Protein AF-A0A419GGW0-F1 (afdb_monomer)

Nearest PDB structures (foldseek):
  6fvi-assembly1_A  TM=4.692E-01  e=1.676E-04  Homo sapiens
  7som-assembly1_K  TM=4.478E-01  e=7.413E-04  Chlamydomonas reinhardtii
  7usr-assembly1_A  TM=2.808E-01  e=1.089E-02  Plasmodium falciparum 3D7
  4f24-assembly1_A  TM=2.929E-01  e=9.564E-02  Staphylococcus aureus subsp. aureus MRSA252
  3au0-assembly1_A-2  TM=1.981E-01  e=6.410E-02  Staphylococcus aureus subsp. aureus N315

Sequence (426 aa):
MEPLTKNKGLTLIELAVVLVVIGILITLGVSLIGPLTKRVKINQTNDIIDAAAESLISYASSNKRLPTTTEFTSAVRNPKDAWTKSLFYVTDTNLTTITSPAVEAVCGRSTTNLTVQTCPDAACASPTNTIPNVAFIIISSGANNNNQTAGTQAVSSATTVSVYDVDVAGIDNYAGDIGGTRTEPYDDLVKWTTLNELRTKAGCAGPQLEIVNNDLPAGFRDATVYDATVFAKGGVPFTTTNQSYRWCIQRTPATAPSNLTFRNTANTANIVFSTDCSALAEASWTQSNTVVISGSPNESGSFNLTFFARDNNDPAGTSDNIAQKLLVLTIHQVARSTGCSGFRVWNATGAARIFRLDSVCSSVGNNQEITVDPTRLLNSGEIIERFTTAGCVGLVDSITFNQAVNADALDNDCQVNYETTGVTNR

Mean predicted aligned error: 10.72 Å

Solvent-accessible surface area (backbone atoms only — not comparable to full-atom values): 23095 Å² total; per-residue (Å²): 142,80,86,83,78,82,78,78,74,82,52,73,65,59,56,51,52,52,52,52,53,51,51,51,51,52,59,58,54,57,69,54,50,58,65,53,50,52,52,53,34,53,52,48,26,51,54,39,50,52,50,27,52,54,28,45,38,52,44,24,43,75,67,30,22,39,73,43,79,86,42,40,63,78,54,24,88,55,46,46,42,66,82,72,44,67,55,29,42,34,34,32,44,70,29,42,47,66,57,73,90,35,90,40,22,47,49,22,45,89,73,50,39,29,28,41,31,39,17,81,47,75,81,47,85,69,50,80,40,77,44,67,30,27,43,36,39,42,35,36,29,43,89,86,58,47,42,40,47,60,67,66,42,71,41,88,52,83,41,78,44,59,42,67,47,78,62,35,57,64,34,50,64,26,47,86,54,79,80,38,83,61,63,35,57,35,56,58,47,76,50,70,43,37,41,69,56,45,26,58,74,32,63,53,76,81,67,39,33,39,63,72,61,81,71,51,76,74,43,43,28,71,36,85,73,40,78,48,76,45,45,63,48,68,22,29,44,38,70,89,73,89,27,35,27,30,27,32,36,26,27,88,68,50,60,72,62,60,58,45,46,47,22,23,67,84,69,80,48,64,51,37,52,24,77,55,52,86,81,48,62,71,88,70,36,29,65,20,57,31,43,36,36,38,35,38,30,70,57,57,48,77,45,71,38,32,41,35,42,32,37,40,54,31,86,89,65,82,69,42,51,73,21,74,46,77,34,54,41,36,22,41,65,56,59,73,58,91,76,54,80,36,30,43,37,24,30,52,56,83,45,67,42,29,37,33,48,94,88,46,65,45,80,36,44,48,79,28,56,68,39,73,47,100,87,44,47,48,29,86,92,39,56,44,37,34,24,78,36,85,88,66,42,60,80,73,53,71,49,42,32,68,53,45,44,60,27,21,61,84,78,68,81,34,40,25,27,40,40,87,88,48,61,37,52,101

Foldseek 3Di:
DDDDDPPPDDDPVNVVVVVVVVVVVVVVVVVPCVVVVQVVQVVQQVVQQVQLVVLQLQVCLVQLAGAALVCSCVSGPHQAGSVRDGKAKEFAPQRHDQDPPGPHSQLLADAGLEKEFEAAAPVSPDTPDIGGQWGMKIKDQGPVNAGLWDGRDHDHHRDYIYDYDFQHWQGRPDLPGPPGDDTGTDGMDMDTHGSVRSCVSSPNDDHQKEWDDPAADEAAAQDFKDKDKTAMDHHQADPPPPFGKFKEKAFVVQDDQPFKFWAAPVRPDGAGGDVDPPPDDRVPTHGHRMIMIMGRHNDFDKGWIKMKIWGCNDVPDDPIDIYIDIYIHGYHYLPPLPPDQFAWEFEQAVAWWWKDWPQDIDTAGHRGTPQPDPVRGQHAPTKIWTADDGPRPHTDDIDHRSQQSVQCVPPSPRYWYQYPVGIHRD

Structure (mmCIF, N/CA/C/O backbone):
data_AF-A0A419GGW0-F1
#
_entry.id   AF-A0A419GGW0-F1
#
loop_
_atom_site.group_PDB
_atom_site.id
_atom_site.type_symbol
_atom_site.label_atom_id
_atom_site.label_alt_id
_atom_site.label_comp_id
_atom_site.label_asym_id
_atom_site.label_entity_id
_atom_site.label_seq_id
_atom_site.pdbx_PDB_ins_code
_atom_site.Cartn_x
_atom_site.Cartn_y
_atom_site.Cartn_z
_atom_site.occupancy
_atom_site.B_iso_or_equiv
_atom_site.auth_seq_id
_atom_site.auth_comp_id
_atom_site.auth_asym_id
_atom_site.auth_atom_id
_atom_site.pdbx_PDB_model_num
ATOM 1 N N . MET A 1 1 ? -32.235 -61.296 70.734 1.00 48.38 1 MET A N 1
ATOM 2 C CA . MET A 1 1 ? -31.014 -60.519 70.443 1.00 48.38 1 MET A CA 1
ATOM 3 C C . MET A 1 1 ? -31.312 -59.674 69.228 1.00 48.38 1 MET A C 1
ATOM 5 O O . MET A 1 1 ? -31.350 -60.213 68.136 1.00 48.38 1 MET A O 1
ATOM 9 N N . GLU A 1 2 ? -31.576 -58.390 69.430 1.00 47.16 2 GLU A N 1
ATOM 10 C CA . GLU A 1 2 ? -31.619 -57.411 68.346 1.00 47.16 2 GLU A CA 1
ATOM 11 C C . GLU A 1 2 ? -31.185 -56.063 68.948 1.00 47.16 2 GLU A C 1
ATOM 13 O O . GLU A 1 2 ? -31.735 -55.666 69.981 1.00 47.16 2 GLU A O 1
ATOM 18 N N . PRO A 1 3 ? -30.124 -55.416 68.435 1.00 55.69 3 PRO A N 1
ATOM 19 C CA . PRO A 1 3 ? -29.591 -54.205 69.039 1.00 55.69 3 PRO A CA 1
ATOM 20 C C . PRO A 1 3 ? -30.417 -52.990 68.598 1.00 55.69 3 PRO A C 1
ATOM 22 O O . PRO A 1 3 ? -30.488 -52.665 67.417 1.00 55.69 3 PRO A O 1
ATOM 25 N N . LEU A 1 4 ? -31.008 -52.288 69.568 1.00 51.00 4 LEU A N 1
ATOM 26 C CA . LEU A 1 4 ? -31.637 -50.979 69.376 1.00 51.00 4 LEU A CA 1
ATOM 27 C C . LEU A 1 4 ? -30.586 -49.962 68.903 1.00 51.00 4 LEU A C 1
ATOM 29 O O . LEU A 1 4 ? -29.726 -49.521 69.670 1.00 51.00 4 LEU A O 1
ATOM 33 N N . THR A 1 5 ? -30.662 -49.579 67.630 1.00 59.00 5 THR A N 1
ATOM 34 C CA . THR A 1 5 ? -29.874 -48.495 67.041 1.00 59.00 5 THR A CA 1
ATOM 35 C C . THR A 1 5 ? -30.227 -47.176 67.725 1.00 59.00 5 THR A C 1
ATOM 37 O O . THR A 1 5 ? -31.342 -46.666 67.617 1.00 59.00 5 THR A O 1
ATOM 40 N N . LYS A 1 6 ? -29.259 -46.625 68.462 1.00 59.31 6 LYS A N 1
ATOM 41 C CA . LYS A 1 6 ? -29.349 -45.342 69.162 1.00 59.31 6 LYS A CA 1
ATOM 42 C C . LYS A 1 6 ? -29.416 -44.204 68.140 1.00 59.31 6 LYS A C 1
ATOM 44 O O . LYS A 1 6 ? -28.388 -43.646 67.765 1.00 59.31 6 LYS A O 1
ATOM 49 N N . ASN A 1 7 ? -30.626 -43.855 67.710 1.00 58.66 7 ASN A N 1
ATOM 50 C CA . ASN A 1 7 ? -30.893 -42.643 66.939 1.00 58.66 7 ASN A CA 1
ATOM 51 C C . ASN A 1 7 ? -30.566 -41.428 67.818 1.00 58.66 7 ASN A C 1
ATOM 53 O O . ASN A 1 7 ? -31.360 -41.016 68.662 1.00 58.66 7 ASN A O 1
ATOM 57 N N . LYS A 1 8 ? -29.356 -40.878 67.664 1.00 63.59 8 LYS A N 1
ATOM 58 C CA . LYS A 1 8 ? -29.001 -39.578 68.232 1.00 63.59 8 LYS A CA 1
ATOM 59 C C . LYS A 1 8 ? -29.756 -38.517 67.433 1.00 63.59 8 LYS A C 1
ATOM 61 O O . LYS A 1 8 ? -29.380 -38.216 66.305 1.00 63.59 8 LYS A O 1
ATOM 66 N N . GLY A 1 9 ? -30.846 -38.001 67.995 1.00 65.94 9 GLY A N 1
ATOM 67 C CA . GLY A 1 9 ? -31.525 -36.833 67.443 1.00 65.94 9 GLY A CA 1
ATOM 68 C C . GLY A 1 9 ? -30.572 -35.639 67.450 1.00 65.94 9 GLY A C 1
ATOM 69 O O . GLY A 1 9 ? -29.985 -35.334 68.488 1.00 65.94 9 GLY A O 1
ATOM 70 N N . LEU A 1 10 ? -30.397 -35.000 66.291 1.00 69.19 10 LEU A N 1
ATOM 71 C CA . LEU A 1 10 ? -29.714 -33.712 66.177 1.00 69.19 10 LEU A CA 1
ATOM 72 C C . LEU A 1 10 ? -30.412 -32.714 67.102 1.00 69.19 10 LEU A C 1
ATOM 74 O O . LEU A 1 10 ? -31.638 -32.585 67.078 1.00 69.19 10 LEU A O 1
ATOM 78 N N . THR A 1 11 ? -29.642 -32.038 67.951 1.00 83.12 11 THR A N 1
ATOM 79 C CA . THR A 1 11 ? -30.218 -31.051 68.862 1.00 83.12 11 THR A CA 1
ATOM 80 C C . THR A 1 11 ? -30.675 -29.836 68.056 1.00 83.12 11 THR A C 1
ATOM 82 O O . THR A 1 11 ? -29.980 -29.374 67.153 1.00 83.12 11 THR A O 1
ATOM 85 N N . LEU A 1 12 ? -31.860 -29.307 68.367 1.00 84.25 12 LEU A N 1
ATOM 86 C CA . LEU A 1 12 ? -32.450 -28.173 67.643 1.00 84.25 12 LEU A CA 1
ATOM 87 C C . LEU A 1 12 ? -31.515 -26.946 67.620 1.00 84.25 12 LEU A C 1
ATOM 89 O O . LEU A 1 12 ? -31.501 -26.181 66.659 1.00 84.25 12 LEU A O 1
ATOM 93 N N . ILE A 1 13 ? -30.690 -26.799 68.662 1.00 89.50 13 ILE A N 1
ATOM 94 C CA . ILE A 1 13 ? -29.686 -25.739 68.782 1.00 89.50 13 ILE A CA 1
ATOM 95 C C . ILE A 1 13 ? -28.522 -25.908 67.798 1.00 89.50 13 ILE A C 1
ATOM 97 O O . ILE A 1 13 ? -28.045 -24.923 67.244 1.00 89.50 13 ILE A O 1
ATOM 101 N N . GLU A 1 14 ? -28.101 -27.139 67.518 1.00 86.75 14 GLU A N 1
ATOM 102 C CA . GLU A 1 14 ? -27.010 -27.429 66.585 1.00 86.75 14 GLU A CA 1
ATOM 103 C C . GLU A 1 14 ? -27.420 -27.097 65.147 1.00 86.75 14 GLU A C 1
ATOM 105 O O . GLU A 1 14 ? -26.664 -26.465 64.413 1.00 86.75 14 GLU A O 1
ATOM 110 N N . LEU A 1 15 ? -28.672 -27.388 64.778 1.00 90.38 15 LEU A N 1
ATOM 111 C CA . LEU A 1 15 ? -29.222 -27.005 63.476 1.00 90.38 15 LEU A CA 1
ATOM 112 C C . LEU A 1 15 ? -29.423 -25.482 63.353 1.00 90.38 15 LEU A C 1
ATOM 114 O O . LEU A 1 15 ? -29.166 -24.911 62.293 1.00 90.38 15 LEU A O 1
ATOM 118 N N . ALA A 1 16 ? -29.809 -24.802 64.438 1.00 92.75 16 ALA A N 1
ATOM 119 C CA . ALA A 1 16 ? -29.939 -23.344 64.461 1.00 92.75 16 ALA A CA 1
ATOM 120 C C . ALA A 1 16 ? -28.586 -22.630 64.282 1.00 92.75 16 ALA A C 1
ATOM 122 O O . ALA A 1 16 ? -28.490 -21.688 63.497 1.00 92.75 16 ALA A O 1
ATOM 123 N N . VAL A 1 17 ? -27.527 -23.101 64.950 1.00 93.50 17 VAL A N 1
ATOM 124 C CA . VAL A 1 17 ? -26.173 -22.541 64.792 1.00 93.50 17 VAL A CA 1
ATOM 125 C C . VAL A 1 17 ? -25.660 -22.750 63.366 1.00 93.50 17 VAL A C 1
ATOM 127 O O . VAL A 1 17 ? -25.121 -21.817 62.773 1.00 93.50 17 VAL A O 1
ATOM 130 N N . VAL A 1 18 ? -25.888 -23.926 62.771 1.00 95.00 18 VAL A N 1
ATOM 131 C CA . VAL A 1 18 ? -25.499 -24.203 61.377 1.00 95.00 18 VAL A CA 1
ATOM 132 C C . VAL A 1 18 ? -26.199 -23.257 60.397 1.00 95.00 18 VAL A C 1
ATOM 134 O O . VAL A 1 18 ? -25.544 -22.710 59.512 1.00 95.00 18 VAL A O 1
ATOM 137 N N . LEU A 1 19 ? -27.499 -22.998 60.569 1.00 94.75 19 LEU A N 1
ATOM 138 C CA . LEU A 1 19 ? -28.235 -22.067 59.705 1.00 94.75 19 LEU A CA 1
ATOM 139 C C . LEU A 1 19 ? -27.737 -20.623 59.830 1.00 94.75 19 LEU A C 1
ATOM 141 O O . LEU A 1 19 ? -27.632 -19.931 58.819 1.00 94.75 19 LEU A O 1
ATOM 145 N N . VAL A 1 20 ? -27.383 -20.176 61.039 1.00 96.25 20 VAL A N 1
ATOM 146 C CA . VAL A 1 20 ? -26.799 -18.841 61.248 1.00 96.25 20 VAL A CA 1
ATOM 147 C C . VAL A 1 20 ? -25.436 -18.732 60.564 1.00 96.25 20 VAL A C 1
ATOM 149 O O . VAL A 1 20 ? -25.185 -17.758 59.856 1.00 96.25 20 VAL A O 1
ATOM 152 N N . VAL A 1 21 ? -24.574 -19.743 60.707 1.00 96.00 21 VAL A N 1
ATOM 153 C CA . VAL A 1 21 ? -23.251 -19.757 60.061 1.00 96.00 21 VAL A CA 1
ATOM 154 C C . VAL A 1 21 ? -23.382 -19.765 58.535 1.00 96.00 21 VAL A C 1
ATOM 156 O O . VAL A 1 21 ? -22.721 -18.972 57.866 1.00 96.00 21 VAL A O 1
ATOM 159 N N . ILE A 1 22 ? -24.269 -20.593 57.975 1.00 95.75 22 ILE A N 1
ATOM 160 C CA . ILE A 1 22 ? -24.537 -20.621 56.528 1.00 95.75 22 ILE A CA 1
ATOM 161 C C . ILE A 1 22 ? -25.107 -19.276 56.055 1.00 95.75 22 ILE A C 1
ATOM 163 O O . ILE A 1 22 ? -24.664 -18.757 55.032 1.00 95.75 22 ILE A O 1
ATOM 167 N N . GLY A 1 23 ? -26.035 -18.674 56.804 1.00 95.62 23 GLY A N 1
ATOM 168 C CA . GLY A 1 23 ? -26.612 -17.369 56.473 1.00 95.62 23 GLY A CA 1
ATOM 169 C C . GLY A 1 23 ? -25.560 -16.258 56.405 1.00 95.62 23 GLY A C 1
ATOM 170 O O . GLY A 1 23 ? -25.541 -15.478 55.449 1.00 95.62 23 GLY A O 1
ATOM 171 N N . ILE A 1 24 ? -24.632 -16.226 57.365 1.00 94.94 24 ILE A N 1
ATOM 172 C CA . ILE A 1 24 ? -23.520 -15.265 57.371 1.00 94.94 24 ILE A CA 1
ATOM 173 C C . ILE A 1 24 ? -22.578 -15.524 56.186 1.00 94.94 24 ILE A C 1
ATOM 175 O O . ILE A 1 24 ? -22.217 -14.583 55.480 1.00 94.94 24 ILE A O 1
ATOM 179 N N . LEU A 1 25 ? -22.221 -16.785 55.917 1.00 93.75 25 LEU A N 1
ATOM 180 C CA . LEU A 1 25 ? -21.325 -17.141 54.811 1.00 93.75 25 LEU A CA 1
ATOM 181 C C . LEU A 1 25 ? -21.906 -16.787 53.437 1.00 93.75 25 LEU A C 1
ATOM 183 O O . LEU A 1 25 ? -21.185 -16.252 52.597 1.00 93.75 25 LEU A O 1
ATOM 187 N N . ILE A 1 26 ? -23.202 -17.025 53.213 1.00 94.00 26 ILE A N 1
ATOM 188 C CA . ILE A 1 26 ? -23.870 -16.646 51.959 1.00 94.00 26 ILE A CA 1
ATOM 189 C C . ILE A 1 26 ? -23.885 -15.120 51.816 1.00 94.00 26 ILE A C 1
ATOM 191 O O . ILE A 1 26 ? -23.540 -14.603 50.755 1.00 94.00 26 ILE A O 1
ATOM 195 N N . THR A 1 27 ? -24.216 -14.393 52.886 1.00 90.81 27 THR A N 1
ATOM 196 C CA . THR A 1 27 ? -24.291 -12.923 52.850 1.00 90.81 27 THR A CA 1
ATOM 197 C C . THR A 1 27 ? -22.932 -12.294 52.536 1.00 90.81 27 THR A C 1
ATOM 199 O O . THR A 1 27 ? -22.842 -11.395 51.701 1.00 90.81 27 THR A O 1
ATOM 202 N N . LEU A 1 28 ? -21.854 -12.801 53.142 1.00 89.19 28 LEU A N 1
ATOM 203 C CA . LEU A 1 28 ? -20.501 -12.322 52.855 1.00 89.19 28 LEU A CA 1
ATOM 204 C C . LEU A 1 28 ? -20.043 -12.731 51.447 1.00 89.19 28 LEU A C 1
ATOM 206 O O . LEU A 1 28 ? -19.473 -11.909 50.728 1.00 89.19 28 LEU A O 1
ATOM 210 N N . GLY A 1 29 ? -20.353 -13.960 51.021 1.00 86.31 29 GLY A N 1
ATOM 211 C CA . GLY A 1 29 ? -19.982 -14.486 49.708 1.00 86.31 29 GLY A CA 1
ATOM 212 C C . GLY A 1 29 ? -20.577 -13.694 48.541 1.00 86.31 29 GLY A C 1
ATOM 213 O O . GLY A 1 29 ? -19.884 -13.448 47.556 1.00 86.31 29 GLY A O 1
ATOM 214 N N . VAL A 1 30 ? -21.826 -13.228 48.661 1.00 88.94 30 VAL A N 1
ATOM 215 C CA . VAL A 1 30 ? -22.515 -12.487 47.587 1.00 88.94 30 VAL A CA 1
ATOM 216 C C . VAL A 1 30 ? -21.871 -11.122 47.311 1.00 88.94 30 VAL A C 1
ATOM 218 O O . VAL A 1 30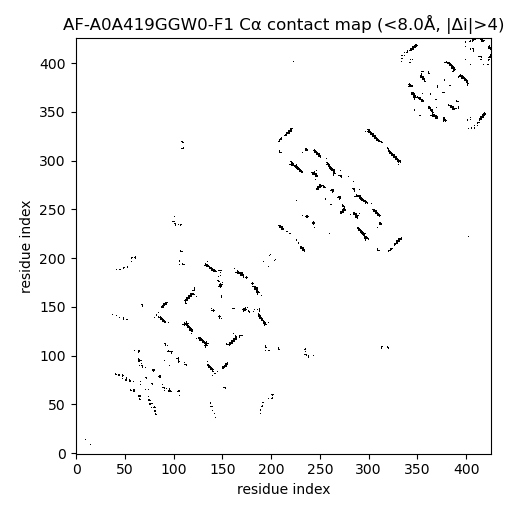 ? -21.837 -10.695 46.156 1.00 88.94 30 VAL A O 1
ATOM 221 N N . SER A 1 31 ? -21.288 -10.462 48.319 1.00 85.81 31 SER A N 1
ATOM 222 C CA . SER A 1 31 ? -20.690 -9.126 48.144 1.00 85.81 31 SER A CA 1
ATOM 223 C C . SER A 1 31 ? -19.469 -9.107 47.210 1.00 85.81 31 SER A C 1
ATOM 225 O O . SER A 1 31 ? -19.199 -8.096 46.562 1.00 85.81 31 SER A O 1
ATOM 227 N N . LEU A 1 32 ? -18.770 -10.239 47.065 1.00 87.25 32 LEU A N 1
ATOM 228 C CA . LEU A 1 32 ? -17.582 -10.367 46.213 1.00 87.25 32 LEU A CA 1
ATOM 229 C C . LEU A 1 32 ? -17.902 -10.767 44.764 1.00 87.25 32 LEU A C 1
ATOM 231 O O . LEU A 1 32 ? -17.058 -10.596 43.883 1.00 87.25 32 LEU A O 1
ATOM 235 N N . ILE A 1 33 ? -19.112 -11.264 44.483 1.00 89.12 33 ILE A N 1
ATOM 236 C CA . ILE A 1 33 ? -19.480 -11.759 43.145 1.00 89.12 33 ILE A CA 1
ATOM 237 C C . ILE A 1 33 ? -19.497 -10.618 42.119 1.00 89.12 33 ILE A C 1
ATOM 239 O O . ILE A 1 33 ? -19.043 -10.809 40.990 1.00 89.12 33 ILE A O 1
ATOM 243 N N . GLY A 1 34 ? -19.968 -9.425 42.497 1.00 89.62 34 GLY A N 1
ATOM 244 C CA . GLY A 1 34 ? -20.081 -8.272 41.593 1.00 89.62 34 GLY A CA 1
ATOM 245 C C . GLY A 1 34 ? -18.736 -7.825 40.996 1.00 89.62 34 GLY A C 1
ATOM 246 O O . GLY A 1 34 ? -18.568 -7.901 39.774 1.00 89.62 34 GLY A O 1
ATOM 247 N N . PRO A 1 35 ? -17.752 -7.411 41.821 1.00 89.19 35 PRO A N 1
ATOM 248 C CA . PRO A 1 35 ? -16.442 -6.962 41.339 1.00 89.19 35 PRO A CA 1
ATOM 249 C C . PRO A 1 35 ? -15.676 -8.037 40.559 1.00 89.19 35 PRO A C 1
ATOM 251 O O . PRO A 1 35 ? -15.060 -7.739 39.534 1.00 89.19 35 PRO A O 1
ATOM 254 N N . LEU A 1 36 ? -15.752 -9.299 41.001 1.00 91.69 36 LEU A N 1
ATOM 255 C CA . LEU A 1 36 ? -15.115 -10.419 40.304 1.00 91.69 36 LEU A CA 1
ATOM 256 C C . LEU A 1 36 ? -15.753 -10.658 38.932 1.00 91.69 36 LEU A C 1
ATOM 258 O O . LEU A 1 36 ? -15.035 -10.814 37.947 1.00 91.69 36 LEU A O 1
ATOM 262 N N . THR A 1 37 ? -17.085 -10.602 38.840 1.00 92.88 37 THR A N 1
ATOM 263 C CA . THR A 1 37 ? -17.797 -10.733 37.560 1.00 92.88 37 THR A CA 1
ATOM 264 C C . THR A 1 37 ? -17.454 -9.583 36.614 1.00 92.88 37 THR A C 1
ATOM 266 O O . THR A 1 37 ? -17.220 -9.832 35.433 1.00 92.88 37 THR A O 1
ATOM 269 N N . LYS A 1 38 ? -17.358 -8.335 37.107 1.00 92.81 38 LYS A N 1
ATOM 270 C CA . LYS A 1 38 ? -16.941 -7.184 36.282 1.00 92.81 38 LYS A CA 1
ATOM 271 C C . LYS A 1 38 ? -15.537 -7.399 35.712 1.00 92.81 38 LYS A C 1
ATOM 273 O O . LYS A 1 38 ? -15.344 -7.232 34.513 1.00 92.81 38 LYS A O 1
ATOM 278 N N . ARG A 1 39 ? -14.580 -7.839 36.536 1.00 93.88 39 ARG A N 1
ATOM 279 C CA . ARG A 1 39 ? -13.205 -8.121 36.090 1.00 93.88 39 ARG A CA 1
ATOM 280 C C . ARG A 1 39 ? -13.145 -9.246 35.055 1.00 93.88 39 ARG A C 1
ATOM 282 O O . ARG A 1 39 ? -12.435 -9.114 34.064 1.00 93.88 39 ARG A O 1
ATOM 289 N N . VAL A 1 40 ? -13.902 -10.327 35.263 1.00 97.00 40 VAL A N 1
ATOM 290 C CA . VAL A 1 40 ? -13.999 -11.429 34.291 1.00 97.00 40 VAL A CA 1
ATOM 291 C C . VAL A 1 40 ? -14.550 -10.923 32.961 1.00 97.00 40 VAL A C 1
ATOM 293 O O . VAL A 1 40 ? -13.978 -11.235 31.922 1.00 97.00 40 VAL A O 1
ATOM 296 N N . LYS A 1 41 ? -15.603 -10.098 32.982 1.00 97.25 41 LYS A N 1
ATOM 297 C CA . LYS A 1 41 ? -16.176 -9.523 31.759 1.00 97.25 41 LYS A CA 1
ATOM 298 C C . LYS A 1 41 ? -15.225 -8.571 31.043 1.00 97.25 41 LYS A C 1
ATOM 300 O O . LYS A 1 41 ? -15.123 -8.670 29.832 1.00 97.25 41 LYS A O 1
ATOM 305 N N . ILE A 1 42 ? -14.499 -7.712 31.761 1.00 97.06 42 ILE A N 1
ATOM 306 C CA . ILE A 1 42 ? -13.483 -6.833 31.155 1.00 97.06 42 ILE A CA 1
ATOM 307 C C . ILE A 1 42 ? -12.422 -7.665 30.433 1.00 97.06 42 ILE A C 1
ATOM 309 O O . ILE A 1 42 ? -12.141 -7.417 29.265 1.00 97.06 42 ILE A O 1
ATOM 313 N N . ASN A 1 43 ? -11.879 -8.687 31.098 1.00 97.88 43 ASN A N 1
ATOM 314 C CA . ASN A 1 43 ? -10.880 -9.562 30.487 1.00 97.88 43 ASN A CA 1
ATOM 315 C C . ASN A 1 43 ? -11.447 -10.291 29.262 1.00 97.88 43 ASN A C 1
ATOM 317 O O . ASN A 1 43 ? -10.833 -10.276 28.203 1.00 97.88 43 ASN A O 1
ATOM 321 N N . GLN A 1 44 ? -12.650 -10.857 29.379 1.00 98.12 44 GLN A N 1
ATOM 322 C CA . GLN A 1 44 ? -13.310 -11.537 28.268 1.00 98.12 44 GLN A CA 1
ATOM 323 C C . GLN A 1 44 ? -13.610 -10.583 27.101 1.00 98.12 44 GLN A C 1
ATOM 325 O O . GLN A 1 44 ? -13.500 -10.980 25.945 1.00 98.12 44 GLN A O 1
ATOM 330 N N . THR A 1 45 ? -13.984 -9.332 27.373 1.00 98.19 45 THR A N 1
ATOM 331 C CA . THR A 1 45 ? -14.192 -8.328 26.327 1.00 98.19 45 THR A CA 1
ATOM 332 C C . THR A 1 45 ? -12.877 -7.937 25.659 1.00 98.19 45 THR A C 1
ATOM 334 O O . THR A 1 45 ? -12.858 -7.841 24.437 1.00 98.19 45 THR A O 1
ATOM 337 N N . ASN A 1 46 ? -11.778 -7.787 26.404 1.00 98.00 46 ASN A N 1
ATOM 338 C CA . ASN A 1 46 ? -10.456 -7.573 25.806 1.00 98.00 46 ASN A CA 1
ATOM 339 C C . ASN A 1 46 ? -10.074 -8.732 24.873 1.00 98.00 46 ASN A C 1
ATOM 341 O O . ASN A 1 46 ? -9.697 -8.480 23.731 1.00 98.00 46 ASN A O 1
ATOM 345 N N . ASP A 1 47 ? -10.287 -9.984 25.295 1.00 98.50 47 ASP A N 1
ATOM 346 C CA . ASP A 1 47 ? -10.044 -11.163 24.450 1.00 98.50 47 ASP A CA 1
ATOM 347 C C . ASP A 1 47 ? -10.915 -11.149 23.176 1.00 98.50 47 ASP A C 1
ATOM 349 O O . ASP A 1 47 ? -10.461 -11.513 22.089 1.00 98.50 47 ASP A O 1
ATOM 353 N N . ILE A 1 48 ? -12.179 -10.719 23.288 1.00 98.44 48 ILE A N 1
ATOM 354 C CA . ILE A 1 48 ? -13.100 -10.576 22.150 1.00 98.44 48 ILE A CA 1
ATOM 355 C C . ILE A 1 48 ? -12.630 -9.473 21.192 1.00 98.44 48 ILE A C 1
ATOM 357 O O . ILE A 1 48 ? -12.642 -9.684 19.979 1.00 98.44 48 ILE A O 1
ATOM 361 N N . ILE A 1 49 ? -12.223 -8.315 21.714 1.00 98.31 49 ILE A N 1
ATOM 362 C CA . ILE A 1 49 ? -11.741 -7.182 20.918 1.00 98.31 49 ILE A CA 1
ATOM 363 C C . ILE A 1 49 ? -10.435 -7.544 20.204 1.00 98.31 49 ILE A C 1
ATOM 365 O O . ILE A 1 49 ? -10.305 -7.276 19.009 1.00 98.31 49 ILE A O 1
ATOM 369 N N . ASP A 1 50 ? -9.498 -8.199 20.889 1.00 98.44 50 ASP A N 1
ATOM 370 C CA . ASP A 1 50 ? -8.251 -8.670 20.284 1.00 98.44 50 ASP A CA 1
ATOM 371 C C . ASP A 1 50 ? -8.535 -9.698 19.176 1.00 98.44 50 ASP A C 1
ATOM 373 O O . ASP A 1 50 ? -8.007 -9.586 18.068 1.00 98.44 50 ASP A O 1
ATOM 377 N N . ALA A 1 51 ? -9.447 -10.648 19.411 1.00 98.44 51 ALA A N 1
ATOM 378 C CA . ALA A 1 51 ? -9.873 -11.597 18.381 1.00 98.44 51 ALA A CA 1
ATOM 379 C C . ALA A 1 51 ? -10.565 -10.912 17.187 1.00 98.44 51 ALA A C 1
ATOM 381 O O . ALA A 1 51 ? -10.412 -11.355 16.043 1.00 98.44 51 ALA A O 1
ATOM 382 N N . ALA A 1 52 ? -11.325 -9.842 17.426 1.00 98.38 52 ALA A N 1
ATOM 383 C CA . ALA A 1 52 ? -11.940 -9.045 16.371 1.00 98.38 52 ALA A CA 1
ATOM 384 C C . ALA A 1 52 ? -10.877 -8.296 15.551 1.00 98.38 52 ALA A C 1
ATOM 386 O O . ALA A 1 52 ? -10.916 -8.366 14.324 1.00 98.38 52 ALA A O 1
ATOM 387 N N . ALA A 1 53 ? -9.890 -7.667 16.197 1.00 98.44 53 ALA A N 1
ATOM 388 C CA . ALA A 1 53 ? -8.783 -6.994 15.517 1.00 98.44 53 ALA A CA 1
ATOM 389 C C . ALA A 1 53 ? -7.994 -7.961 14.620 1.00 98.44 53 ALA A C 1
ATOM 391 O O . ALA A 1 53 ? -7.772 -7.669 13.445 1.00 98.44 53 ALA A O 1
ATOM 392 N N . GLU A 1 54 ? -7.658 -9.151 15.124 1.00 98.44 54 GLU A N 1
ATOM 393 C CA . GLU A 1 54 ? -6.975 -10.185 14.334 1.00 98.44 54 GLU A CA 1
ATOM 394 C C . GLU A 1 54 ? -7.851 -10.719 13.181 1.00 98.44 54 GLU A C 1
ATOM 396 O O . GLU A 1 54 ? -7.351 -10.976 12.084 1.00 98.44 54 GLU A O 1
ATOM 401 N N . SER A 1 55 ? -9.177 -10.800 13.366 1.00 98.38 55 SER A N 1
ATOM 402 C CA . SER A 1 55 ? -10.109 -11.146 12.277 1.00 98.38 55 SER A CA 1
ATOM 403 C C . SER A 1 55 ? -10.097 -10.091 11.163 1.00 98.38 55 SER A C 1
ATOM 405 O O . SER A 1 55 ? -10.067 -10.440 9.984 1.00 98.38 55 SER A O 1
ATOM 407 N N . LEU A 1 56 ? -10.061 -8.800 11.515 1.00 98.38 56 LEU A N 1
ATOM 408 C CA . LEU A 1 56 ? -9.981 -7.703 10.543 1.00 98.38 56 LEU A CA 1
ATOM 409 C C . LEU A 1 56 ? -8.646 -7.678 9.796 1.00 98.38 56 LEU A C 1
ATOM 411 O O . LEU A 1 56 ? -8.621 -7.445 8.588 1.00 98.38 56 LEU A O 1
ATOM 415 N N . ILE A 1 57 ? -7.543 -7.955 10.491 1.00 98.25 57 ILE A N 1
ATOM 416 C CA . ILE A 1 57 ? -6.216 -8.092 9.881 1.00 98.25 57 ILE A CA 1
ATOM 417 C C . ILE A 1 57 ? -6.210 -9.258 8.879 1.00 98.25 57 ILE A C 1
ATOM 419 O O . ILE A 1 57 ? -5.753 -9.103 7.744 1.00 98.25 57 ILE A O 1
ATOM 423 N N . SER A 1 58 ? -6.777 -10.409 9.256 1.00 97.75 58 SER A N 1
ATOM 424 C CA . SER A 1 58 ? -6.919 -11.567 8.365 1.00 97.75 58 SER A CA 1
ATOM 425 C C . SER A 1 58 ? -7.810 -11.263 7.152 1.00 97.75 58 SER A C 1
ATOM 427 O O . SER A 1 58 ? -7.466 -11.606 6.012 1.00 97.75 58 SER A O 1
ATOM 429 N N . TYR A 1 59 ? -8.915 -10.539 7.368 1.00 97.75 59 TYR A N 1
ATOM 430 C CA . TYR A 1 59 ? -9.786 -10.058 6.299 1.00 97.75 59 TYR A CA 1
ATOM 431 C C . TYR A 1 59 ? -9.017 -9.158 5.326 1.00 97.75 59 TYR A C 1
ATOM 433 O O . TYR A 1 59 ? -9.113 -9.360 4.115 1.00 97.75 59 TYR A O 1
ATOM 441 N N . ALA A 1 60 ? -8.219 -8.215 5.836 1.00 97.56 60 ALA A N 1
ATOM 442 C CA . ALA A 1 60 ? -7.407 -7.313 5.025 1.00 97.56 60 ALA A CA 1
ATOM 443 C C . ALA A 1 60 ? -6.336 -8.044 4.212 1.00 97.56 60 ALA A C 1
ATOM 445 O O . ALA A 1 60 ? -6.129 -7.719 3.043 1.00 97.56 60 ALA A O 1
ATOM 446 N N . SER A 1 61 ? -5.699 -9.066 4.786 1.00 96.12 61 SER A N 1
ATOM 447 C CA . SER A 1 61 ? -4.730 -9.893 4.061 1.00 96.12 61 SER A CA 1
ATOM 448 C C . SER A 1 61 ? -5.368 -10.605 2.860 1.00 96.12 61 SER A C 1
ATOM 450 O O . SER A 1 61 ? -4.782 -10.633 1.770 1.00 96.12 61 SER A O 1
ATOM 452 N N . SER A 1 62 ? -6.593 -11.109 3.043 1.00 95.81 62 SER A N 1
ATOM 453 C CA . SER A 1 62 ? -7.331 -11.881 2.035 1.00 95.81 62 SER A CA 1
ATOM 454 C C . SER A 1 62 ? -7.986 -10.999 0.968 1.00 95.81 62 SER A C 1
ATOM 456 O O . SER A 1 62 ? -7.904 -11.299 -0.219 1.00 95.81 62 SER A O 1
ATOM 458 N N . ASN A 1 63 ? -8.612 -9.894 1.380 1.00 95.69 63 ASN A N 1
ATOM 459 C CA . ASN A 1 63 ? -9.415 -9.032 0.506 1.00 95.69 63 ASN A CA 1
ATOM 460 C C . ASN A 1 63 ? -8.668 -7.787 0.021 1.00 95.69 63 ASN A C 1
ATOM 462 O O . ASN A 1 63 ? -9.223 -7.008 -0.749 1.00 95.69 63 ASN A O 1
ATOM 466 N N . LYS A 1 64 ? -7.435 -7.564 0.494 1.00 94.75 64 LYS A N 1
ATOM 467 C CA . LYS A 1 64 ? -6.603 -6.387 0.187 1.00 94.75 64 LYS A CA 1
ATOM 468 C C . LYS A 1 64 ? -7.236 -5.039 0.568 1.00 94.75 64 LYS A C 1
ATOM 470 O O . LYS A 1 64 ? -6.792 -3.988 0.106 1.00 94.75 64 LYS A O 1
ATOM 475 N N . ARG A 1 65 ? -8.247 -5.069 1.439 1.00 96.50 65 ARG A N 1
ATOM 476 C CA . ARG A 1 65 ? -9.003 -3.931 1.983 1.00 96.50 65 ARG A CA 1
ATOM 477 C C . ARG A 1 65 ? -9.571 -4.286 3.354 1.00 96.50 65 ARG A C 1
ATOM 479 O O . ARG A 1 65 ? -9.774 -5.462 3.645 1.00 96.50 65 ARG A O 1
ATOM 486 N N . LEU A 1 66 ? -9.890 -3.286 4.161 1.00 98.06 66 LEU A N 1
ATOM 487 C CA . LEU A 1 66 ? -10.705 -3.464 5.360 1.00 98.06 66 LEU A CA 1
ATOM 488 C C . LEU A 1 66 ? -12.187 -3.674 4.993 1.00 98.06 66 LEU A C 1
ATOM 490 O O . LEU A 1 66 ? -12.631 -3.224 3.928 1.00 98.06 66 LEU A O 1
ATOM 494 N N . PRO A 1 67 ? -12.968 -4.367 5.840 1.00 98.00 67 PRO A N 1
ATOM 495 C CA . PRO A 1 67 ? -14.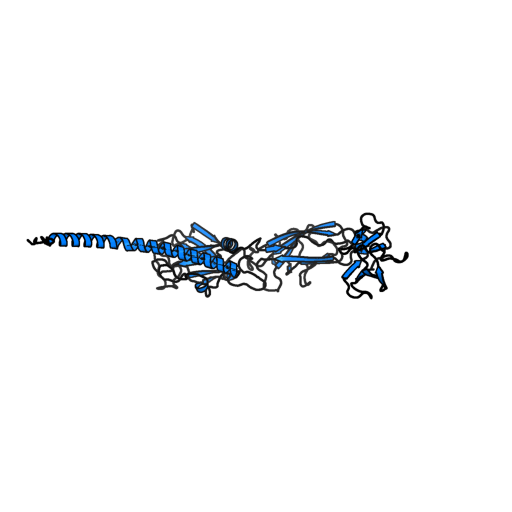406 -4.450 5.644 1.00 98.00 67 PRO A CA 1
ATOM 496 C C . PRO A 1 67 ? -15.045 -3.071 5.829 1.00 98.00 67 PRO A C 1
ATOM 498 O O . PRO A 1 67 ? -14.600 -2.249 6.627 1.00 98.00 67 PRO A O 1
ATOM 501 N N . THR A 1 68 ? -16.123 -2.819 5.100 1.00 98.00 68 THR A N 1
ATOM 502 C CA . THR A 1 68 ? -16.998 -1.671 5.355 1.00 98.00 68 THR A CA 1
ATOM 503 C C . THR A 1 68 ? -17.707 -1.824 6.705 1.00 98.00 68 THR A C 1
ATOM 505 O O . THR A 1 68 ? -17.798 -2.921 7.263 1.00 98.00 68 THR A O 1
ATOM 508 N N . THR A 1 69 ? -18.284 -0.742 7.229 1.00 96.88 69 THR A N 1
ATOM 509 C CA . THR A 1 69 ? -19.072 -0.786 8.475 1.00 96.88 69 THR A CA 1
ATOM 510 C C . THR A 1 69 ? -20.254 -1.757 8.399 1.00 96.88 69 THR A C 1
ATOM 512 O O . THR A 1 69 ? -20.609 -2.368 9.403 1.00 96.88 69 THR A O 1
ATOM 515 N N . THR A 1 70 ? -20.827 -1.963 7.210 1.00 96.69 70 THR A N 1
ATOM 516 C CA . THR A 1 70 ? -21.897 -2.941 6.969 1.00 96.69 70 THR A CA 1
ATOM 517 C C . THR A 1 70 ? -21.402 -4.386 6.933 1.00 96.69 70 THR A C 1
ATOM 519 O O . THR A 1 70 ? -22.143 -5.295 7.291 1.00 96.69 70 THR A O 1
ATOM 522 N N . GLU A 1 71 ? -20.156 -4.612 6.513 1.00 97.62 71 GLU A N 1
ATOM 523 C CA . GLU A 1 71 ? -19.543 -5.945 6.453 1.00 97.62 71 GLU A CA 1
ATOM 524 C C . GLU A 1 71 ? -18.936 -6.368 7.798 1.00 97.62 71 GLU A C 1
ATOM 526 O O . GLU A 1 71 ? -18.764 -7.564 8.039 1.00 97.62 71 GLU A O 1
ATOM 531 N N . PHE A 1 72 ? -18.635 -5.410 8.682 1.00 97.81 72 PHE A N 1
ATOM 532 C CA . PHE A 1 72 ? -17.919 -5.620 9.943 1.00 97.81 72 PHE A CA 1
ATOM 533 C C . PHE A 1 72 ? -18.446 -6.806 10.762 1.00 97.81 72 PHE A C 1
ATOM 535 O O . PHE A 1 72 ? -17.674 -7.688 11.128 1.00 97.81 72 PHE A O 1
ATOM 542 N N . THR A 1 73 ? -19.759 -6.880 10.995 1.00 96.81 73 THR A N 1
ATOM 543 C CA . THR A 1 73 ? -20.368 -7.933 11.831 1.00 96.81 73 THR A CA 1
ATOM 544 C C . THR A 1 73 ? -20.210 -9.338 11.253 1.00 96.81 73 THR A C 1
ATOM 546 O O . THR A 1 73 ? -20.206 -10.303 12.012 1.00 96.81 73 THR A O 1
ATOM 549 N N . SER A 1 74 ? -20.061 -9.452 9.931 1.00 97.12 74 SER A N 1
ATOM 550 C CA . SER A 1 74 ? -19.781 -10.711 9.231 1.00 97.12 74 SER A CA 1
ATOM 551 C C . SER A 1 74 ? -18.285 -11.014 9.108 1.00 97.12 74 SER A C 1
ATOM 553 O O . SER A 1 74 ? -17.907 -12.170 8.933 1.00 97.12 74 SER A O 1
ATOM 555 N N . ALA A 1 75 ? -17.435 -9.988 9.207 1.00 97.06 75 ALA A N 1
ATOM 556 C CA . ALA A 1 75 ? -15.986 -10.110 9.096 1.00 97.06 75 ALA A CA 1
ATOM 557 C C . ALA A 1 75 ? -15.314 -10.523 10.416 1.00 97.06 75 ALA A C 1
ATOM 559 O O . ALA A 1 75 ? -14.210 -11.063 10.394 1.00 97.06 75 ALA A O 1
ATOM 560 N N . VAL A 1 76 ? -15.958 -10.278 11.563 1.00 97.75 76 VAL A N 1
ATOM 561 C CA . VAL A 1 76 ? -15.427 -10.630 12.888 1.00 97.75 76 VAL A CA 1
ATOM 562 C C . VAL A 1 76 ? -16.059 -11.901 13.446 1.00 97.75 76 VAL A C 1
ATOM 564 O O . VAL A 1 76 ? -17.239 -12.176 13.243 1.00 97.75 76 VAL A O 1
ATOM 567 N N . ARG A 1 77 ? -15.283 -12.669 14.221 1.00 95.44 77 ARG A N 1
ATOM 568 C CA . ARG A 1 77 ? -15.755 -13.923 14.833 1.00 95.44 77 ARG A CA 1
ATOM 569 C C . ARG A 1 77 ? -16.903 -13.724 15.826 1.00 95.44 77 ARG A C 1
ATOM 571 O O . ARG A 1 77 ? -17.809 -14.551 15.886 1.00 95.44 77 ARG A O 1
ATOM 578 N N . ASN A 1 78 ? -16.832 -12.678 16.645 1.00 96.31 78 ASN A N 1
ATOM 579 C CA . ASN A 1 78 ? -17.867 -12.341 17.614 1.00 96.31 78 ASN A CA 1
ATOM 580 C C . ASN A 1 78 ? -18.091 -10.821 17.608 1.00 96.31 78 ASN A C 1
ATOM 582 O O . ASN A 1 78 ? -17.233 -10.091 18.099 1.00 96.31 78 ASN A O 1
ATOM 586 N N . PRO A 1 79 ? -19.222 -10.331 17.072 1.00 96.69 79 PRO A N 1
ATOM 587 C CA . PRO A 1 79 ? -19.509 -8.903 17.023 1.00 96.69 79 PRO A CA 1
ATOM 588 C C . PRO A 1 79 ? -20.055 -8.358 18.348 1.00 96.69 79 PRO A C 1
ATOM 590 O O . PRO A 1 79 ? -20.449 -7.195 18.389 1.00 96.69 79 PRO A O 1
ATOM 593 N N . LYS A 1 80 ? -20.141 -9.179 19.407 1.00 97.75 80 LYS A N 1
ATOM 594 C CA . LYS A 1 80 ? -20.654 -8.779 20.720 1.00 97.75 80 LYS A CA 1
ATOM 595 C C . LYS A 1 80 ? -19.636 -8.992 21.833 1.00 97.75 80 LYS A C 1
ATOM 597 O O . LYS A 1 80 ? -18.966 -10.020 21.870 1.00 97.75 80 LYS A O 1
ATOM 602 N N . ASP A 1 81 ? -19.590 -8.061 22.773 1.00 97.62 81 ASP A N 1
ATOM 603 C CA . ASP A 1 81 ? -18.759 -8.138 23.973 1.00 97.62 81 ASP A CA 1
ATOM 604 C C . ASP A 1 81 ? -19.325 -9.087 25.055 1.00 97.62 81 ASP A C 1
ATOM 606 O O . ASP A 1 81 ? -20.381 -9.714 24.894 1.00 97.62 81 ASP A O 1
ATOM 610 N N . ALA A 1 82 ? -18.626 -9.201 26.192 1.00 97.69 82 ALA A N 1
ATOM 611 C CA . ALA A 1 82 ? -19.046 -10.037 27.322 1.00 97.69 82 ALA A CA 1
ATOM 612 C C . ALA A 1 82 ? -20.295 -9.506 28.063 1.00 97.69 82 ALA A C 1
ATOM 614 O O . ALA A 1 82 ? -20.886 -10.205 28.896 1.00 97.69 82 ALA A O 1
ATOM 615 N N . TRP A 1 83 ? -20.724 -8.277 27.767 1.00 96.38 83 TRP A N 1
ATOM 616 C CA . TRP A 1 83 ? -21.983 -7.687 28.225 1.00 96.38 83 TRP A CA 1
ATOM 617 C C . TRP A 1 83 ? -23.110 -7.847 27.203 1.00 96.38 83 TRP A C 1
ATOM 619 O O . TRP A 1 83 ? -24.215 -7.359 27.438 1.00 96.38 83 TRP A O 1
ATOM 629 N N . THR A 1 84 ? -22.881 -8.609 26.127 1.00 96.50 84 THR A N 1
ATOM 630 C CA . THR A 1 84 ? -23.819 -8.886 25.028 1.00 96.50 84 THR A CA 1
ATOM 631 C C . THR A 1 84 ? -24.166 -7.665 24.172 1.00 96.50 84 THR A C 1
ATOM 633 O O . THR A 1 84 ? -25.142 -7.699 23.412 1.00 96.50 84 THR A O 1
ATOM 636 N N . LYS A 1 85 ? -23.365 -6.600 24.263 1.00 95.50 85 LYS A N 1
ATOM 637 C CA . LYS A 1 85 ? -23.491 -5.392 23.445 1.00 95.50 85 LYS A CA 1
ATOM 638 C C . LYS A 1 85 ? -22.662 -5.524 22.183 1.00 95.50 85 LYS A C 1
ATOM 640 O O . LYS A 1 85 ? -21.647 -6.211 22.170 1.00 95.50 85 LYS A O 1
ATOM 645 N N . SER A 1 86 ? -23.137 -4.916 21.103 1.00 96.12 86 SER A N 1
ATOM 646 C CA . SER A 1 86 ? -22.407 -4.912 19.839 1.00 96.12 86 SER A CA 1
ATOM 647 C C . SER A 1 86 ? -21.142 -4.069 19.965 1.00 96.12 86 SER A C 1
ATOM 649 O O . SER A 1 86 ? -21.175 -2.997 20.563 1.00 96.12 86 SER A O 1
ATOM 651 N N . LEU A 1 87 ? -20.054 -4.537 19.363 1.00 97.75 87 LEU A N 1
ATOM 652 C CA . LEU A 1 87 ? -18.841 -3.746 19.199 1.00 97.75 87 LEU A CA 1
ATOM 653 C C . LEU A 1 87 ? -19.083 -2.623 18.186 1.00 97.75 87 LEU A C 1
ATOM 655 O O . LEU A 1 87 ? -19.797 -2.816 17.197 1.00 97.75 87 LEU A O 1
ATOM 659 N N . PHE A 1 88 ? -18.447 -1.477 18.407 1.00 97.69 88 PHE A N 1
ATOM 660 C CA . PHE A 1 88 ? -18.417 -0.379 17.449 1.00 97.69 88 PHE A CA 1
ATOM 661 C C . PHE A 1 88 ? -17.125 -0.416 16.640 1.00 97.69 88 PHE A C 1
ATOM 663 O O . PHE A 1 88 ? -16.07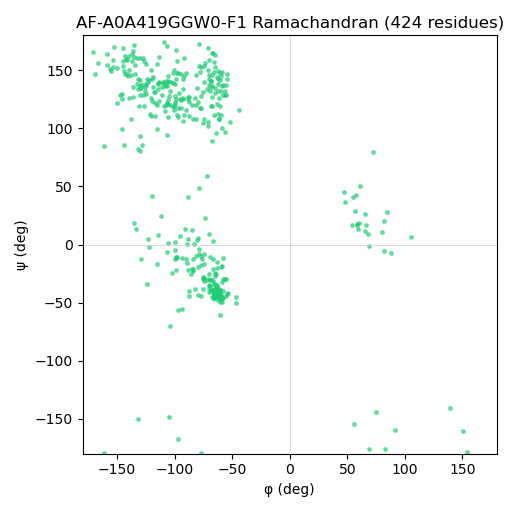6 -0.830 17.138 1.00 97.69 88 PHE A O 1
ATOM 670 N N . TYR A 1 89 ? -17.217 0.017 15.385 1.00 98.38 89 TYR A N 1
ATOM 671 C CA . TYR A 1 89 ? -16.124 -0.052 14.424 1.00 98.38 89 TYR A CA 1
ATOM 672 C C . TYR A 1 89 ? -15.925 1.287 13.720 1.00 98.38 89 TYR A C 1
ATOM 674 O O . TYR A 1 89 ? -16.820 1.778 13.029 1.00 98.38 89 TYR A O 1
ATOM 682 N N . VAL A 1 90 ? -14.737 1.863 13.881 1.00 98.44 90 VAL A N 1
ATOM 683 C CA . VAL A 1 90 ? -14.320 3.082 13.183 1.00 98.44 90 VAL A CA 1
ATOM 684 C C . VAL A 1 90 ? -13.228 2.718 12.190 1.00 98.44 90 VAL A C 1
ATOM 686 O O . VAL A 1 90 ? -12.247 2.079 12.562 1.00 98.44 90 VAL A O 1
ATOM 689 N N . THR A 1 91 ? -13.368 3.123 10.932 1.00 98.12 91 THR A N 1
ATOM 690 C CA . THR A 1 91 ? -12.367 2.839 9.893 1.00 98.12 91 THR A CA 1
ATOM 691 C C . THR A 1 91 ? -12.244 3.979 8.894 1.00 98.12 91 THR A C 1
ATOM 693 O O . THR A 1 91 ? -13.161 4.784 8.751 1.00 98.12 91 THR A O 1
ATOM 696 N N . ASP A 1 92 ? -11.114 4.059 8.197 1.00 96.44 92 ASP A N 1
ATOM 697 C CA . ASP A 1 92 ? -10.935 4.980 7.080 1.00 96.44 92 ASP A CA 1
ATOM 698 C C . ASP A 1 92 ? -11.529 4.397 5.789 1.00 96.44 92 ASP A C 1
ATOM 700 O O . ASP A 1 92 ? -11.173 3.301 5.353 1.00 96.44 92 ASP A O 1
ATOM 704 N N . THR A 1 93 ? -12.406 5.159 5.139 1.00 94.81 93 THR A N 1
ATOM 705 C CA . THR A 1 93 ? -13.011 4.824 3.837 1.00 94.81 93 THR A CA 1
ATOM 706 C C . THR A 1 93 ? -11.974 4.551 2.748 1.00 94.81 93 THR A C 1
ATOM 708 O O . THR A 1 93 ? -12.197 3.715 1.871 1.00 94.81 93 THR A O 1
ATOM 711 N N . ASN A 1 94 ? -10.805 5.185 2.837 1.00 92.12 94 ASN A N 1
ATOM 712 C CA . ASN A 1 94 ? -9.689 4.963 1.924 1.00 92.12 94 ASN A CA 1
ATOM 713 C C . ASN A 1 94 ? -9.124 3.537 1.980 1.00 92.12 94 ASN A C 1
ATOM 715 O O . ASN A 1 94 ? -8.457 3.112 1.034 1.00 92.12 94 ASN A O 1
ATOM 719 N N . LEU A 1 95 ? -9.382 2.809 3.070 1.00 95.88 95 LEU A N 1
ATOM 720 C CA . LEU A 1 95 ? -8.945 1.432 3.281 1.00 95.88 95 LEU A CA 1
ATOM 721 C C . LEU A 1 95 ? -10.043 0.405 2.994 1.00 95.88 95 LEU A C 1
ATOM 723 O O . LEU A 1 95 ? -9.733 -0.782 2.917 1.00 95.88 95 LEU A O 1
ATOM 727 N N . THR A 1 96 ? -11.303 0.820 2.835 1.00 95.75 96 THR A N 1
ATOM 728 C CA . THR A 1 96 ? -12.444 -0.093 2.638 1.00 95.75 96 THR A CA 1
ATOM 729 C C . THR A 1 96 ? -12.852 -0.271 1.182 1.00 95.75 96 THR A C 1
ATOM 731 O O . THR A 1 96 ? -13.630 -1.173 0.877 1.00 95.75 96 THR A O 1
ATOM 734 N N . THR A 1 97 ? -12.320 0.551 0.276 1.00 88.12 97 THR A N 1
ATOM 735 C CA . THR A 1 97 ? -12.640 0.515 -1.156 1.00 88.12 97 THR A CA 1
ATOM 736 C C . THR A 1 97 ? -11.367 0.386 -1.982 1.00 88.12 97 THR A C 1
ATOM 738 O O . THR A 1 97 ? -10.412 1.130 -1.778 1.00 88.12 97 THR A O 1
ATOM 741 N N . ILE A 1 98 ? -11.366 -0.537 -2.944 1.00 85.88 98 ILE A N 1
ATOM 742 C CA . ILE A 1 98 ? -10.306 -0.651 -3.951 1.00 85.88 98 ILE A CA 1
ATOM 743 C C . ILE A 1 98 ? -10.794 0.078 -5.202 1.00 85.88 98 ILE A C 1
ATOM 745 O O . ILE A 1 98 ? -11.740 -0.361 -5.856 1.00 85.88 98 ILE A O 1
ATOM 749 N N . THR A 1 99 ? -10.185 1.216 -5.515 1.00 76.56 99 THR A N 1
ATOM 750 C CA . THR A 1 99 ? -10.516 2.008 -6.702 1.00 76.56 99 THR A CA 1
ATOM 751 C C . THR A 1 99 ? -9.618 1.609 -7.864 1.00 76.56 99 THR A C 1
ATOM 753 O O . THR A 1 99 ? -8.400 1.668 -7.756 1.00 76.56 99 THR A O 1
ATOM 756 N N . SER A 1 100 ? -10.199 1.241 -9.007 1.00 71.88 100 SER A N 1
ATOM 757 C CA . SER A 1 100 ? -9.420 1.001 -10.230 1.00 71.88 100 SER A CA 1
ATOM 758 C C . SER A 1 100 ? -8.572 2.238 -10.580 1.00 71.88 100 SER A C 1
ATOM 760 O O . SER A 1 100 ? -9.101 3.351 -10.515 1.00 71.88 100 SER A O 1
ATOM 762 N N . PRO A 1 101 ? -7.294 2.087 -10.979 1.00 69.62 101 PRO A N 1
ATOM 763 C CA . PRO A 1 101 ? -6.589 0.840 -11.312 1.00 69.62 101 PRO A CA 1
ATOM 764 C C . PRO A 1 101 ? -5.848 0.173 -10.137 1.00 69.62 101 PRO A C 1
ATOM 766 O O . PRO A 1 101 ? -5.021 -0.709 -10.363 1.00 69.62 101 PRO A O 1
ATOM 769 N N . ALA A 1 102 ? -6.098 0.583 -8.891 1.00 74.75 102 ALA A N 1
ATOM 770 C CA . ALA A 1 102 ? -5.464 -0.027 -7.730 1.00 74.75 102 ALA A CA 1
ATOM 771 C C . ALA A 1 102 ? -5.879 -1.497 -7.601 1.00 74.75 102 ALA A C 1
ATOM 773 O O . ALA A 1 102 ? -7.023 -1.868 -7.866 1.00 74.75 102 ALA A O 1
ATOM 774 N N . VAL A 1 103 ? -4.939 -2.325 -7.153 1.00 78.62 103 VAL A N 1
ATOM 775 C CA . VAL A 1 103 ? -5.174 -3.747 -6.854 1.00 78.62 103 VAL A CA 1
ATOM 776 C C . VAL A 1 103 ? -5.397 -3.998 -5.361 1.00 78.62 103 VAL A C 1
ATOM 778 O O . VAL A 1 103 ? -5.810 -5.085 -4.970 1.00 78.62 103 VAL A O 1
ATOM 781 N N . GLU A 1 104 ? -5.137 -2.992 -4.524 1.00 86.19 104 GLU A N 1
ATOM 782 C CA . GLU A 1 104 ? -5.232 -3.061 -3.069 1.00 86.19 104 GLU A CA 1
ATOM 783 C C . GLU A 1 104 ? -5.445 -1.674 -2.455 1.00 86.19 104 GLU A C 1
ATOM 785 O O . GLU A 1 104 ? -5.000 -0.668 -3.003 1.00 86.19 104 GLU A O 1
ATOM 790 N N . ALA A 1 105 ? -6.114 -1.625 -1.303 1.00 90.94 105 ALA A N 1
ATOM 791 C CA . ALA A 1 105 ? -6.363 -0.394 -0.552 1.00 90.94 105 ALA A CA 1
ATOM 792 C C . ALA A 1 105 ? -5.375 -0.203 0.612 1.00 90.94 105 ALA A C 1
ATOM 794 O O . ALA A 1 105 ? -5.175 0.917 1.072 1.00 90.94 105 ALA A O 1
ATOM 795 N N . VAL A 1 106 ? -4.756 -1.288 1.097 1.00 94.12 106 VAL A N 1
ATOM 796 C CA . VAL A 1 106 ? -3.931 -1.278 2.318 1.00 94.12 106 VAL A CA 1
ATOM 797 C C . VAL A 1 106 ? -2.445 -1.066 2.022 1.00 94.12 106 VAL A C 1
ATOM 799 O O . VAL A 1 106 ? -1.840 -0.148 2.570 1.00 94.12 106 VAL A O 1
ATOM 802 N N . CYS A 1 107 ? -1.825 -1.900 1.181 1.00 92.50 107 CYS A N 1
ATOM 803 C CA . CYS A 1 107 ? -0.361 -1.914 1.078 1.00 92.50 107 CYS A CA 1
ATOM 804 C C . CYS A 1 107 ? 0.230 -0.722 0.313 1.00 92.50 107 CYS A C 1
ATOM 806 O O . CYS A 1 107 ? 1.355 -0.326 0.624 1.00 92.50 107 CYS A O 1
ATOM 808 N N . GLY A 1 108 ? -0.527 -0.143 -0.625 1.00 90.62 108 GLY A N 1
ATOM 809 C CA . GLY A 1 108 ? -0.124 1.034 -1.399 1.00 90.62 108 GLY A CA 1
ATOM 810 C C . GLY A 1 108 ? -0.267 2.366 -0.656 1.00 90.62 108 GLY A C 1
ATOM 811 O O . GLY A 1 108 ? 0.193 3.383 -1.162 1.00 90.62 108 GLY A O 1
ATOM 812 N N . ARG A 1 109 ? -0.878 2.388 0.537 1.00 92.31 109 ARG A N 1
ATOM 813 C CA . ARG A 1 109 ? -1.083 3.616 1.320 1.00 92.31 109 ARG A CA 1
ATOM 814 C C . ARG A 1 109 ? -0.010 3.818 2.383 1.00 92.31 109 ARG A C 1
ATOM 816 O O . ARG A 1 109 ? 0.497 2.862 2.973 1.00 92.31 109 ARG A O 1
ATOM 823 N N . SER A 1 110 ? 0.307 5.080 2.658 1.00 92.19 110 SER A N 1
ATOM 824 C CA . SER A 1 110 ? 1.196 5.491 3.756 1.00 92.19 110 SER A CA 1
ATOM 825 C C . SER A 1 110 ? 0.495 6.323 4.824 1.00 92.19 110 SER A C 1
ATOM 827 O O . SER A 1 110 ? 1.006 6.407 5.942 1.00 92.19 110 SER A O 1
ATOM 829 N N . THR A 1 111 ? -0.684 6.869 4.523 1.00 93.50 111 THR A N 1
ATOM 830 C CA . THR A 1 111 ? -1.457 7.696 5.453 1.00 93.50 111 THR A CA 1
ATOM 831 C C . THR A 1 111 ? -2.912 7.248 5.562 1.00 93.50 111 THR A C 1
ATOM 833 O O . THR A 1 111 ? -3.440 6.534 4.704 1.00 93.50 111 THR A O 1
ATOM 836 N N . THR A 1 112 ? -3.558 7.670 6.650 1.00 95.19 112 THR A N 1
ATOM 837 C CA . THR A 1 112 ? -5.009 7.560 6.855 1.00 95.19 112 THR A CA 1
ATOM 838 C C . THR A 1 112 ? -5.545 8.852 7.455 1.00 95.19 112 THR A C 1
ATOM 840 O O . THR A 1 112 ? -4.815 9.610 8.086 1.00 95.19 112 THR A O 1
ATOM 843 N N . ASN A 1 113 ? -6.852 9.031 7.385 1.00 95.31 113 ASN A N 1
ATOM 844 C CA . ASN A 1 113 ? -7.595 10.119 7.995 1.00 95.31 113 ASN A CA 1
ATOM 845 C C . ASN A 1 113 ? -7.803 9.972 9.510 1.00 95.31 113 ASN A C 1
ATOM 847 O O . ASN A 1 113 ? -8.244 10.925 10.144 1.00 95.31 113 ASN A O 1
ATOM 851 N N . LEU A 1 114 ? -7.538 8.805 10.105 1.00 97.38 114 LEU A N 1
ATOM 852 C CA . LEU A 1 114 ? -7.768 8.579 11.533 1.00 97.38 114 LEU A CA 1
ATOM 853 C C . LEU A 1 114 ? -6.527 8.858 12.378 1.00 97.38 114 LEU A C 1
ATOM 855 O O . LEU A 1 114 ? -5.430 8.364 12.103 1.00 97.38 114 LEU A O 1
ATOM 859 N N . THR A 1 115 ? -6.752 9.583 13.468 1.00 98.12 115 THR A N 1
ATOM 860 C CA . THR A 1 115 ? -5.804 9.773 14.567 1.00 98.12 115 THR A CA 1
ATOM 861 C C . THR A 1 115 ? -6.470 9.353 15.872 1.00 98.12 115 THR A C 1
ATOM 863 O O . THR A 1 115 ? -7.633 9.676 16.105 1.00 98.12 115 THR A O 1
ATOM 866 N N . VAL A 1 116 ? -5.745 8.646 16.735 1.00 98.38 116 VAL A N 1
ATOM 867 C CA . VAL A 1 116 ? -6.184 8.362 18.109 1.00 98.38 116 VAL A CA 1
ATOM 868 C C . VAL A 1 116 ? -5.368 9.213 19.065 1.00 98.38 116 VAL A C 1
ATOM 870 O O . VAL A 1 116 ? -4.150 9.295 18.925 1.00 98.38 116 VAL A O 1
ATOM 873 N N . GLN A 1 117 ? -6.017 9.817 20.053 1.00 97.81 117 GLN A N 1
ATOM 874 C CA . GLN A 1 117 ? -5.328 10.492 21.147 1.00 97.81 117 GLN A CA 1
ATOM 875 C C . GLN A 1 117 ? -5.760 9.920 22.494 1.00 97.81 117 GLN A C 1
ATOM 877 O O . GLN A 1 117 ? -6.936 9.625 22.693 1.00 97.81 117 GLN A O 1
ATOM 882 N N . THR A 1 118 ? -4.805 9.757 23.408 1.00 97.50 118 THR A N 1
ATOM 883 C CA . THR A 1 118 ? -5.072 9.283 24.772 1.00 97.50 118 THR A CA 1
ATOM 884 C C . THR A 1 118 ? -5.091 10.469 25.728 1.00 97.50 118 THR A C 1
ATOM 886 O O . THR A 1 118 ? -4.079 11.160 25.863 1.00 97.50 118 THR A O 1
ATOM 889 N N . CYS A 1 119 ? -6.219 10.700 26.380 1.00 97.50 119 CYS A N 1
ATOM 890 C CA . CYS A 1 119 ? -6.507 11.871 27.192 1.00 97.50 119 CYS A CA 1
ATOM 891 C C . CYS A 1 119 ? -6.465 11.516 28.692 1.00 97.50 119 CYS A C 1
ATOM 893 O O . CYS A 1 119 ? -7.214 10.634 29.115 1.00 97.50 119 CYS A O 1
ATOM 895 N N . PRO A 1 120 ? -5.657 12.211 29.513 1.00 96.38 120 PRO A N 1
ATOM 896 C CA . PRO A 1 120 ? -5.626 11.973 30.961 1.00 96.38 120 PRO A CA 1
ATOM 897 C C . PRO A 1 120 ? -6.827 12.593 31.699 1.00 96.38 120 PRO A C 1
ATOM 899 O O . PRO A 1 120 ? -7.105 12.249 32.845 1.00 96.38 120 PRO A O 1
ATOM 902 N N . ASP A 1 121 ? -7.529 13.536 31.065 1.00 95.62 121 ASP A N 1
ATOM 903 C CA . ASP A 1 121 ? -8.672 14.248 31.631 1.00 95.62 121 ASP A CA 1
ATOM 904 C C . ASP A 1 121 ? -9.731 14.563 30.564 1.00 95.62 121 ASP A C 1
ATOM 906 O O . ASP A 1 121 ? -9.499 14.420 29.360 1.00 95.62 121 ASP A O 1
ATOM 910 N N . ALA A 1 122 ? -10.905 15.007 31.018 1.00 94.38 122 ALA A N 1
ATOM 911 C CA . ALA A 1 122 ? -12.047 15.306 30.158 1.00 94.38 122 ALA A CA 1
ATOM 912 C C . ALA A 1 122 ? -11.824 16.479 29.195 1.00 94.38 122 ALA A C 1
ATOM 914 O O . ALA A 1 122 ? -12.432 16.509 28.127 1.00 94.38 122 ALA A O 1
ATOM 915 N N . ALA A 1 123 ? -10.958 17.436 29.544 1.00 93.75 123 ALA A N 1
ATOM 916 C CA . ALA A 1 123 ? -10.665 18.570 28.674 1.00 93.75 123 ALA A CA 1
ATOM 917 C C . ALA A 1 123 ? -9.775 18.156 27.493 1.00 93.75 123 ALA A C 1
ATOM 919 O O . ALA A 1 123 ? -9.846 18.774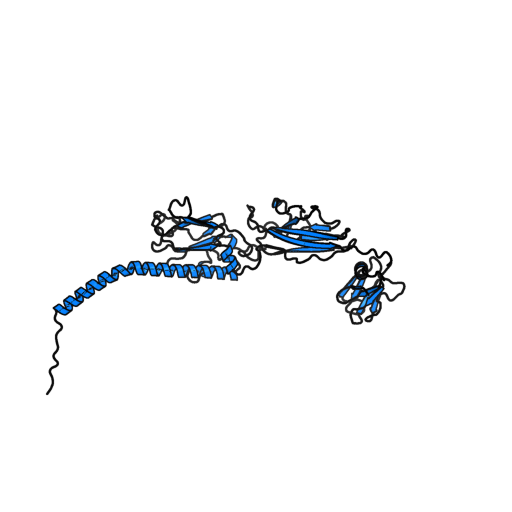 26.433 1.00 93.75 123 ALA A O 1
ATOM 920 N N . CYS A 1 124 ? -8.936 17.130 27.681 1.00 95.50 124 CYS A N 1
ATOM 921 C CA . CYS A 1 124 ? -7.981 16.616 26.702 1.00 95.50 124 CYS A CA 1
ATOM 922 C C . CYS A 1 124 ? -7.138 17.716 26.029 1.00 95.50 124 CYS A C 1
ATOM 924 O O . CYS A 1 124 ? -6.818 17.654 24.843 1.00 95.50 124 CYS A O 1
ATOM 926 N N . ALA A 1 125 ? -6.771 18.751 26.789 1.00 95.00 125 ALA A N 1
ATOM 927 C CA . ALA A 1 125 ? -5.971 19.860 26.267 1.00 95.00 125 ALA A CA 1
ATOM 928 C C . ALA A 1 125 ? -4.519 19.440 25.966 1.00 95.00 125 ALA A C 1
ATOM 930 O O . ALA A 1 125 ? -3.893 19.983 25.059 1.00 95.00 125 ALA A O 1
ATOM 931 N N . SER A 1 126 ? -4.006 18.458 26.715 1.00 94.94 126 SER A N 1
ATOM 932 C CA . SER A 1 126 ? -2.653 17.908 26.586 1.00 94.94 126 SER A CA 1
ATOM 933 C C . SER A 1 126 ? -2.723 16.377 26.554 1.00 94.94 126 SER A C 1
ATOM 935 O O . SER A 1 126 ? -2.562 15.744 27.601 1.00 94.94 126 SER A O 1
ATOM 937 N N . PRO A 1 127 ? -3.012 15.759 25.393 1.00 96.38 127 PRO A N 1
ATOM 938 C CA . PRO A 1 127 ? -3.080 14.307 25.291 1.00 96.38 127 PRO A CA 1
ATOM 939 C C . PRO A 1 127 ? -1.719 13.676 25.604 1.00 96.38 127 PRO A C 1
ATOM 941 O O . PRO A 1 127 ? -0.677 14.145 25.145 1.00 96.38 127 PRO A O 1
ATOM 944 N N . THR A 1 128 ? -1.732 12.576 26.355 1.00 97.00 128 THR A N 1
ATOM 945 C CA . THR A 1 128 ? -0.534 11.808 26.725 1.00 97.00 128 THR A CA 1
ATOM 946 C C . THR A 1 128 ? 0.158 11.227 25.495 1.00 97.00 128 THR A C 1
ATOM 948 O O . THR A 1 128 ? 1.383 11.179 25.433 1.00 97.00 128 THR A O 1
ATOM 951 N N . ASN A 1 129 ? -0.624 10.801 24.500 1.00 97.31 129 ASN A N 1
ATOM 952 C CA . ASN A 1 129 ? -0.139 10.288 23.224 1.00 97.31 129 ASN A CA 1
ATOM 953 C C . ASN A 1 129 ? -1.063 10.741 22.098 1.00 97.31 129 ASN A C 1
ATOM 955 O O . ASN A 1 129 ? -2.278 10.818 22.274 1.00 97.31 129 ASN A O 1
ATOM 959 N N . THR A 1 130 ? -0.485 10.975 20.923 1.00 97.56 130 THR A N 1
ATOM 960 C CA . THR A 1 130 ? -1.212 11.176 19.665 1.00 97.56 130 THR A CA 1
ATOM 961 C C . THR A 1 130 ? -0.647 10.207 18.639 1.00 97.56 130 THR A C 1
ATOM 963 O O . THR A 1 130 ? 0.544 10.229 18.337 1.00 97.56 130 THR A O 1
ATOM 966 N N . ILE A 1 131 ? -1.500 9.324 18.137 1.00 98.06 131 ILE A N 1
ATOM 967 C CA . ILE A 1 131 ? -1.142 8.198 17.284 1.00 98.06 131 ILE A CA 1
ATOM 968 C C . ILE A 1 131 ? -1.791 8.451 15.920 1.00 98.06 131 ILE A C 1
ATOM 970 O O . ILE A 1 131 ? -2.997 8.233 15.774 1.00 98.06 131 ILE A O 1
ATOM 974 N N . PRO A 1 132 ? -1.034 8.952 14.929 1.00 97.31 132 PRO A N 1
ATOM 975 C CA . PRO A 1 132 ? -1.556 9.193 13.591 1.00 97.31 132 PRO A CA 1
ATOM 976 C C . PRO A 1 132 ? -1.644 7.891 12.788 1.00 97.31 132 PRO A C 1
ATOM 978 O O . PRO A 1 132 ? -1.104 6.852 13.177 1.00 97.31 132 PRO A O 1
ATOM 981 N N . ASN A 1 133 ? -2.258 7.979 11.608 1.00 96.25 133 ASN A N 1
ATOM 982 C CA . ASN A 1 133 ? -2.314 6.899 10.625 1.00 96.25 133 ASN A CA 1
ATOM 983 C C . ASN A 1 133 ? -2.947 5.611 11.178 1.00 96.25 133 ASN A C 1
ATOM 985 O O . ASN A 1 133 ? -2.430 4.510 10.970 1.00 96.25 133 ASN A O 1
ATOM 989 N N . VAL A 1 134 ? -4.035 5.740 11.936 1.00 98.25 134 VAL A N 1
ATOM 990 C CA . VAL A 1 134 ? -4.775 4.598 12.480 1.00 98.25 134 VAL A CA 1
ATOM 991 C C . VAL A 1 134 ? -5.632 3.965 11.382 1.00 98.25 134 VAL A C 1
ATOM 993 O O . VAL A 1 134 ? -6.401 4.629 10.707 1.00 98.25 134 VAL A O 1
ATOM 996 N N . ALA A 1 135 ? -5.528 2.655 11.173 1.00 98.00 135 ALA A N 1
ATOM 997 C CA . ALA A 1 135 ? -6.308 1.981 10.135 1.00 98.00 135 ALA A CA 1
ATOM 998 C C . ALA A 1 135 ? -7.764 1.758 10.566 1.00 98.00 135 ALA A C 1
ATOM 1000 O O . ALA A 1 135 ? -8.705 1.964 9.792 1.00 98.00 135 ALA A O 1
ATOM 1001 N N . PHE A 1 136 ? -7.944 1.315 11.810 1.00 98.56 136 PHE A N 1
ATOM 1002 C CA . PHE A 1 136 ? -9.254 1.120 12.412 1.00 98.56 136 PHE A CA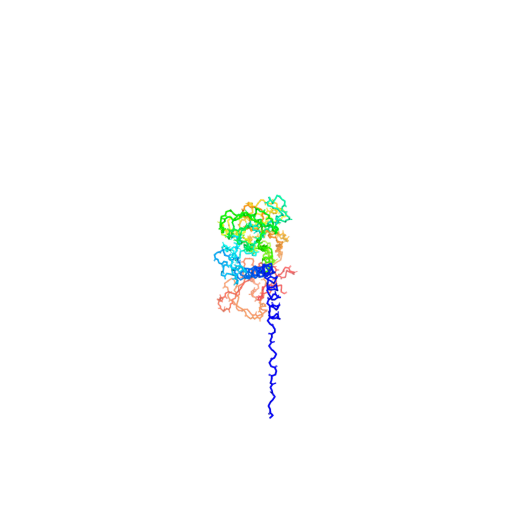 1
ATOM 1003 C C . PHE A 1 136 ? -9.199 1.110 13.943 1.00 98.56 136 PHE A C 1
ATOM 1005 O O . PHE A 1 136 ? -8.137 0.930 14.544 1.00 98.56 136 PHE A O 1
ATOM 1012 N N . ILE A 1 137 ? -10.375 1.267 14.552 1.00 98.69 137 ILE A N 1
ATOM 1013 C CA . ILE A 1 137 ? -10.619 1.245 15.996 1.00 98.69 137 ILE A CA 1
ATOM 1014 C C . ILE A 1 137 ? -11.826 0.337 16.269 1.00 98.69 137 ILE A C 1
ATOM 1016 O O . ILE A 1 137 ? -12.818 0.380 15.539 1.00 98.69 137 ILE A O 1
ATOM 1020 N N . ILE A 1 138 ? -11.736 -0.477 17.318 1.00 98.50 138 ILE A N 1
ATOM 1021 C CA . ILE A 1 138 ? -12.811 -1.316 17.850 1.00 98.50 138 ILE A CA 1
ATOM 1022 C C . ILE A 1 138 ? -13.106 -0.849 19.273 1.00 98.50 138 ILE A C 1
ATOM 1024 O O . ILE A 1 138 ? -12.181 -0.686 20.070 1.00 98.50 138 ILE A O 1
ATOM 1028 N N . ILE A 1 139 ? -14.384 -0.642 19.581 1.00 98.38 139 ILE A N 1
ATOM 1029 C CA . ILE A 1 139 ? -14.839 -0.095 20.864 1.00 98.38 139 ILE A CA 1
ATOM 1030 C C . ILE A 1 139 ? -15.917 -1.014 21.453 1.00 98.38 139 ILE A C 1
ATOM 1032 O O . ILE A 1 139 ? -16.820 -1.464 20.743 1.00 98.38 139 ILE A O 1
ATOM 1036 N N . SER A 1 140 ? -15.845 -1.265 22.757 1.00 97.94 140 SER A N 1
ATOM 1037 C CA . SER A 1 140 ? -16.943 -1.785 23.580 1.00 97.94 140 SER A CA 1
ATOM 1038 C C . SER A 1 140 ? -17.348 -0.713 24.587 1.00 97.94 140 SER A C 1
ATOM 1040 O O . SER A 1 140 ? -16.480 -0.096 25.199 1.00 97.94 140 SER A O 1
ATOM 1042 N N . SER A 1 141 ? -18.658 -0.551 24.780 1.00 96.00 141 SER A N 1
ATOM 1043 C CA . SER A 1 141 ? -19.289 0.419 25.691 1.00 96.00 141 SER A CA 1
ATOM 1044 C C . SER A 1 141 ? -19.174 0.060 27.184 1.00 96.00 141 SER A C 1
ATOM 1046 O O . SER A 1 141 ? -20.078 0.363 27.963 1.00 96.00 141 SER A O 1
ATOM 1048 N N . GLY A 1 142 ? -18.186 -0.759 27.555 1.00 94.69 142 GLY A N 1
ATOM 1049 C CA . GLY A 1 142 ? -17.908 -1.106 28.945 1.00 94.69 142 GLY A CA 1
ATOM 1050 C C . GLY A 1 142 ? -19.077 -1.711 29.735 1.00 94.69 142 GLY A C 1
ATOM 1051 O O . GLY A 1 142 ? -19.992 -2.355 29.210 1.00 94.69 142 GLY A O 1
ATOM 1052 N N . ALA A 1 143 ? -19.024 -1.537 31.056 1.00 94.38 143 ALA A N 1
ATOM 1053 C CA . ALA A 1 143 ? -20.021 -2.073 31.976 1.00 94.38 143 ALA A CA 1
ATOM 1054 C C . ALA A 1 143 ? -21.232 -1.141 32.143 1.00 94.38 143 ALA A C 1
ATOM 1056 O O . ALA A 1 143 ? -22.319 -1.623 32.484 1.00 94.38 143 ALA A O 1
ATOM 1057 N N . ASN A 1 144 ? -21.059 0.165 31.919 1.00 92.44 144 ASN A N 1
ATOM 1058 C CA . ASN A 1 144 ? -22.129 1.163 31.996 1.00 92.44 144 ASN A CA 1
ATOM 1059 C C . ASN A 1 144 ? -23.055 1.152 30.752 1.00 92.44 144 ASN A C 1
ATOM 1061 O O . ASN A 1 144 ? -24.152 1.722 30.794 1.00 92.44 144 ASN A O 1
ATOM 1065 N N . ASN A 1 145 ? -22.676 0.418 29.693 1.00 92.56 145 ASN A N 1
ATOM 1066 C CA . ASN A 1 145 ? -23.360 0.335 28.395 1.00 92.56 145 ASN A CA 1
ATOM 1067 C C . ASN A 1 145 ? -23.476 1.679 27.658 1.00 92.56 145 ASN A C 1
ATOM 1069 O O . ASN A 1 145 ? -24.341 1.812 26.791 1.00 92.56 145 ASN A O 1
ATOM 1073 N N . ASN A 1 146 ? -22.659 2.651 28.049 1.00 93.62 146 ASN A N 1
ATOM 1074 C CA . ASN A 1 146 ? -22.534 3.969 27.460 1.00 93.62 146 ASN A CA 1
ATOM 1075 C C . ASN A 1 146 ? -21.298 3.950 26.570 1.00 93.62 146 ASN A C 1
ATOM 1077 O O . ASN A 1 146 ? -20.208 3.756 27.082 1.00 93.62 146 ASN A O 1
ATOM 1081 N N . ASN A 1 147 ? -21.429 4.123 25.264 1.00 94.88 147 ASN A N 1
ATOM 1082 C CA . ASN A 1 147 ? -20.263 4.337 24.422 1.00 94.88 147 ASN A CA 1
ATOM 1083 C C . ASN A 1 147 ? -19.877 5.809 24.516 1.00 94.88 147 ASN A C 1
ATOM 1085 O O . ASN A 1 147 ? -20.539 6.677 23.963 1.00 94.88 147 ASN A O 1
ATOM 1089 N N . GLN A 1 148 ? -18.772 6.068 25.192 1.00 95.38 148 GLN A N 1
ATOM 1090 C CA . GLN A 1 148 ? -18.273 7.399 25.502 1.00 95.38 148 GLN A CA 1
ATOM 1091 C C . GLN A 1 148 ? -17.164 7.836 24.535 1.00 95.38 148 GLN A C 1
ATOM 1093 O O . GLN A 1 148 ? -16.603 8.920 24.698 1.00 95.38 148 GLN A O 1
ATOM 1098 N N . THR A 1 149 ? -16.840 7.004 23.539 1.00 95.50 149 THR A N 1
ATOM 1099 C CA . THR A 1 149 ? -15.699 7.177 22.633 1.00 95.50 149 THR A CA 1
ATOM 1100 C C . THR A 1 149 ? -16.128 7.668 21.251 1.00 95.50 149 THR A C 1
ATOM 1102 O O . THR A 1 149 ? -15.807 8.793 20.872 1.00 95.50 149 THR A O 1
ATOM 1105 N N . ALA A 1 150 ? -16.802 6.821 20.464 1.00 94.75 150 ALA A N 1
ATOM 1106 C CA . ALA A 1 150 ? -17.209 7.121 19.088 1.00 94.75 150 ALA A CA 1
ATOM 1107 C C . ALA A 1 150 ? -18.188 6.070 18.544 1.00 94.75 150 ALA A C 1
ATOM 1109 O O . ALA A 1 150 ? -18.064 4.878 18.829 1.00 94.75 150 ALA A O 1
ATOM 1110 N N . GLY A 1 151 ? -19.119 6.492 17.686 1.00 93.50 151 GLY A N 1
ATOM 1111 C CA . GLY A 1 151 ? -20.034 5.586 16.990 1.00 93.50 151 GLY A CA 1
ATOM 1112 C C . GLY A 1 151 ? -19.357 4.740 15.906 1.00 93.50 151 GLY A C 1
ATOM 1113 O O . GLY A 1 151 ? -18.229 4.999 15.492 1.00 93.50 151 GLY A O 1
ATOM 1114 N N . THR A 1 152 ? -20.077 3.737 15.390 1.00 93.25 152 THR A N 1
ATOM 1115 C CA . THR A 1 152 ? -19.629 2.994 14.200 1.00 93.25 152 THR A CA 1
ATOM 1116 C C . THR A 1 152 ? -19.673 3.922 12.994 1.00 93.25 152 THR A C 1
ATOM 1118 O O . THR A 1 152 ? -20.746 4.410 12.636 1.00 93.25 152 THR A O 1
ATOM 1121 N N . GLN A 1 153 ? -18.529 4.157 12.355 1.00 95.88 153 GLN A N 1
ATOM 1122 C CA . GLN A 1 153 ? -18.430 5.118 11.260 1.00 95.88 153 GLN A CA 1
ATOM 1123 C C . GLN A 1 153 ? -17.267 4.811 10.315 1.00 95.88 153 GLN A C 1
ATOM 1125 O O . GLN A 1 153 ? -16.222 4.299 10.715 1.00 95.88 153 GLN A O 1
ATOM 1130 N N . ALA A 1 154 ? -17.449 5.172 9.048 1.00 96.00 154 ALA A N 1
ATOM 1131 C CA . ALA A 1 154 ? -16.376 5.202 8.068 1.00 96.00 154 ALA A CA 1
ATOM 1132 C C . ALA A 1 154 ? -15.983 6.667 7.840 1.00 96.00 154 ALA A C 1
ATOM 1134 O O . ALA A 1 154 ? -16.830 7.474 7.456 1.00 96.00 154 ALA A O 1
ATOM 1135 N N . VAL A 1 155 ? -14.728 7.023 8.104 1.00 96.06 155 VAL A N 1
ATOM 1136 C CA . VAL A 1 155 ? -14.250 8.405 7.977 1.00 96.06 155 VAL A CA 1
ATOM 1137 C C . VAL A 1 155 ? -13.651 8.652 6.598 1.00 96.06 155 VAL A C 1
ATOM 1139 O O . VAL A 1 155 ? -12.985 7.785 6.035 1.00 96.06 155 VAL A O 1
ATOM 1142 N N . SER A 1 156 ? -13.874 9.839 6.045 1.00 93.31 156 SER A N 1
ATOM 1143 C CA . SER A 1 156 ? -13.342 10.255 4.736 1.00 93.31 156 SER A CA 1
ATOM 1144 C C . SER A 1 156 ? -12.486 11.520 4.799 1.00 93.31 156 SER A C 1
ATOM 1146 O O . SER A 1 156 ? -11.970 11.969 3.781 1.00 93.31 156 SER A O 1
ATOM 1148 N N . SER A 1 157 ? -12.349 12.109 5.984 1.00 93.25 157 SER A N 1
ATOM 1149 C CA . SER A 1 157 ? -11.572 13.317 6.255 1.00 93.25 157 SER A CA 1
ATOM 1150 C C . SER A 1 157 ? -10.879 13.185 7.603 1.00 93.25 157 SER A C 1
ATOM 1152 O O . SER A 1 157 ? -11.331 12.400 8.443 1.00 93.25 157 SER A O 1
ATOM 1154 N N . ALA A 1 158 ? -9.821 13.971 7.818 1.00 94.31 158 ALA A N 1
ATOM 1155 C CA . ALA A 1 158 ? -9.069 14.002 9.069 1.00 94.31 158 ALA A CA 1
ATOM 1156 C C . ALA A 1 158 ? -10.006 14.005 10.292 1.00 94.31 158 ALA A C 1
ATOM 1158 O O . ALA A 1 158 ? -10.808 14.921 10.472 1.00 94.31 158 ALA A O 1
ATOM 1159 N N . THR A 1 159 ? -9.935 12.941 11.089 1.00 96.75 159 THR A N 1
ATOM 1160 C CA . THR A 1 159 ? -10.799 12.677 12.239 1.00 96.75 159 THR A CA 1
ATOM 1161 C C . THR A 1 159 ? -9.938 12.195 13.397 1.00 96.75 159 THR A C 1
ATOM 1163 O O . THR A 1 159 ? -9.192 11.222 13.266 1.00 96.75 159 THR A O 1
ATOM 1166 N N . THR A 1 160 ? -10.078 12.852 14.544 1.00 97.50 160 THR A N 1
ATOM 1167 C CA . THR A 1 160 ? -9.405 12.464 15.784 1.00 97.50 160 THR A CA 1
ATOM 1168 C C . THR A 1 160 ? -10.405 11.810 16.726 1.00 97.50 160 THR A C 1
ATOM 1170 O O . THR A 1 160 ? -11.456 12.384 17.002 1.00 97.50 160 THR A O 1
ATOM 1173 N N . VAL A 1 161 ? -10.073 10.621 17.227 1.00 97.81 161 VAL A N 1
ATOM 1174 C CA . VAL A 1 161 ? -10.848 9.908 18.248 1.00 97.81 161 VAL A CA 1
ATOM 1175 C C . VAL A 1 161 ? -10.104 9.989 19.577 1.00 97.81 161 VAL A C 1
ATOM 1177 O O . VAL A 1 161 ? -8.949 9.572 19.681 1.00 97.81 161 VAL A O 1
ATOM 1180 N N . SER A 1 162 ? -10.774 10.537 20.587 1.00 97.69 162 SER A N 1
ATOM 1181 C CA . SER A 1 162 ? -10.258 10.638 21.952 1.00 97.69 162 SER A CA 1
ATOM 1182 C C . SER A 1 162 ? -10.606 9.385 22.748 1.00 97.69 162 SER A C 1
ATOM 1184 O O . SER A 1 162 ? -11.774 9.014 22.832 1.00 97.69 162 SER A O 1
ATOM 1186 N N . VAL A 1 163 ? -9.596 8.771 23.352 1.00 97.56 163 VAL A N 1
ATOM 1187 C CA . VAL A 1 163 ? -9.710 7.668 24.314 1.00 97.56 163 VAL A CA 1
ATOM 1188 C C . VAL A 1 163 ? -9.214 8.192 25.655 1.00 97.56 163 VAL A C 1
ATOM 1190 O O . VAL A 1 163 ? -8.220 8.915 25.684 1.00 97.56 163 VAL A O 1
ATOM 1193 N N . TYR A 1 164 ? -9.877 7.859 26.756 1.00 97.81 164 TYR A N 1
ATOM 1194 C CA . TYR A 1 164 ? -9.549 8.405 28.076 1.00 97.81 164 TYR A CA 1
ATOM 1195 C C . TYR A 1 164 ? -9.009 7.322 29.005 1.00 97.81 164 TYR A C 1
ATOM 1197 O O . TYR A 1 164 ? -9.202 6.128 28.773 1.00 97.81 164 TYR A O 1
ATOM 1205 N N . ASP A 1 165 ? -8.331 7.745 30.068 1.00 95.31 165 ASP A N 1
ATOM 1206 C CA . ASP A 1 165 ? -8.021 6.844 31.172 1.00 95.31 165 ASP A CA 1
ATOM 1207 C C . ASP A 1 165 ? -9.314 6.387 31.876 1.00 95.31 165 ASP A C 1
ATOM 1209 O O . ASP A 1 165 ? -10.343 7.071 31.871 1.00 95.31 165 ASP A O 1
ATOM 1213 N N . VAL A 1 166 ? -9.267 5.200 32.483 1.00 93.75 166 VAL A N 1
ATOM 1214 C CA . VAL A 1 166 ? -10.414 4.622 33.197 1.00 93.75 166 VAL A CA 1
ATOM 1215 C C . VAL A 1 166 ? -10.835 5.536 34.353 1.00 93.75 166 VAL A C 1
ATOM 1217 O O . VAL A 1 166 ? -9.993 6.100 35.049 1.00 93.75 166 VAL A O 1
ATOM 1220 N N . ASP A 1 167 ? -12.147 5.647 34.567 1.00 94.38 167 ASP A N 1
ATOM 1221 C CA . ASP A 1 167 ? -12.801 6.442 35.614 1.00 94.38 167 ASP A CA 1
ATOM 1222 C C . ASP A 1 167 ? -12.674 7.974 35.465 1.00 94.38 167 ASP A C 1
ATOM 1224 O O . ASP A 1 167 ? -13.119 8.714 36.349 1.00 94.38 167 ASP A O 1
ATOM 1228 N N . VAL A 1 168 ? -12.157 8.488 34.338 1.00 96.44 168 VAL A N 1
ATOM 1229 C CA . VAL A 1 168 ? -12.240 9.927 34.034 1.00 96.44 168 VAL A CA 1
ATOM 1230 C C . VAL A 1 168 ? -13.713 10.328 33.948 1.00 96.44 168 VAL A C 1
ATOM 1232 O O . VAL A 1 168 ? -14.475 9.795 33.145 1.00 96.44 168 VAL A O 1
ATOM 1235 N N . ALA A 1 169 ? -14.132 11.252 34.809 1.00 96.25 169 ALA A N 1
ATOM 1236 C CA . ALA A 1 169 ? -15.524 11.666 34.919 1.00 96.25 169 ALA A CA 1
ATOM 1237 C C . ALA A 1 169 ? -15.948 12.611 33.788 1.00 96.25 169 ALA A C 1
ATOM 1239 O O . ALA A 1 169 ? -15.154 13.405 33.288 1.00 96.25 169 ALA A O 1
ATOM 1240 N N . GLY A 1 170 ? -17.245 12.597 33.475 1.00 93.75 170 GLY A N 1
ATOM 1241 C CA . GLY A 1 170 ? -17.853 13.601 32.608 1.00 93.75 170 GLY A CA 1
ATOM 1242 C C . GLY A 1 170 ? -17.662 13.341 31.114 1.00 93.75 170 GLY A C 1
ATOM 1243 O O . GLY A 1 170 ? -17.772 14.285 30.336 1.00 93.75 170 GLY A O 1
ATOM 1244 N N . ILE A 1 171 ? -17.363 12.101 30.713 1.00 95.56 171 ILE A N 1
ATOM 1245 C CA . ILE A 1 171 ? -17.104 11.759 29.311 1.00 95.56 171 ILE A CA 1
ATOM 1246 C C . ILE A 1 171 ? -18.370 11.221 28.659 1.00 95.56 171 ILE A C 1
ATOM 1248 O O . ILE A 1 171 ? -19.013 10.316 29.196 1.00 95.56 171 ILE A O 1
ATOM 1252 N N . ASP A 1 172 ? -18.683 11.776 27.491 1.00 92.62 172 ASP A N 1
ATOM 1253 C CA . ASP A 1 172 ? -19.637 11.234 26.531 1.00 92.62 172 ASP A CA 1
ATOM 1254 C C . ASP A 1 172 ? -19.406 11.868 25.148 1.00 92.62 172 ASP A C 1
ATOM 1256 O O . ASP A 1 172 ? -20.024 12.870 24.780 1.00 92.62 172 ASP A O 1
ATOM 1260 N N . ASN A 1 173 ? -18.472 11.304 24.381 1.00 92.38 173 ASN A N 1
ATOM 1261 C CA . ASN A 1 173 ? -18.195 11.778 23.024 1.00 92.38 173 ASN A CA 1
ATOM 1262 C C . ASN A 1 173 ? -19.155 11.191 21.978 1.00 92.38 173 ASN A C 1
ATOM 1264 O O . ASN A 1 173 ? -19.024 11.499 20.790 1.00 92.38 173 ASN A O 1
ATOM 1268 N N . TYR A 1 174 ? -20.118 10.355 22.382 1.00 92.75 174 TYR A N 1
ATOM 1269 C CA . TYR A 1 174 ? -21.060 9.733 21.464 1.00 92.75 174 TYR A CA 1
ATOM 1270 C C . TYR A 1 174 ? -22.462 9.594 22.069 1.00 92.75 174 TYR A C 1
ATOM 1272 O O . TYR A 1 174 ? -22.908 8.524 22.451 1.00 92.75 174 TYR A O 1
ATOM 1280 N N . ALA A 1 175 ? -23.241 10.666 21.946 1.00 88.12 175 ALA A N 1
ATOM 1281 C CA . ALA A 1 175 ? -24.646 10.708 22.360 1.00 88.12 175 ALA A CA 1
ATOM 1282 C C . ALA A 1 175 ? -25.615 9.862 21.492 1.00 88.12 175 ALA A C 1
ATOM 1284 O O . ALA A 1 175 ? -26.833 10.031 21.578 1.00 88.12 175 ALA A O 1
ATOM 1285 N N . GLY A 1 176 ? -25.110 9.034 20.570 1.00 83.25 176 GLY A N 1
ATOM 1286 C CA . GLY A 1 176 ? -25.921 8.254 19.623 1.00 83.25 176 GLY A CA 1
ATOM 1287 C C . GLY A 1 176 ? -26.355 6.882 20.143 1.00 83.25 176 GLY A C 1
ATOM 1288 O O . GLY A 1 176 ? -26.935 6.098 19.390 1.00 83.25 176 GLY A O 1
ATOM 1289 N N . ASP A 1 177 ? -26.050 6.575 21.398 1.00 84.62 177 ASP A N 1
ATOM 1290 C CA . ASP A 1 177 ? -26.301 5.300 22.048 1.00 84.62 177 ASP A CA 1
ATOM 1291 C C . ASP A 1 177 ? -27.487 5.374 23.040 1.00 84.62 177 ASP A C 1
ATOM 1293 O O . ASP A 1 177 ? -28.499 6.042 22.795 1.00 84.62 177 ASP A O 1
ATOM 1297 N N . ILE A 1 178 ? -27.444 4.589 24.123 1.00 80.56 178 ILE A N 1
ATOM 1298 C CA . ILE A 1 178 ? -28.568 4.445 25.048 1.00 80.56 178 ILE A CA 1
ATOM 1299 C C . ILE A 1 178 ? -28.688 5.693 25.929 1.00 80.56 178 ILE A C 1
ATOM 1301 O O . ILE A 1 178 ? -28.012 5.822 26.944 1.00 80.56 178 ILE A O 1
ATOM 1305 N N . GLY A 1 179 ? -29.681 6.527 25.617 1.00 76.94 179 GLY A N 1
ATOM 1306 C CA . GLY A 1 179 ? -30.121 7.611 26.501 1.00 76.94 179 GLY A CA 1
ATOM 1307 C C . GLY A 1 179 ? -29.698 9.014 26.074 1.00 76.94 179 GLY A C 1
ATOM 1308 O O . GLY A 1 179 ? -29.996 9.958 26.802 1.00 76.94 179 GLY A O 1
ATOM 1309 N N . GLY A 1 180 ? -29.097 9.175 24.892 1.00 85.44 180 GLY A N 1
ATOM 1310 C CA . GLY A 1 180 ? -28.651 10.482 24.409 1.00 85.44 180 GLY A CA 1
ATOM 1311 C C . GLY A 1 180 ? -27.389 10.936 25.137 1.00 85.44 180 GLY A C 1
ATOM 1312 O O . GLY A 1 180 ? -26.555 10.114 25.484 1.00 85.44 180 GLY A O 1
ATOM 1313 N N . THR A 1 181 ? -27.255 12.240 25.392 1.00 88.25 181 THR A N 1
ATOM 1314 C CA . THR A 1 181 ? -26.083 12.766 26.101 1.00 88.25 181 THR A CA 1
ATOM 1315 C C . THR A 1 181 ? -26.105 12.363 27.579 1.00 88.25 181 THR A C 1
ATOM 1317 O O . THR A 1 181 ? -26.866 12.931 28.369 1.00 88.25 181 THR A O 1
ATOM 1320 N N . ARG A 1 182 ? -25.262 11.405 27.962 1.00 91.12 182 ARG A N 1
ATOM 1321 C CA . ARG A 1 182 ? -25.130 10.864 29.315 1.00 91.12 182 ARG A CA 1
ATOM 1322 C C . ARG A 1 182 ? -23.663 10.852 29.729 1.00 91.12 182 ARG A C 1
ATOM 1324 O O . ARG A 1 182 ? -22.938 9.897 29.494 1.00 91.12 182 ARG A O 1
ATOM 1331 N N . THR A 1 183 ? -23.223 11.910 30.402 1.00 92.12 183 THR A N 1
ATOM 1332 C CA . THR A 1 183 ? -21.842 12.017 30.891 1.00 92.12 183 THR A CA 1
ATOM 1333 C C . THR A 1 183 ? -21.627 11.166 32.141 1.00 92.12 183 THR A C 1
ATOM 1335 O O . THR A 1 183 ? -22.222 11.436 33.188 1.00 92.12 183 THR A O 1
ATOM 1338 N N . GLU A 1 184 ? -20.741 10.180 32.064 1.00 94.06 184 GLU A N 1
ATOM 1339 C CA . GLU A 1 184 ? -20.422 9.251 33.157 1.00 94.06 184 GLU A CA 1
ATOM 1340 C C . GLU A 1 184 ? -18.893 9.063 33.270 1.00 94.06 184 GLU A C 1
ATOM 1342 O O . GLU A 1 184 ? -18.147 9.601 32.445 1.00 94.06 184 GLU A O 1
ATOM 1347 N N . PRO A 1 185 ? -18.380 8.377 34.310 1.00 96.12 185 PRO A N 1
ATOM 1348 C CA . PRO A 1 185 ? -16.989 7.929 34.330 1.00 96.12 185 PRO A CA 1
ATOM 1349 C C . PRO A 1 185 ? -16.686 7.019 33.136 1.00 96.12 185 PRO A C 1
ATOM 1351 O O . PRO A 1 185 ? -17.508 6.169 32.797 1.00 96.12 185 PRO A O 1
ATOM 1354 N N . TYR A 1 186 ? -15.538 7.221 32.493 1.00 97.00 186 TYR A N 1
ATOM 1355 C CA . TYR A 1 186 ? -15.113 6.469 31.313 1.00 97.00 186 TYR A CA 1
ATOM 1356 C C . TYR A 1 186 ? -14.789 5.011 31.661 1.00 97.00 186 TYR A C 1
ATOM 1358 O O . TYR A 1 186 ? -13.890 4.752 32.466 1.00 97.00 186 TYR A O 1
ATOM 1366 N N . ASP A 1 187 ? -15.505 4.053 31.066 1.00 96.38 187 ASP A N 1
ATOM 1367 C CA . ASP A 1 187 ? -15.220 2.617 31.221 1.00 96.38 187 ASP A CA 1
ATOM 1368 C C . ASP A 1 187 ? -15.219 1.823 29.902 1.00 96.38 187 ASP A C 1
ATOM 1370 O O . ASP A 1 187 ? -15.189 0.585 29.924 1.00 96.38 187 ASP A O 1
ATOM 1374 N N . ASP A 1 188 ? -15.189 2.532 28.768 1.00 97.25 188 ASP A N 1
ATOM 1375 C CA . ASP A 1 188 ? -15.051 1.938 27.443 1.00 97.25 188 ASP A CA 1
ATOM 1376 C C . ASP A 1 188 ? -13.748 1.143 27.315 1.00 97.25 188 ASP A C 1
ATOM 1378 O O . ASP A 1 188 ? -12.682 1.517 27.815 1.00 97.25 188 ASP A O 1
ATOM 1382 N N . LEU A 1 189 ? -13.824 0.050 26.560 1.00 98.12 189 LEU A N 1
ATOM 1383 C CA . LEU A 1 189 ? -12.663 -0.742 26.174 1.00 98.12 189 LEU A CA 1
ATOM 1384 C C . LEU A 1 189 ? -12.385 -0.506 24.696 1.00 98.12 189 LEU A C 1
ATOM 1386 O O . LEU A 1 189 ? -13.231 -0.787 23.845 1.00 98.12 189 LEU A O 1
ATOM 1390 N N . VAL A 1 190 ? -11.192 0.004 24.395 1.00 98.12 190 VAL A N 1
ATOM 1391 C CA . VAL A 1 190 ? -10.816 0.428 23.045 1.00 98.12 190 VAL A CA 1
ATOM 1392 C C . VAL A 1 190 ? -9.532 -0.261 22.606 1.00 98.12 190 VAL A C 1
ATOM 1394 O O . VAL A 1 190 ? -8.546 -0.316 23.339 1.00 98.12 190 VAL A O 1
ATOM 1397 N N . LYS A 1 191 ? -9.528 -0.743 21.364 1.00 98.19 191 LYS A N 1
ATOM 1398 C CA . LYS A 1 191 ? -8.334 -1.225 20.668 1.00 98.19 191 LYS A CA 1
ATOM 1399 C C . LYS A 1 191 ? -8.257 -0.574 19.302 1.00 98.19 191 LYS A C 1
ATOM 1401 O O . LYS A 1 191 ? -9.265 -0.435 18.617 1.00 98.19 191 LYS A O 1
ATOM 1406 N N . TRP A 1 192 ? -7.057 -0.224 18.874 1.00 98.44 192 TRP A N 1
ATOM 1407 C CA . TRP A 1 192 ? -6.806 0.287 17.534 1.00 98.44 192 TRP A CA 1
ATOM 1408 C C . TRP A 1 192 ? -5.606 -0.415 16.911 1.00 98.44 192 TRP A C 1
ATOM 1410 O O . TRP A 1 192 ? -4.767 -0.990 17.606 1.00 98.44 192 TRP A O 1
ATOM 1420 N N . THR A 1 193 ? -5.525 -0.339 15.589 1.00 98.56 193 THR A N 1
ATOM 1421 C CA . THR A 1 193 ? -4.402 -0.854 14.805 1.00 98.56 193 THR A CA 1
ATOM 1422 C C . THR A 1 193 ? -3.939 0.243 13.861 1.00 98.56 193 THR A C 1
ATOM 1424 O O . THR A 1 193 ? -4.745 0.834 13.142 1.00 98.56 193 THR A O 1
ATOM 1427 N N . THR A 1 194 ? -2.639 0.541 13.863 1.00 98.31 194 THR A N 1
ATOM 1428 C CA . THR A 1 194 ? -2.066 1.529 12.932 1.00 98.31 194 THR A CA 1
ATOM 1429 C C . THR A 1 194 ? -1.988 0.965 11.514 1.00 98.31 194 THR A C 1
ATOM 1431 O O . THR A 1 194 ? -1.911 -0.248 11.326 1.00 98.31 194 THR A O 1
ATOM 1434 N N . LEU A 1 195 ? -1.959 1.824 10.495 1.00 96.88 195 LEU A N 1
ATOM 1435 C CA . LEU A 1 195 ? -1.776 1.407 9.104 1.00 96.88 195 LEU A CA 1
ATOM 1436 C C . LEU A 1 195 ? -0.473 0.627 8.919 1.00 96.88 195 LEU A C 1
ATOM 1438 O O . LEU A 1 195 ? -0.459 -0.379 8.217 1.00 96.88 195 LEU A O 1
ATOM 1442 N N . ASN A 1 196 ? 0.611 1.041 9.578 1.00 95.44 196 ASN A N 1
ATOM 1443 C CA . ASN A 1 196 ? 1.886 0.334 9.485 1.00 95.44 196 ASN A CA 1
ATOM 1444 C C . ASN A 1 196 ? 1.821 -1.075 10.102 1.00 95.44 196 ASN A C 1
ATOM 1446 O O . ASN A 1 196 ? 2.324 -2.038 9.518 1.00 95.44 196 ASN A O 1
ATOM 1450 N N . GLU A 1 197 ? 1.163 -1.212 11.257 1.00 97.00 197 GLU A N 1
ATOM 1451 C CA . GLU A 1 197 ? 0.923 -2.519 11.876 1.00 97.00 197 GLU A CA 1
ATOM 1452 C C . GLU A 1 197 ? 0.053 -3.403 10.974 1.00 97.00 197 GLU A C 1
ATOM 1454 O O . GLU A 1 197 ? 0.421 -4.547 10.699 1.00 97.00 197 GLU A O 1
ATOM 1459 N N . LEU A 1 198 ? -1.055 -2.860 10.455 1.00 97.50 198 LEU A N 1
ATOM 1460 C CA . LEU A 1 198 ? -1.946 -3.571 9.541 1.00 97.50 198 LEU A CA 1
ATOM 1461 C C . LEU A 1 198 ? -1.196 -4.044 8.295 1.00 97.50 198 LEU A C 1
ATOM 1463 O O . LEU A 1 198 ? -1.331 -5.201 7.917 1.00 97.50 198 LEU A O 1
ATOM 1467 N N . ARG A 1 199 ? -0.379 -3.185 7.674 1.00 95.50 199 ARG A N 1
ATOM 1468 C CA . ARG A 1 199 ? 0.415 -3.539 6.488 1.00 95.50 199 ARG A CA 1
ATOM 1469 C C . ARG A 1 199 ? 1.375 -4.688 6.775 1.00 95.50 199 ARG A C 1
ATOM 1471 O O . ARG A 1 199 ? 1.426 -5.654 6.014 1.00 95.50 199 ARG A O 1
ATOM 1478 N N . THR A 1 200 ? 2.088 -4.603 7.895 1.00 94.75 200 THR A N 1
ATOM 1479 C CA . THR A 1 200 ? 3.042 -5.638 8.312 1.00 94.75 200 THR A CA 1
ATOM 1480 C C . THR A 1 200 ? 2.333 -6.976 8.519 1.00 94.75 200 THR A C 1
ATOM 1482 O O . THR A 1 200 ? 2.746 -7.988 7.957 1.00 94.75 200 THR A O 1
ATOM 1485 N N . LYS A 1 201 ? 1.222 -6.988 9.266 1.00 96.25 201 LYS A N 1
ATOM 1486 C CA . LYS A 1 201 ? 0.479 -8.220 9.564 1.00 96.25 201 LYS A CA 1
ATOM 1487 C C . LYS A 1 201 ? -0.330 -8.756 8.375 1.00 96.25 201 LYS A C 1
ATOM 1489 O O . LYS A 1 201 ? -0.515 -9.963 8.265 1.00 96.25 201 LYS A O 1
ATOM 1494 N N . ALA A 1 202 ? -0.781 -7.893 7.463 1.00 94.44 202 ALA A N 1
ATOM 1495 C CA . ALA A 1 202 ? -1.500 -8.296 6.253 1.00 94.44 202 ALA A CA 1
ATOM 1496 C C . ALA A 1 202 ? -0.584 -8.913 5.179 1.00 94.44 202 ALA A C 1
ATOM 1498 O O . ALA A 1 202 ? -1.091 -9.456 4.192 1.00 94.44 202 ALA A O 1
ATOM 1499 N N . GLY A 1 203 ? 0.740 -8.858 5.372 1.00 93.19 203 GLY A N 1
ATOM 1500 C CA . GLY A 1 203 ? 1.731 -9.421 4.456 1.00 93.19 203 GLY A CA 1
ATOM 1501 C C . GLY A 1 203 ? 2.099 -8.491 3.301 1.00 93.19 203 GLY A C 1
ATOM 1502 O O . GLY A 1 203 ? 2.450 -8.967 2.223 1.00 93.19 203 GLY A O 1
ATOM 1503 N N . CYS A 1 204 ? 2.001 -7.173 3.495 1.00 91.94 204 CYS A N 1
ATOM 1504 C CA . CYS A 1 204 ? 2.489 -6.208 2.518 1.00 91.94 204 CYS A CA 1
ATOM 1505 C C . CYS A 1 204 ? 4.017 -6.318 2.412 1.00 91.94 204 CYS A C 1
ATOM 1507 O O . CYS A 1 204 ? 4.732 -5.983 3.356 1.00 91.94 204 CYS A O 1
ATOM 1509 N N . ALA A 1 205 ? 4.515 -6.805 1.275 1.00 85.31 205 ALA A N 1
ATOM 1510 C CA . ALA A 1 205 ? 5.943 -6.943 1.014 1.00 85.31 205 ALA A CA 1
ATOM 1511 C C . ALA A 1 205 ? 6.456 -5.779 0.158 1.00 85.31 205 ALA A C 1
ATOM 1513 O O . ALA A 1 205 ? 5.820 -5.408 -0.827 1.00 85.31 205 ALA A O 1
ATOM 1514 N N . GLY A 1 206 ? 7.636 -5.260 0.501 1.00 83.88 206 GLY A N 1
ATOM 1515 C CA . GLY A 1 206 ? 8.298 -4.197 -0.255 1.00 83.88 206 GLY A CA 1
ATOM 1516 C C . GLY A 1 206 ? 7.805 -2.779 0.073 1.00 83.88 206 GLY A C 1
ATOM 1517 O O . GLY A 1 206 ? 7.013 -2.581 1.001 1.00 83.88 206 GLY A O 1
ATOM 1518 N N . PRO A 1 207 ? 8.324 -1.770 -0.646 1.00 87.56 207 PRO A N 1
ATOM 1519 C CA . PRO A 1 207 ? 7.899 -0.382 -0.488 1.00 87.56 207 PRO A CA 1
ATOM 1520 C C . PRO A 1 207 ? 6.470 -0.174 -1.015 1.00 87.56 207 PRO A C 1
ATOM 1522 O O . PRO A 1 207 ? 5.980 -0.944 -1.836 1.00 87.56 207 PRO A O 1
ATOM 1525 N N . GLN A 1 208 ? 5.803 0.892 -0.559 1.00 91.81 208 GLN A N 1
ATOM 1526 C CA . GLN A 1 208 ? 4.458 1.271 -1.015 1.00 91.81 208 GLN A CA 1
ATOM 1527 C C . GLN A 1 208 ? 4.419 1.424 -2.536 1.00 91.81 208 GLN A C 1
ATOM 1529 O O . GLN A 1 208 ? 3.489 0.942 -3.166 1.00 91.81 208 GLN A O 1
ATOM 1534 N N . LEU A 1 209 ? 5.431 2.084 -3.102 1.00 93.75 209 LEU A N 1
ATOM 1535 C CA . LEU A 1 209 ? 5.601 2.361 -4.523 1.00 93.75 209 LEU A CA 1
ATOM 1536 C C . LEU A 1 209 ? 7.021 1.951 -4.931 1.00 93.75 209 LEU A C 1
ATOM 1538 O O . LEU A 1 209 ? 7.980 2.236 -4.213 1.00 93.75 209 LEU A O 1
ATOM 1542 N N . GLU A 1 210 ? 7.162 1.310 -6.087 1.00 95.31 210 GLU A N 1
ATOM 1543 C CA . GLU A 1 210 ? 8.444 0.826 -6.600 1.00 95.31 210 GLU A CA 1
ATOM 1544 C C . GLU A 1 210 ? 8.566 1.034 -8.112 1.00 95.31 210 GLU A C 1
ATOM 1546 O O . GLU A 1 210 ? 7.595 0.867 -8.849 1.00 95.31 210 GLU A O 1
ATOM 1551 N N . ILE A 1 211 ? 9.778 1.330 -8.591 1.00 96.69 211 ILE A N 1
ATOM 1552 C CA . ILE A 1 211 ? 10.134 1.262 -10.015 1.00 96.69 211 ILE A CA 1
ATOM 1553 C C . ILE A 1 211 ? 10.750 -0.113 -10.294 1.00 96.69 211 ILE A C 1
ATOM 1555 O O . ILE A 1 211 ? 11.806 -0.457 -9.757 1.00 96.69 211 ILE A O 1
ATOM 1559 N N . VAL A 1 212 ? 10.100 -0.900 -11.151 1.00 96.50 212 VAL A N 1
ATOM 1560 C CA . VAL A 1 212 ? 10.386 -2.343 -11.284 1.00 96.50 212 VAL A CA 1
ATOM 1561 C C . VAL A 1 212 ? 11.460 -2.680 -12.323 1.00 96.50 212 VAL A C 1
ATOM 1563 O O . VAL A 1 212 ? 11.960 -3.800 -12.345 1.00 96.50 212 VAL A O 1
ATOM 1566 N N . ASN A 1 213 ? 11.858 -1.730 -13.172 1.00 97.12 213 ASN A N 1
ATOM 1567 C CA . ASN A 1 213 ? 12.943 -1.934 -14.137 1.00 97.12 213 ASN A CA 1
ATOM 1568 C C . ASN A 1 213 ? 14.269 -2.151 -13.423 1.00 97.12 213 ASN A C 1
ATOM 1570 O O . ASN A 1 213 ? 14.624 -1.338 -12.577 1.00 97.12 213 ASN A O 1
ATOM 1574 N N . ASN A 1 214 ? 15.014 -3.193 -13.781 1.00 96.31 214 ASN A N 1
ATOM 1575 C CA . ASN A 1 214 ? 16.364 -3.398 -13.253 1.00 96.31 214 ASN A CA 1
ATOM 1576 C C . ASN A 1 214 ? 17.409 -2.664 -14.089 1.00 96.31 214 ASN A C 1
ATOM 1578 O O . ASN A 1 214 ? 18.223 -1.950 -13.521 1.00 96.31 214 ASN A O 1
ATOM 1582 N N . ASP A 1 215 ? 17.290 -2.753 -15.414 1.00 94.56 215 ASP A N 1
ATOM 1583 C CA . ASP A 1 215 ? 18.202 -2.134 -16.371 1.00 94.56 215 ASP A CA 1
ATOM 1584 C C . ASP A 1 215 ? 17.428 -1.548 -17.559 1.00 94.56 215 ASP A C 1
ATOM 1586 O O . ASP A 1 215 ? 16.262 -1.890 -17.802 1.00 94.56 215 ASP A O 1
ATOM 1590 N N . LEU A 1 216 ? 18.086 -0.660 -18.304 1.00 96.00 216 LEU A N 1
ATOM 1591 C CA . LEU A 1 216 ? 17.630 -0.209 -19.616 1.00 96.00 216 LEU A CA 1
ATOM 1592 C C . LEU A 1 216 ? 18.384 -0.985 -20.706 1.00 96.00 216 LEU A C 1
ATOM 1594 O O . LEU A 1 216 ? 19.581 -1.231 -20.545 1.00 96.00 216 LEU A O 1
ATOM 1598 N N . PRO A 1 217 ? 17.732 -1.349 -21.827 1.00 93.88 217 PRO A N 1
ATOM 1599 C CA . PRO A 1 217 ? 18.430 -1.914 -22.975 1.00 93.88 217 PRO A CA 1
ATOM 1600 C C . PRO A 1 217 ? 19.555 -0.986 -23.436 1.00 93.88 217 PRO A C 1
ATOM 1602 O O . PRO A 1 217 ? 19.391 0.240 -23.432 1.00 93.88 217 PRO A O 1
ATOM 1605 N N . ALA A 1 218 ? 20.677 -1.566 -23.859 1.00 90.44 218 ALA A N 1
ATOM 1606 C CA . ALA A 1 218 ? 21.742 -0.805 -24.494 1.00 90.44 218 ALA A CA 1
ATOM 1607 C C . ALA A 1 218 ? 21.282 -0.296 -25.869 1.00 90.44 218 ALA A C 1
ATOM 1609 O O . ALA A 1 218 ? 20.589 -0.994 -26.610 1.00 90.44 218 ALA A O 1
ATOM 1610 N N . GLY A 1 219 ? 21.665 0.933 -26.203 1.00 89.12 219 GLY A N 1
ATOM 1611 C CA . GLY A 1 219 ? 21.465 1.525 -27.520 1.00 89.12 219 GLY A CA 1
ATOM 1612 C C . GLY A 1 219 ? 22.777 1.674 -28.281 1.00 89.12 219 GLY A C 1
ATOM 1613 O O . GLY A 1 219 ? 23.862 1.455 -27.745 1.00 89.12 219 GLY A O 1
ATOM 1614 N N . PHE A 1 220 ? 22.676 2.096 -29.537 1.00 86.62 220 PHE A N 1
ATOM 1615 C CA . PHE A 1 220 ? 23.822 2.294 -30.419 1.00 86.62 220 PHE A CA 1
ATOM 1616 C C . PHE A 1 220 ? 23.726 3.652 -31.104 1.00 86.62 220 PHE A C 1
ATOM 1618 O O . PHE A 1 220 ? 22.668 4.029 -31.605 1.00 86.62 220 PHE A O 1
ATOM 1625 N N . ARG A 1 221 ? 24.832 4.393 -31.111 1.00 87.06 221 ARG A N 1
ATOM 1626 C CA . ARG A 1 221 ? 24.927 5.712 -31.734 1.00 87.06 221 ARG A CA 1
ATOM 1627 C C . ARG A 1 221 ? 24.615 5.625 -33.229 1.00 87.06 221 ARG A C 1
ATOM 1629 O O . ARG A 1 221 ? 25.198 4.810 -33.923 1.00 87.06 221 ARG A O 1
ATOM 1636 N N . ASP A 1 222 ? 23.762 6.501 -33.735 1.00 81.19 222 ASP A N 1
ATOM 1637 C CA . ASP A 1 222 ? 23.295 6.535 -35.126 1.00 81.19 222 ASP A CA 1
ATOM 1638 C C . ASP A 1 222 ? 22.447 5.307 -35.535 1.00 81.19 222 ASP A C 1
ATOM 1640 O O . ASP A 1 222 ? 22.131 5.135 -36.714 1.00 81.19 222 ASP A O 1
ATOM 1644 N N . ALA A 1 223 ? 22.018 4.467 -34.581 1.00 75.31 223 ALA A N 1
ATOM 1645 C CA . ALA A 1 223 ? 21.010 3.449 -34.856 1.00 75.31 223 ALA A CA 1
ATOM 1646 C C . ALA A 1 223 ? 19.651 4.092 -35.156 1.00 75.31 223 ALA A C 1
ATOM 1648 O O . ALA A 1 223 ? 19.275 5.117 -34.582 1.00 75.31 223 ALA A O 1
ATOM 1649 N N . THR A 1 224 ? 18.892 3.458 -36.048 1.00 73.00 224 THR A N 1
ATOM 1650 C CA . THR A 1 224 ? 17.610 3.987 -36.520 1.00 73.00 224 THR A CA 1
ATOM 1651 C C . THR A 1 224 ? 16.543 4.012 -35.429 1.00 73.00 224 THR A C 1
ATOM 1653 O O . THR A 1 224 ? 15.708 4.911 -35.453 1.00 73.00 224 THR A O 1
ATOM 1656 N N . VAL A 1 225 ? 16.573 3.091 -34.456 1.00 87.25 225 VAL A N 1
ATOM 1657 C CA . VAL A 1 225 ? 15.559 3.014 -33.392 1.00 87.25 225 VAL A CA 1
ATOM 1658 C C . VAL A 1 225 ? 16.170 2.549 -32.067 1.00 87.25 225 VAL A C 1
ATOM 1660 O O . VAL A 1 225 ? 16.777 1.484 -31.987 1.00 87.25 225 VAL A O 1
ATOM 1663 N N . TYR A 1 226 ? 15.960 3.344 -31.023 1.00 92.38 226 TYR A N 1
ATOM 1664 C CA . TYR A 1 226 ? 16.002 2.952 -29.619 1.00 92.38 226 TYR A CA 1
ATOM 1665 C C . TYR A 1 226 ? 14.571 2.958 -29.080 1.00 92.38 226 TYR A C 1
ATOM 1667 O O . TYR A 1 226 ? 13.834 3.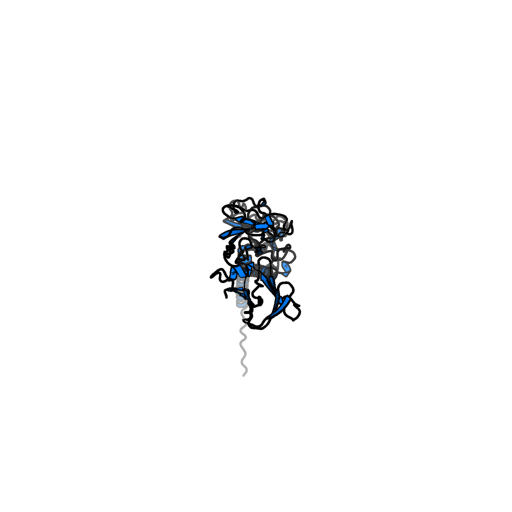904 -29.363 1.00 92.38 226 TYR A O 1
ATOM 1675 N N . ASP A 1 227 ? 14.195 1.938 -28.310 1.00 94.12 227 ASP A N 1
ATOM 1676 C CA . ASP A 1 227 ? 12.901 1.856 -27.630 1.00 94.12 227 ASP A CA 1
ATOM 1677 C C . ASP A 1 227 ? 13.054 1.139 -26.279 1.00 94.12 227 ASP A C 1
ATOM 1679 O O . ASP A 1 227 ? 13.660 0.068 -26.194 1.00 94.12 227 ASP A O 1
ATOM 1683 N N . ALA A 1 228 ? 12.537 1.744 -25.214 1.00 96.50 228 ALA A N 1
ATOM 1684 C CA . ALA A 1 228 ? 12.509 1.175 -23.874 1.00 96.50 228 ALA A CA 1
ATOM 1685 C C . ALA A 1 228 ? 11.340 1.752 -23.070 1.00 96.50 228 ALA A C 1
ATOM 1687 O O . ALA A 1 228 ? 10.910 2.882 -23.285 1.00 96.50 228 ALA A O 1
ATOM 1688 N N . THR A 1 229 ? 10.833 0.999 -22.093 1.00 97.62 229 THR A N 1
ATOM 1689 C CA . THR A 1 229 ? 9.753 1.468 -21.212 1.00 97.62 229 THR A CA 1
ATOM 1690 C C . THR A 1 229 ? 10.108 1.255 -19.746 1.00 97.62 229 THR A C 1
ATOM 1692 O O . THR A 1 229 ? 10.559 0.175 -19.364 1.00 97.62 229 THR A O 1
ATOM 1695 N N . VAL A 1 230 ? 9.873 2.277 -18.922 1.00 98.06 230 VAL A N 1
ATOM 1696 C CA . VAL A 1 230 ? 10.021 2.232 -17.462 1.00 98.06 230 VAL A CA 1
ATOM 1697 C C . VAL A 1 230 ? 8.653 2.148 -16.791 1.00 98.06 230 VAL A C 1
ATOM 1699 O O . VAL A 1 230 ? 7.740 2.906 -17.120 1.00 98.06 230 VAL A O 1
ATOM 1702 N N . PHE A 1 231 ? 8.521 1.228 -15.842 1.00 96.38 231 PHE A N 1
ATOM 1703 C CA . PHE A 1 231 ? 7.292 0.863 -15.153 1.00 96.38 231 PHE A CA 1
ATOM 1704 C C . PHE A 1 231 ? 7.413 1.127 -13.649 1.00 96.38 231 PHE A C 1
ATOM 1706 O O . PHE A 1 231 ? 8.461 0.889 -13.042 1.00 96.38 231 PHE A O 1
ATOM 1713 N N . ALA A 1 232 ? 6.308 1.558 -13.042 1.00 94.88 232 ALA A N 1
ATOM 1714 C CA . ALA A 1 232 ? 6.134 1.596 -11.595 1.00 94.88 232 ALA A CA 1
ATOM 1715 C C . ALA A 1 232 ? 5.027 0.626 -11.164 1.00 94.88 232 ALA A C 1
ATOM 1717 O O . ALA A 1 232 ? 4.146 0.276 -11.952 1.00 94.88 232 ALA A O 1
ATOM 1718 N N . LYS A 1 233 ? 5.091 0.181 -9.910 1.00 91.00 233 LYS A N 1
ATOM 1719 C CA . LYS A 1 233 ? 4.128 -0.719 -9.277 1.00 91.00 233 LYS A CA 1
ATOM 1720 C C . LYS A 1 233 ? 3.843 -0.256 -7.851 1.00 91.00 233 LYS A C 1
ATOM 1722 O O . LYS A 1 233 ? 4.745 0.206 -7.159 1.00 91.00 233 LYS A O 1
ATOM 1727 N N . GLY A 1 234 ? 2.606 -0.461 -7.406 1.00 90.69 234 GLY A N 1
ATOM 1728 C CA . GLY A 1 234 ? 2.156 -0.124 -6.057 1.00 90.69 234 GLY A CA 1
ATOM 1729 C C . GLY A 1 234 ? 1.583 1.288 -5.980 1.00 90.69 234 GLY A C 1
ATOM 1730 O O . GLY A 1 234 ? 1.176 1.857 -6.993 1.00 90.69 234 GLY A O 1
ATOM 1731 N N . GLY A 1 235 ? 1.549 1.835 -4.774 1.00 91.62 235 GLY A N 1
ATOM 1732 C CA . GLY A 1 235 ? 1.043 3.161 -4.463 1.00 91.62 235 GLY A CA 1
ATOM 1733 C C . GLY A 1 235 ? -0.470 3.289 -4.624 1.00 91.62 235 GLY A C 1
ATOM 1734 O O . GLY A 1 235 ? -1.183 2.328 -4.922 1.00 91.62 235 GLY A O 1
ATOM 1735 N N . VAL A 1 236 ? -0.958 4.510 -4.439 1.00 91.44 236 VAL A N 1
ATOM 1736 C CA . VAL A 1 236 ? -2.336 4.916 -4.717 1.00 91.44 236 VAL A CA 1
ATOM 1737 C C . VAL A 1 236 ? -2.385 5.594 -6.086 1.00 91.44 236 VAL A C 1
ATOM 1739 O O . VAL A 1 236 ? -1.848 6.686 -6.237 1.00 91.44 236 VAL A O 1
ATOM 1742 N N . PRO A 1 237 ? -3.017 5.005 -7.109 1.00 89.94 237 PRO A N 1
ATOM 1743 C CA . PRO A 1 237 ? -3.010 5.594 -8.439 1.00 89.94 237 PRO A CA 1
ATOM 1744 C C . PRO A 1 237 ? -3.865 6.866 -8.523 1.00 89.94 237 PRO A C 1
ATOM 1746 O O . PRO A 1 237 ? -4.905 6.988 -7.870 1.00 89.94 237 PRO A O 1
ATOM 1749 N N . PHE A 1 238 ? -3.482 7.793 -9.403 1.00 88.56 238 PHE A N 1
ATOM 1750 C CA . PHE A 1 238 ? -4.362 8.893 -9.802 1.00 88.56 238 PHE A CA 1
ATOM 1751 C C . PHE A 1 238 ? -5.552 8.354 -10.616 1.00 88.56 238 PHE A C 1
ATOM 1753 O O . PHE A 1 238 ? -5.381 7.676 -11.629 1.00 88.56 238 PHE A O 1
ATOM 1760 N N . THR A 1 239 ? -6.774 8.694 -10.207 1.00 77.75 239 THR A N 1
ATOM 1761 C CA . THR A 1 239 ? -8.014 8.168 -10.811 1.00 77.75 239 THR A CA 1
ATOM 1762 C C . THR A 1 239 ? -8.597 9.055 -11.915 1.00 77.75 239 THR A C 1
ATOM 1764 O O . THR A 1 239 ? -9.488 8.627 -12.642 1.00 77.75 239 THR A O 1
ATOM 1767 N N . THR A 1 240 ? -8.110 10.289 -12.075 1.00 71.62 240 THR A N 1
ATOM 1768 C CA . THR A 1 240 ? -8.758 11.309 -12.918 1.00 71.62 240 THR A CA 1
ATOM 1769 C C . THR A 1 240 ? -8.416 11.236 -14.407 1.00 71.62 240 THR A C 1
ATOM 1771 O O . THR A 1 240 ? -9.172 11.772 -15.213 1.00 71.62 240 THR A O 1
ATOM 1774 N N . THR A 1 241 ? -7.307 10.600 -14.810 1.00 66.50 241 THR A N 1
ATOM 1775 C CA . THR A 1 241 ? -6.818 10.670 -16.208 1.00 66.50 241 THR A CA 1
ATOM 1776 C C . THR A 1 241 ? -6.365 9.333 -16.813 1.00 66.50 241 THR A C 1
ATOM 1778 O O . THR A 1 241 ? -5.646 9.333 -17.811 1.00 66.50 241 THR A O 1
ATOM 1781 N N . ASN A 1 242 ? -6.768 8.184 -16.248 1.00 74.06 242 ASN A N 1
ATOM 1782 C CA . ASN A 1 242 ? -6.286 6.840 -16.642 1.00 74.06 242 ASN A CA 1
ATOM 1783 C C . ASN A 1 242 ? -4.746 6.681 -16.614 1.00 74.06 242 ASN A C 1
ATOM 1785 O O . ASN A 1 242 ? -4.202 5.748 -17.209 1.00 74.06 242 ASN A O 1
ATOM 1789 N N . GLN A 1 243 ? -4.039 7.592 -15.940 1.00 80.12 243 GLN A N 1
ATOM 1790 C CA . GLN A 1 243 ? -2.590 7.590 -15.772 1.00 80.12 243 GLN A CA 1
ATOM 1791 C C . GLN A 1 243 ? -2.273 7.536 -14.279 1.00 80.12 243 GLN A C 1
ATOM 1793 O O . GLN A 1 243 ? -2.510 8.503 -13.562 1.00 80.12 243 GLN A O 1
ATOM 1798 N N . SER A 1 244 ? -1.745 6.405 -13.828 1.00 85.81 244 SER A N 1
ATOM 1799 C CA . SER A 1 244 ? -1.637 6.027 -12.420 1.00 85.81 244 SER A CA 1
ATOM 1800 C C . SER A 1 244 ? -0.622 6.832 -11.620 1.00 85.81 244 SER A C 1
ATOM 1802 O O . SER A 1 244 ? -0.796 6.948 -10.413 1.00 85.81 244 SER A O 1
ATOM 1804 N N . TYR A 1 245 ? 0.410 7.400 -12.249 1.00 94.38 245 TYR A N 1
ATOM 1805 C CA . TYR A 1 245 ? 1.534 8.021 -11.543 1.00 94.38 245 TYR A CA 1
ATOM 1806 C C . TYR A 1 245 ? 1.930 9.360 -12.156 1.00 94.38 245 TYR A C 1
ATOM 1808 O O . TYR A 1 245 ? 1.552 9.690 -13.280 1.00 94.38 245 TYR A O 1
ATOM 1816 N N . ARG A 1 246 ? 2.736 10.126 -11.427 1.00 95.44 246 ARG A N 1
ATOM 1817 C CA . ARG A 1 246 ? 3.458 11.300 -11.920 1.00 95.44 246 ARG A CA 1
ATOM 1818 C C . ARG A 1 246 ? 4.948 10.995 -11.977 1.00 95.44 246 ARG A C 1
ATOM 1820 O O . ARG A 1 246 ? 5.483 10.366 -11.071 1.00 95.44 246 ARG A O 1
ATOM 1827 N N . TRP A 1 247 ? 5.613 11.441 -13.037 1.00 97.75 247 TRP A N 1
ATOM 1828 C CA . TRP A 1 247 ? 7.001 11.101 -13.335 1.00 97.75 247 TRP A CA 1
ATOM 1829 C C . TRP A 1 247 ? 7.879 12.338 -13.496 1.00 97.75 247 TRP A C 1
ATOM 1831 O O . TRP A 1 247 ? 7.473 13.337 -14.096 1.00 97.75 247 TRP A O 1
ATOM 1841 N N . CYS A 1 248 ? 9.109 12.225 -13.005 1.00 98.31 248 CYS A N 1
ATOM 1842 C CA . CYS A 1 248 ? 10.193 13.178 -13.217 1.00 98.31 248 CYS A CA 1
ATOM 1843 C C . CYS A 1 248 ? 11.508 12.411 -13.399 1.00 98.31 248 CYS A C 1
ATOM 1845 O O . CYS A 1 248 ? 11.697 11.345 -12.810 1.00 98.31 248 CYS A O 1
ATOM 1847 N N . ILE A 1 249 ? 12.414 12.928 -14.228 1.00 98.50 249 ILE A N 1
ATOM 1848 C CA . ILE A 1 249 ? 13.743 12.344 -14.437 1.00 98.50 249 ILE A CA 1
ATOM 1849 C C . ILE A 1 249 ? 14.792 13.328 -13.941 1.00 98.50 249 ILE A C 1
ATOM 1851 O O . ILE A 1 249 ? 14.911 14.446 -14.444 1.00 98.50 249 ILE A O 1
ATOM 1855 N N . GLN A 1 250 ? 15.581 12.901 -12.963 1.00 98.44 250 GLN A N 1
ATOM 1856 C CA . GLN A 1 250 ? 16.656 13.709 -12.420 1.00 98.44 250 GLN A CA 1
ATOM 1857 C C . GLN A 1 250 ? 17.973 13.417 -13.139 1.00 98.44 250 GLN A C 1
ATOM 1859 O O . GLN A 1 250 ? 18.410 12.264 -13.215 1.00 98.44 250 GLN A O 1
ATOM 1864 N N . ARG A 1 251 ? 18.611 14.472 -13.656 1.00 97.00 251 ARG A N 1
ATOM 1865 C CA . ARG A 1 251 ? 19.909 14.423 -14.344 1.00 97.00 251 ARG A CA 1
ATOM 1866 C C . ARG A 1 251 ? 20.587 15.797 -14.334 1.00 97.00 251 ARG A C 1
ATOM 1868 O O . ARG A 1 251 ? 19.918 16.826 -14.342 1.00 97.00 251 ARG A O 1
ATOM 1875 N N . THR A 1 252 ? 21.918 15.800 -14.427 1.00 95.50 252 THR A N 1
ATOM 1876 C CA . THR A 1 252 ? 22.720 16.997 -14.722 1.00 95.50 252 THR A CA 1
ATOM 1877 C C . THR A 1 252 ? 23.468 16.828 -16.055 1.00 95.50 252 THR A C 1
ATOM 1879 O O . THR A 1 252 ? 24.245 15.878 -16.176 1.00 95.50 252 THR A O 1
ATOM 1882 N N . PRO A 1 253 ? 23.272 17.715 -17.053 1.00 94.81 253 PRO A N 1
ATOM 1883 C CA . PRO A 1 253 ? 22.256 18.775 -17.106 1.00 94.81 253 PRO A CA 1
ATOM 1884 C C . PRO A 1 253 ? 20.825 18.206 -17.179 1.00 94.81 253 PRO A C 1
ATOM 1886 O O . PRO A 1 253 ? 20.636 17.073 -17.626 1.00 94.81 253 PRO A O 1
ATOM 1889 N N . ALA A 1 254 ? 19.826 18.998 -16.769 1.00 96.06 254 ALA A N 1
ATOM 1890 C CA . ALA A 1 254 ? 18.400 18.635 -16.735 1.00 96.06 254 ALA A CA 1
ATOM 1891 C C . ALA A 1 254 ? 17.773 18.555 -18.142 1.00 96.06 254 ALA A C 1
ATOM 1893 O O . ALA A 1 254 ? 16.848 19.283 -18.489 1.00 96.06 254 ALA A O 1
ATOM 1894 N N . THR A 1 255 ? 18.321 17.681 -18.979 1.00 95.81 255 THR A N 1
ATOM 1895 C CA . THR A 1 255 ? 17.943 17.501 -20.382 1.00 95.81 255 THR A CA 1
ATOM 1896 C C . THR A 1 255 ? 18.032 16.028 -20.761 1.00 95.81 255 THR A C 1
ATOM 1898 O O . THR A 1 255 ? 18.868 15.286 -20.229 1.00 95.81 255 THR A O 1
ATOM 1901 N N . ALA A 1 256 ? 17.185 15.600 -21.694 1.00 95.25 256 ALA A N 1
ATOM 1902 C CA . ALA A 1 256 ? 17.269 14.266 -22.274 1.00 95.25 256 ALA A CA 1
ATOM 1903 C C . ALA A 1 256 ? 18.607 14.072 -23.016 1.00 95.25 256 ALA A C 1
ATOM 1905 O O . ALA A 1 256 ? 19.162 15.042 -23.536 1.00 95.25 256 ALA A O 1
ATOM 1906 N N . PRO A 1 257 ? 19.161 12.846 -23.068 1.00 94.88 257 PRO A N 1
ATOM 1907 C CA . PRO A 1 257 ? 20.242 12.528 -23.994 1.00 94.88 257 PRO A CA 1
ATOM 1908 C C . PRO A 1 257 ? 19.854 12.870 -25.436 1.00 94.88 257 PRO A C 1
ATOM 1910 O O . PRO A 1 257 ? 18.686 12.783 -25.821 1.00 94.88 257 PRO A O 1
ATOM 1913 N N . SER A 1 258 ? 20.846 13.278 -26.219 1.00 92.69 258 SER A N 1
ATOM 1914 C CA . SER A 1 258 ? 20.655 13.817 -27.562 1.00 92.69 258 SER A CA 1
ATOM 1915 C C . SER A 1 258 ? 19.880 12.844 -28.472 1.00 92.69 258 SER A C 1
ATOM 1917 O O . SER A 1 258 ? 20.182 11.652 -28.530 1.00 92.69 258 SER A O 1
ATOM 1919 N N . ASN A 1 259 ? 18.861 13.361 -29.173 1.00 93.81 259 ASN A N 1
ATOM 1920 C CA . ASN A 1 259 ? 17.942 12.612 -30.048 1.00 93.81 259 ASN A CA 1
ATOM 1921 C C . ASN A 1 259 ? 17.138 11.469 -29.392 1.00 93.81 259 ASN A C 1
ATOM 1923 O O . ASN A 1 259 ? 16.567 10.637 -30.102 1.00 93.81 259 ASN A O 1
ATOM 1927 N N . LEU A 1 260 ? 17.042 11.438 -28.061 1.00 96.00 260 LEU A N 1
ATOM 1928 C CA . LEU A 1 260 ? 16.093 10.590 -27.346 1.00 96.00 260 LEU A CA 1
ATOM 1929 C C . LEU A 1 260 ? 14.960 11.429 -26.760 1.00 96.00 260 LEU A C 1
ATOM 1931 O O . LEU A 1 260 ? 15.162 12.520 -26.227 1.00 96.00 260 LEU A O 1
ATOM 1935 N N . THR A 1 261 ? 13.751 10.890 -26.831 1.00 96.81 261 THR A N 1
ATOM 1936 C CA . THR A 1 261 ? 12.552 11.465 -26.226 1.00 96.81 261 THR A CA 1
ATOM 1937 C C . THR A 1 261 ? 12.059 10.568 -25.106 1.00 96.81 261 THR A C 1
ATOM 1939 O O . THR A 1 261 ? 12.049 9.350 -25.249 1.00 96.81 261 THR A O 1
ATOM 1942 N N . PHE A 1 262 ? 11.623 11.186 -24.013 1.00 98.06 262 PHE A N 1
ATOM 1943 C CA . PHE A 1 262 ? 11.030 10.517 -22.860 1.00 98.06 262 PHE A CA 1
ATOM 1944 C C . PHE A 1 262 ? 9.607 11.031 -22.765 1.00 98.06 262 PHE A C 1
ATOM 1946 O O . PHE A 1 262 ? 9.403 12.220 -22.510 1.00 98.06 262 PHE A O 1
ATOM 1953 N N . ARG A 1 263 ? 8.627 10.179 -23.043 1.00 97.38 263 ARG A N 1
ATOM 1954 C CA . ARG A 1 263 ? 7.226 10.584 -23.184 1.00 97.38 263 ARG A CA 1
ATOM 1955 C C . ARG A 1 263 ? 6.330 9.759 -22.276 1.00 97.38 263 ARG A C 1
ATOM 1957 O O . ARG A 1 263 ? 6.698 8.676 -21.820 1.00 97.38 263 ARG A O 1
ATOM 1964 N N . ASN A 1 264 ? 5.160 10.306 -21.975 1.00 95.38 264 ASN A N 1
ATOM 1965 C CA . ASN A 1 264 ? 4.127 9.562 -21.271 1.00 95.38 264 ASN A CA 1
ATOM 1966 C C . ASN A 1 264 ? 3.571 8.427 -22.150 1.00 95.38 264 ASN A C 1
ATOM 1968 O O . ASN A 1 264 ? 3.730 8.429 -23.369 1.00 95.38 264 ASN A O 1
ATOM 1972 N N . THR A 1 265 ? 2.862 7.477 -21.541 1.00 92.31 265 THR A N 1
ATOM 1973 C CA . THR A 1 265 ? 2.311 6.293 -22.220 1.00 92.31 265 THR A CA 1
ATOM 1974 C C . THR A 1 265 ? 1.356 6.658 -23.359 1.00 92.31 265 THR A C 1
ATOM 1976 O O . THR A 1 265 ? 1.289 5.951 -24.357 1.00 92.31 265 THR A O 1
ATOM 1979 N N . ALA A 1 266 ? 0.632 7.776 -23.235 1.00 89.69 266 ALA A N 1
ATOM 1980 C CA . ALA A 1 266 ? -0.267 8.272 -24.277 1.00 89.69 266 ALA A CA 1
ATOM 1981 C C . ALA A 1 266 ? 0.462 9.011 -25.418 1.00 89.69 266 ALA A C 1
ATOM 1983 O O . ALA A 1 266 ? -0.181 9.424 -26.380 1.00 89.69 266 ALA A O 1
ATOM 1984 N N . ASN A 1 267 ? 1.783 9.196 -25.317 1.00 91.12 267 ASN A N 1
ATOM 1985 C CA . ASN A 1 267 ? 2.616 9.910 -26.284 1.00 91.12 267 ASN A CA 1
ATOM 1986 C C . ASN A 1 267 ? 2.168 11.368 -26.546 1.00 91.12 267 ASN A C 1
ATOM 1988 O O . ASN A 1 267 ? 2.365 11.922 -27.631 1.00 91.12 267 ASN A O 1
ATOM 1992 N N . THR A 1 268 ? 1.553 12.006 -25.549 1.00 92.50 268 THR A N 1
ATOM 1993 C CA . THR A 1 268 ? 1.001 13.368 -25.625 1.00 92.50 268 THR A CA 1
ATOM 1994 C C . THR A 1 268 ? 1.884 14.414 -24.952 1.00 92.50 268 THR A C 1
ATOM 1996 O O . THR A 1 268 ? 1.838 15.581 -25.335 1.00 92.50 268 THR A O 1
ATOM 1999 N N . ALA A 1 269 ? 2.720 14.020 -23.991 1.00 94.94 269 ALA A N 1
ATOM 2000 C CA . ALA A 1 269 ? 3.557 14.923 -23.208 1.00 94.94 269 ALA A CA 1
ATOM 2001 C C . ALA A 1 269 ? 4.955 14.339 -22.980 1.00 94.94 269 ALA A C 1
ATOM 2003 O O . ALA A 1 269 ? 5.134 13.123 -22.902 1.00 94.94 269 ALA A O 1
ATOM 2004 N N . ASN A 1 270 ? 5.950 15.218 -22.858 1.00 97.19 270 ASN A N 1
ATOM 2005 C CA . ASN A 1 270 ? 7.303 14.826 -22.470 1.00 97.19 270 ASN A CA 1
ATOM 2006 C C . ASN A 1 270 ? 7.388 14.679 -20.947 1.00 97.19 270 ASN A C 1
ATOM 2008 O O . ASN A 1 270 ? 6.738 15.423 -20.209 1.00 97.19 270 ASN A O 1
ATOM 2012 N N . ILE A 1 271 ? 8.201 13.739 -20.476 1.00 97.88 271 ILE A N 1
ATOM 2013 C CA . ILE A 1 271 ? 8.549 13.634 -19.061 1.00 97.88 271 ILE A CA 1
ATOM 2014 C C . ILE A 1 271 ? 9.485 14.786 -18.699 1.00 97.88 271 ILE A C 1
ATOM 2016 O O . ILE A 1 271 ? 10.431 15.079 -19.434 1.00 97.88 271 ILE A O 1
ATOM 2020 N N . VAL A 1 272 ? 9.208 15.454 -17.581 1.00 97.75 272 VAL A N 1
ATOM 2021 C CA . VAL A 1 272 ? 10.024 16.572 -17.102 1.00 97.75 272 VAL A CA 1
ATOM 2022 C C . VAL A 1 272 ? 11.396 16.088 -16.638 1.00 97.75 272 VAL A C 1
ATOM 2024 O O . VAL A 1 272 ? 11.510 15.095 -15.918 1.00 97.75 272 VAL A O 1
ATOM 2027 N N . PHE A 1 273 ? 12.430 16.828 -17.041 1.00 98.06 273 PHE A N 1
ATOM 2028 C CA . PHE A 1 273 ? 13.788 16.688 -16.528 1.00 98.06 273 PHE A CA 1
ATOM 2029 C C . PHE A 1 273 ? 14.079 17.784 -15.503 1.00 98.06 273 PHE A C 1
ATOM 2031 O O . PHE A 1 273 ? 13.735 18.945 -15.720 1.00 98.06 273 PHE A O 1
ATOM 2038 N N . SER A 1 274 ? 14.752 17.425 -14.412 1.00 97.75 274 SER A N 1
ATOM 2039 C CA . SER A 1 274 ? 15.184 18.359 -13.367 1.00 97.75 274 SER A CA 1
ATOM 2040 C C . SER A 1 274 ? 16.574 17.998 -12.852 1.00 97.75 274 SER A C 1
ATOM 2042 O O . SER A 1 274 ? 17.013 16.857 -12.975 1.00 97.75 274 SER A O 1
ATOM 2044 N N . THR A 1 275 ? 17.277 18.948 -12.241 1.00 97.44 275 THR A N 1
ATOM 2045 C CA . THR A 1 275 ? 18.459 18.635 -11.418 1.00 97.44 275 THR A CA 1
ATOM 2046 C C . THR A 1 275 ? 18.067 18.156 -10.019 1.00 97.44 275 THR A C 1
ATOM 2048 O O . THR A 1 275 ? 18.866 17.502 -9.357 1.00 97.44 275 THR A O 1
ATOM 2051 N N . ASP A 1 276 ? 16.839 18.455 -9.593 1.00 96.69 276 ASP A N 1
ATOM 2052 C CA . ASP A 1 276 ? 16.245 18.030 -8.327 1.00 96.69 276 ASP A CA 1
ATOM 2053 C C . ASP A 1 276 ? 14.745 17.796 -8.543 1.00 96.69 276 ASP A C 1
ATOM 2055 O O . ASP A 1 276 ? 13.963 18.743 -8.631 1.00 96.69 276 ASP A O 1
ATOM 2059 N N . CYS A 1 277 ? 14.340 16.538 -8.724 1.00 96.88 277 CYS A N 1
ATOM 2060 C CA . CYS A 1 277 ? 12.923 16.205 -8.881 1.00 96.88 277 CYS A CA 1
ATOM 2061 C C . CYS A 1 277 ? 12.162 16.352 -7.559 1.00 96.88 277 CYS A C 1
ATOM 2063 O O . CYS A 1 277 ? 10.985 16.699 -7.570 1.00 96.88 277 CYS A O 1
ATOM 2065 N N . SER A 1 278 ? 12.823 16.124 -6.422 1.00 93.69 278 SER A N 1
ATOM 2066 C CA . SER A 1 278 ? 12.183 16.133 -5.104 1.00 93.69 278 SER A CA 1
ATOM 2067 C C . SER A 1 278 ? 11.732 17.528 -4.661 1.00 93.69 278 SER A C 1
ATOM 2069 O O . SER A 1 278 ? 10.711 17.654 -3.989 1.00 93.69 278 SER A O 1
ATOM 2071 N N . ALA A 1 279 ? 12.441 18.574 -5.095 1.00 94.06 279 ALA A N 1
ATOM 2072 C CA . ALA A 1 279 ? 12.084 19.966 -4.829 1.00 94.06 279 ALA A CA 1
ATOM 2073 C C . ALA A 1 279 ? 11.007 20.530 -5.775 1.00 94.06 279 ALA A C 1
ATOM 2075 O O . ALA A 1 279 ? 10.514 21.640 -5.558 1.00 94.06 279 ALA A O 1
ATOM 2076 N N . LEU A 1 280 ? 10.645 19.808 -6.841 1.00 93.56 280 LEU A N 1
ATOM 2077 C CA . LEU A 1 280 ? 9.635 20.276 -7.784 1.00 93.56 280 LEU A CA 1
ATOM 2078 C C . LEU A 1 280 ? 8.225 20.173 -7.202 1.00 93.56 280 LEU A C 1
ATOM 2080 O O . LEU A 1 280 ? 7.839 19.159 -6.620 1.00 93.56 280 LEU A O 1
ATOM 2084 N N . ALA A 1 281 ? 7.412 21.198 -7.468 1.00 92.56 281 ALA A N 1
ATOM 2085 C CA . ALA A 1 281 ? 5.984 21.155 -7.183 1.00 92.56 281 ALA A CA 1
ATOM 2086 C C . ALA A 1 281 ? 5.334 19.980 -7.923 1.00 92.56 281 ALA A C 1
ATOM 2088 O O . ALA A 1 281 ? 5.591 19.768 -9.108 1.00 92.56 281 ALA A O 1
ATOM 2089 N N . GLU A 1 282 ? 4.446 19.250 -7.258 1.00 90.31 282 GLU A N 1
ATOM 2090 C CA . GLU A 1 282 ? 3.839 18.030 -7.800 1.00 90.31 282 GLU A CA 1
ATOM 2091 C C . GLU A 1 282 ? 3.176 18.225 -9.168 1.00 90.31 282 GLU A C 1
ATOM 2093 O O . GLU A 1 282 ? 3.344 17.413 -10.074 1.00 90.31 282 GLU A O 1
ATOM 2098 N N . ALA A 1 283 ? 2.467 19.343 -9.340 1.00 89.69 283 ALA A N 1
ATOM 2099 C CA . ALA A 1 283 ? 1.773 19.676 -10.580 1.00 89.69 283 ALA A CA 1
ATOM 2100 C C . ALA A 1 283 ? 2.717 19.866 -11.783 1.00 89.69 283 ALA A C 1
ATOM 2102 O O . ALA A 1 283 ? 2.253 19.878 -12.920 1.00 89.69 283 ALA A O 1
ATOM 2103 N N . SER A 1 284 ? 4.024 20.025 -11.547 1.00 93.44 284 SER A N 1
ATOM 2104 C CA . SER A 1 284 ? 5.027 20.118 -12.611 1.00 93.44 284 SER A CA 1
ATOM 2105 C C . SER A 1 284 ? 5.503 18.756 -13.121 1.00 93.44 284 SER A C 1
ATOM 2107 O O . SER A 1 284 ? 6.150 18.699 -14.160 1.00 93.44 284 SER A O 1
ATOM 2109 N N . TRP A 1 285 ? 5.191 17.660 -12.428 1.00 95.38 285 TRP A N 1
ATOM 2110 C CA . TRP A 1 285 ? 5.560 16.317 -12.865 1.00 95.38 285 TRP A CA 1
ATOM 2111 C C . TRP A 1 285 ? 4.612 15.834 -13.966 1.00 95.38 285 TRP A C 1
ATOM 2113 O O . TRP A 1 285 ? 3.418 16.145 -13.969 1.00 95.38 285 TRP A O 1
ATOM 2123 N N . THR A 1 286 ? 5.112 15.014 -14.889 1.00 95.94 286 THR A N 1
ATOM 2124 C CA . THR A 1 286 ? 4.295 14.527 -16.008 1.00 95.94 286 THR A CA 1
ATOM 2125 C C . THR A 1 286 ? 3.498 13.304 -15.580 1.00 95.94 286 THR A C 1
ATOM 2127 O O . THR A 1 286 ? 4.071 12.277 -15.222 1.00 95.94 286 THR A O 1
ATOM 2130 N N . GLN A 1 287 ? 2.170 13.380 -15.642 1.00 94.44 287 GLN A N 1
ATOM 2131 C CA . GLN A 1 287 ? 1.323 12.228 -15.346 1.00 94.44 287 GLN A CA 1
ATOM 2132 C C . GLN A 1 287 ? 1.467 11.155 -16.437 1.00 94.44 287 GLN A C 1
ATOM 2134 O O . GLN A 1 287 ? 1.441 11.482 -17.622 1.00 94.44 287 GLN A O 1
ATOM 2139 N N . SER A 1 288 ? 1.655 9.893 -16.043 1.00 94.50 288 SER A N 1
ATOM 2140 C CA . SER A 1 288 ? 1.795 8.742 -16.937 1.00 94.50 288 SER A CA 1
ATOM 2141 C C . SER A 1 288 ? 1.676 7.401 -16.195 1.00 94.50 288 SER A C 1
ATOM 2143 O O . SER A 1 288 ? 1.990 7.308 -15.010 1.00 94.50 288 SER A O 1
ATOM 2145 N N . ASN A 1 289 ? 1.295 6.328 -16.896 1.00 93.12 289 ASN A N 1
ATOM 2146 C CA . ASN A 1 289 ? 1.414 4.960 -16.364 1.00 93.12 289 ASN A CA 1
ATOM 2147 C C . ASN A 1 289 ? 2.866 4.466 -16.400 1.00 93.12 289 ASN A C 1
ATOM 2149 O O . ASN A 1 289 ? 3.325 3.785 -15.487 1.00 93.12 289 ASN A O 1
ATOM 2153 N N . THR A 1 290 ? 3.581 4.826 -17.463 1.00 96.06 290 THR A N 1
ATOM 2154 C CA . THR A 1 290 ? 4.950 4.399 -17.764 1.00 96.06 290 THR A CA 1
ATOM 2155 C C . THR A 1 290 ? 5.744 5.539 -18.392 1.00 96.06 290 THR A C 1
ATOM 2157 O O . THR A 1 290 ? 5.166 6.491 -18.917 1.00 96.06 290 THR A O 1
ATOM 2160 N N . VAL A 1 291 ? 7.069 5.451 -18.391 1.00 98.00 291 VAL A N 1
ATOM 2161 C CA . VAL A 1 291 ? 7.911 6.343 -19.200 1.00 98.00 291 VAL A CA 1
ATOM 2162 C C . VAL A 1 291 ? 8.362 5.593 -20.439 1.00 98.00 291 VAL A C 1
ATOM 2164 O O . VAL A 1 291 ? 9.050 4.584 -20.317 1.00 98.00 291 VAL A O 1
ATOM 2167 N N . VAL A 1 292 ? 7.986 6.083 -21.618 1.00 97.69 292 VAL A N 1
ATOM 2168 C CA . VAL A 1 292 ? 8.417 5.530 -22.907 1.00 97.69 292 VAL A CA 1
ATOM 2169 C C . VAL A 1 292 ? 9.625 6.321 -23.390 1.00 97.69 292 VAL A C 1
ATOM 2171 O O . VAL A 1 292 ? 9.573 7.549 -23.480 1.00 97.69 292 VAL A O 1
ATOM 2174 N N . ILE A 1 293 ? 10.717 5.622 -23.672 1.00 97.75 293 ILE A N 1
ATOM 2175 C CA . ILE A 1 293 ? 11.975 6.175 -24.163 1.00 97.75 293 ILE A CA 1
ATOM 2176 C C . ILE A 1 293 ? 12.115 5.742 -25.611 1.00 97.75 293 ILE A C 1
ATOM 2178 O O . ILE A 1 293 ? 12.197 4.551 -25.879 1.00 97.75 293 ILE A O 1
ATOM 2182 N N . SER A 1 294 ? 12.183 6.691 -26.535 1.00 96.31 294 SER A N 1
ATOM 2183 C CA . SER A 1 294 ? 12.309 6.383 -27.958 1.00 96.31 294 SER A CA 1
ATOM 2184 C C . SER A 1 294 ? 13.179 7.393 -28.689 1.00 96.31 294 SER A C 1
ATOM 2186 O O . SER A 1 294 ? 13.244 8.554 -28.282 1.00 96.31 294 SER A O 1
ATOM 2188 N N . GLY A 1 295 ? 13.804 6.994 -29.793 1.00 94.81 295 GLY A N 1
ATOM 2189 C CA . GLY A 1 295 ? 14.515 7.918 -30.680 1.00 94.81 295 GLY A CA 1
ATOM 2190 C C . GLY A 1 295 ? 15.682 7.276 -31.420 1.00 94.81 295 GLY A C 1
ATOM 2191 O O . GLY A 1 295 ? 15.758 6.056 -31.526 1.00 94.81 295 GLY A O 1
ATOM 2192 N N . SER A 1 296 ? 16.595 8.105 -31.920 1.00 93.19 296 SER A N 1
ATOM 2193 C CA . SER A 1 296 ? 17.776 7.676 -32.682 1.00 93.19 296 SER A CA 1
ATOM 2194 C C . SER A 1 296 ? 19.011 8.334 -32.055 1.00 93.19 296 SER A C 1
ATOM 2196 O O . SER A 1 296 ? 19.386 9.440 -32.458 1.00 93.19 296 SER A O 1
ATOM 2198 N N . PRO A 1 297 ? 19.601 7.726 -31.011 1.00 92.50 297 PRO A N 1
ATOM 2199 C CA . PRO A 1 297 ? 20.633 8.369 -30.203 1.00 92.50 297 PRO A CA 1
ATOM 2200 C C . PRO A 1 297 ? 21.856 8.694 -31.067 1.00 92.50 297 PRO A C 1
ATOM 2202 O O . PRO A 1 297 ? 22.334 7.844 -31.805 1.00 92.50 297 PRO A O 1
ATOM 2205 N N . ASN A 1 298 ? 22.387 9.913 -30.983 1.00 90.75 298 ASN A N 1
ATOM 2206 C CA . ASN A 1 298 ? 23.530 10.380 -31.793 1.00 90.75 298 ASN A CA 1
ATOM 2207 C C . ASN A 1 298 ? 24.784 10.684 -30.950 1.00 90.75 298 ASN A C 1
ATOM 2209 O O . ASN A 1 298 ? 25.788 11.198 -31.457 1.00 90.75 298 ASN A O 1
ATOM 2213 N N . GLU A 1 299 ? 24.735 10.342 -29.666 1.00 91.56 299 GLU A N 1
ATOM 2214 C CA . GLU A 1 299 ? 25.793 10.517 -28.678 1.00 91.56 299 GLU A CA 1
ATOM 2215 C C . GLU A 1 299 ? 26.049 9.171 -27.998 1.00 91.56 299 GLU A C 1
ATOM 2217 O O . GLU A 1 299 ? 25.115 8.516 -27.540 1.00 91.56 299 GLU A O 1
ATOM 2222 N N . SER A 1 300 ? 27.309 8.746 -27.958 1.00 91.75 300 SER A N 1
ATOM 2223 C CA . SER A 1 300 ? 27.730 7.541 -27.242 1.00 91.75 300 SER A CA 1
ATOM 2224 C C . SER A 1 300 ? 28.152 7.879 -25.818 1.00 91.75 300 SER A C 1
ATOM 2226 O O . SER A 1 300 ? 28.783 8.908 -25.589 1.00 91.75 300 SER A O 1
ATOM 2228 N N . GLY A 1 301 ? 27.880 6.983 -24.878 1.00 93.12 301 GLY A N 1
ATOM 2229 C CA . GLY A 1 301 ? 28.258 7.132 -23.480 1.00 93.12 301 GLY A CA 1
ATOM 2230 C C . GLY A 1 301 ? 27.333 6.365 -22.545 1.00 93.12 301 GLY A C 1
ATOM 2231 O O . GLY A 1 301 ? 26.390 5.703 -22.975 1.00 93.12 301 GLY A O 1
ATOM 2232 N N . SER A 1 302 ? 27.608 6.480 -21.249 1.00 95.31 302 SER A N 1
ATOM 2233 C CA . SER A 1 302 ? 26.727 5.992 -20.189 1.00 95.31 302 SER A CA 1
ATOM 2234 C C . SER A 1 302 ? 26.043 7.179 -19.527 1.00 95.31 302 SER A C 1
ATOM 2236 O O . SER A 1 302 ? 26.702 8.072 -18.992 1.00 95.31 302 SER A O 1
ATOM 2238 N N . PHE A 1 303 ? 24.716 7.192 -19.566 1.00 96.25 303 PHE A N 1
ATOM 2239 C CA . PHE A 1 303 ? 23.890 8.261 -19.029 1.00 96.25 303 PHE A CA 1
ATOM 2240 C C . PHE A 1 303 ? 23.186 7.778 -17.764 1.00 96.25 303 PHE A C 1
ATOM 2242 O O . PHE A 1 303 ? 22.337 6.889 -17.809 1.00 96.25 303 PHE A O 1
ATOM 2249 N N . ASN A 1 304 ? 23.527 8.392 -16.634 1.00 97.31 304 ASN A N 1
ATOM 2250 C CA . ASN A 1 304 ? 22.872 8.141 -15.356 1.00 97.31 304 ASN A CA 1
ATOM 2251 C C . ASN A 1 304 ? 21.533 8.885 -15.315 1.00 97.31 304 ASN A C 1
ATOM 2253 O O . ASN A 1 304 ? 21.508 10.117 -15.384 1.00 97.31 304 ASN A O 1
ATOM 2257 N N . LEU A 1 305 ? 20.436 8.138 -15.210 1.00 98.06 305 LEU A N 1
ATOM 2258 C CA . LEU A 1 305 ? 19.073 8.659 -15.174 1.00 98.06 305 LEU A CA 1
ATOM 2259 C C . LEU A 1 305 ? 18.403 8.208 -13.877 1.00 98.06 305 LEU A C 1
ATOM 2261 O O . LEU A 1 305 ? 18.136 7.020 -13.698 1.00 98.06 305 LEU A O 1
ATOM 2265 N N . THR A 1 306 ? 18.112 9.139 -12.969 1.00 98.50 306 THR A N 1
ATOM 2266 C CA . THR A 1 306 ? 17.334 8.812 -11.769 1.00 98.50 306 THR A CA 1
ATOM 2267 C C . THR A 1 306 ? 15.866 9.078 -12.051 1.00 98.50 306 THR A C 1
ATOM 2269 O O . THR A 1 306 ? 15.434 10.225 -12.138 1.00 98.50 306 THR A O 1
ATOM 2272 N N . PHE A 1 307 ? 15.096 8.012 -12.215 1.00 98.50 307 PHE A N 1
ATOM 2273 C CA . PHE A 1 307 ? 13.657 8.088 -12.409 1.00 98.50 307 PHE A CA 1
ATOM 2274 C C . PHE A 1 307 ? 12.977 8.273 -11.065 1.00 98.50 307 PHE A C 1
ATOM 2276 O O . PHE A 1 307 ? 13.289 7.549 -10.122 1.00 98.50 307 PHE A O 1
ATOM 2283 N N . PHE A 1 308 ? 12.029 9.199 -11.007 1.00 98.44 308 PHE A N 1
ATOM 2284 C CA . PHE A 1 308 ? 11.116 9.368 -9.893 1.00 98.44 308 PHE A CA 1
ATOM 2285 C C . PHE A 1 308 ? 9.695 9.056 -10.350 1.00 98.44 308 PHE A C 1
ATOM 2287 O O . PHE A 1 308 ? 9.247 9.559 -11.383 1.00 98.44 308 PHE A O 1
ATOM 2294 N N . ALA A 1 309 ? 8.989 8.268 -9.549 1.00 97.25 309 ALA A N 1
ATOM 2295 C CA . ALA A 1 309 ? 7.558 8.044 -9.663 1.00 97.25 309 ALA A CA 1
ATOM 2296 C C . ALA A 1 309 ? 6.890 8.513 -8.372 1.00 97.25 309 ALA A C 1
ATOM 2298 O O . ALA A 1 309 ? 7.374 8.219 -7.279 1.00 97.25 309 ALA A O 1
ATOM 2299 N N . ARG A 1 310 ? 5.782 9.232 -8.506 1.00 95.44 310 ARG A N 1
ATOM 2300 C CA . ARG A 1 310 ? 4.957 9.719 -7.404 1.00 95.44 310 ARG A CA 1
ATOM 2301 C C . ARG A 1 310 ? 3.522 9.250 -7.595 1.00 95.44 310 ARG A C 1
ATOM 2303 O O . ARG A 1 310 ? 3.013 9.268 -8.720 1.00 95.44 310 ARG A O 1
ATOM 2310 N N . ASP A 1 311 ? 2.901 8.801 -6.515 1.00 93.88 311 ASP A N 1
ATOM 2311 C CA . ASP A 1 311 ? 1.505 8.370 -6.498 1.00 93.88 311 ASP A CA 1
ATOM 2312 C C . ASP A 1 311 ? 0.566 9.486 -5.994 1.00 93.88 311 ASP A C 1
ATOM 2314 O O . ASP A 1 311 ? 0.958 10.647 -5.959 1.00 93.88 311 ASP A O 1
ATOM 2318 N N . ASN A 1 312 ? -0.685 9.137 -5.693 1.00 92.31 312 ASN A N 1
ATOM 2319 C CA . ASN A 1 312 ? -1.766 10.029 -5.269 1.00 92.31 312 ASN A CA 1
ATOM 2320 C C . ASN A 1 312 ? -2.287 9.639 -3.873 1.00 92.31 312 ASN A C 1
ATOM 2322 O O . ASN A 1 312 ? -3.500 9.523 -3.657 1.00 92.31 312 ASN A O 1
ATOM 2326 N N . ASN A 1 313 ? -1.382 9.306 -2.950 1.00 91.19 313 ASN A N 1
ATOM 2327 C CA . ASN A 1 313 ? -1.750 8.883 -1.600 1.00 91.19 313 ASN A CA 1
ATOM 2328 C C . ASN A 1 313 ? -2.425 10.012 -0.799 1.00 91.19 313 ASN A C 1
ATOM 2330 O O . ASN A 1 313 ? -3.354 9.729 -0.040 1.00 91.19 313 ASN A O 1
ATOM 2334 N N . ASP A 1 314 ? -2.021 11.264 -1.018 1.00 87.69 314 ASP A N 1
ATOM 2335 C CA . ASP A 1 314 ? -2.573 12.468 -0.396 1.00 87.69 314 ASP A CA 1
ATOM 2336 C C . ASP A 1 314 ? -2.908 13.530 -1.465 1.00 87.69 314 ASP A C 1
ATOM 2338 O O . ASP A 1 314 ? -2.153 14.482 -1.661 1.00 87.69 314 ASP A O 1
ATOM 2342 N N . PRO A 1 315 ? -4.067 13.412 -2.148 1.00 82.69 315 PRO A N 1
ATOM 2343 C CA . PRO A 1 315 ? -4.409 14.266 -3.292 1.00 82.69 315 PRO A CA 1
ATOM 2344 C C . PRO A 1 315 ? -4.477 15.770 -2.984 1.00 82.69 315 PRO A C 1
ATOM 2346 O O . PRO A 1 315 ? -4.485 16.588 -3.904 1.00 82.69 315 PRO A O 1
ATOM 2349 N N . ALA A 1 316 ? -4.628 16.133 -1.707 1.00 79.00 316 ALA A N 1
ATOM 2350 C CA . ALA A 1 316 ? -4.774 17.510 -1.246 1.00 79.00 316 ALA A CA 1
ATOM 2351 C C . ALA A 1 316 ? -3.517 18.048 -0.542 1.00 79.00 316 ALA A C 1
ATOM 2353 O O . ALA A 1 316 ? -3.481 19.232 -0.201 1.00 79.00 316 ALA A O 1
ATOM 2354 N N . GLY A 1 317 ? -2.509 17.206 -0.311 1.00 81.62 317 GLY A N 1
ATOM 2355 C CA . GLY A 1 317 ? -1.315 17.555 0.445 1.00 81.62 317 GLY A CA 1
ATOM 2356 C C . GLY A 1 317 ? -0.030 17.143 -0.261 1.00 81.62 317 GLY A C 1
ATOM 2357 O O . GLY A 1 317 ? 0.083 17.196 -1.482 1.00 81.62 317 GLY A O 1
ATOM 2358 N N . THR A 1 318 ? 0.995 16.837 0.529 1.00 82.25 318 THR A N 1
ATOM 2359 C CA . THR A 1 318 ? 2.351 16.532 0.039 1.00 82.25 318 THR A CA 1
ATOM 2360 C C . THR A 1 318 ? 2.844 15.159 0.485 1.00 82.25 318 THR A C 1
ATOM 2362 O O . THR A 1 318 ? 3.993 14.804 0.222 1.00 82.25 318 THR A O 1
ATOM 2365 N N . SER A 1 319 ? 1.991 14.378 1.152 1.00 86.12 319 SER A N 1
ATOM 2366 C CA . SER A 1 319 ? 2.346 13.091 1.761 1.00 86.12 319 SER A CA 1
ATOM 2367 C C . SER A 1 319 ? 2.194 11.916 0.788 1.00 86.12 319 SER A C 1
ATOM 2369 O O . SER A 1 319 ? 1.700 10.851 1.163 1.00 86.12 319 SER A O 1
ATOM 2371 N N . ASP A 1 320 ? 2.588 12.105 -0.470 1.00 91.50 320 ASP A N 1
ATOM 2372 C CA . ASP A 1 320 ? 2.560 11.034 -1.466 1.00 91.50 320 ASP A CA 1
ATOM 2373 C C . ASP A 1 320 ? 3.741 10.083 -1.315 1.00 91.50 320 ASP A C 1
ATOM 2375 O O . ASP A 1 320 ? 4.825 10.453 -0.852 1.00 91.50 320 ASP A O 1
ATOM 2379 N N . ASN A 1 321 ? 3.553 8.845 -1.761 1.00 93.50 321 ASN A N 1
ATOM 2380 C CA . ASN A 1 321 ? 4.660 7.916 -1.878 1.00 93.50 321 ASN A CA 1
ATOM 2381 C C . ASN A 1 321 ? 5.502 8.297 -3.096 1.00 93.50 321 ASN A C 1
ATOM 2383 O O . ASN A 1 321 ? 4.992 8.475 -4.205 1.00 93.50 321 ASN A O 1
ATOM 2387 N N . ILE A 1 322 ? 6.814 8.378 -2.888 1.00 95.50 322 ILE A N 1
ATOM 2388 C CA . ILE A 1 322 ? 7.787 8.651 -3.942 1.00 95.50 322 ILE A CA 1
ATOM 2389 C C . ILE A 1 322 ? 8.741 7.465 -4.032 1.00 95.50 322 ILE A C 1
ATOM 2391 O O . ILE A 1 322 ? 9.401 7.104 -3.059 1.00 95.50 322 ILE A O 1
ATOM 2395 N N . ALA A 1 323 ? 8.825 6.876 -5.220 1.00 97.06 323 ALA A N 1
ATOM 2396 C CA . ALA A 1 323 ? 9.833 5.892 -5.572 1.00 97.06 323 ALA A CA 1
ATOM 2397 C C . ALA A 1 323 ? 10.895 6.555 -6.440 1.00 97.06 323 ALA A C 1
ATOM 2399 O O . ALA A 1 323 ? 10.573 7.338 -7.334 1.00 97.06 323 ALA A O 1
ATOM 2400 N N . GLN A 1 324 ? 12.157 6.203 -6.210 1.00 97.38 324 GLN A N 1
ATOM 2401 C CA . GLN A 1 324 ? 13.261 6.634 -7.055 1.00 97.38 324 GLN A CA 1
ATOM 2402 C C . GLN A 1 324 ? 14.148 5.451 -7.424 1.00 97.38 324 GLN A C 1
ATOM 2404 O O . GLN A 1 324 ? 14.390 4.570 -6.597 1.00 97.38 324 GLN A O 1
ATOM 2409 N N . LYS A 1 325 ? 14.652 5.431 -8.658 1.00 98.12 325 LYS A N 1
ATOM 2410 C CA . LYS A 1 325 ? 15.593 4.407 -9.117 1.00 98.12 325 LYS A CA 1
ATOM 2411 C C . LYS A 1 325 ? 16.565 4.986 -10.130 1.00 98.12 325 LYS A C 1
ATOM 2413 O O . LYS A 1 325 ? 16.155 5.605 -11.110 1.00 98.12 325 LYS A O 1
ATOM 2418 N N . LEU A 1 326 ? 17.853 4.775 -9.881 1.00 98.00 326 LEU A N 1
ATOM 2419 C CA . LEU A 1 326 ? 18.905 5.073 -10.842 1.00 98.00 326 LEU A CA 1
ATOM 2420 C C . LEU A 1 326 ? 18.962 3.943 -11.869 1.00 98.00 326 LEU A C 1
ATOM 2422 O O . LEU A 1 326 ? 19.179 2.793 -11.497 1.00 98.00 326 LEU A O 1
ATOM 2426 N N . LEU A 1 327 ? 18.798 4.285 -13.142 1.00 98.06 327 LEU A N 1
ATOM 2427 C CA . LEU A 1 327 ? 19.044 3.395 -14.269 1.00 98.06 327 LEU A CA 1
ATOM 2428 C C . LEU A 1 327 ? 20.135 4.006 -15.147 1.00 98.06 327 LEU A C 1
ATOM 2430 O O . LEU A 1 327 ? 20.188 5.224 -15.344 1.00 98.06 327 LEU A O 1
ATOM 2434 N N . VAL A 1 328 ? 21.005 3.154 -15.680 1.00 97.38 328 VAL A N 1
ATOM 2435 C CA . VAL A 1 328 ? 22.061 3.575 -16.600 1.00 97.38 328 VAL A CA 1
ATOM 2436 C C . VAL A 1 328 ? 21.610 3.268 -18.018 1.00 97.38 328 VAL A C 1
ATOM 2438 O O . VAL A 1 328 ? 21.332 2.121 -18.357 1.00 97.38 328 VAL A O 1
ATOM 2441 N N . LEU A 1 329 ? 21.538 4.301 -18.851 1.00 96.44 329 LEU A N 1
ATOM 2442 C CA . LEU A 1 329 ? 21.369 4.148 -20.287 1.00 96.44 329 LEU A CA 1
ATOM 2443 C C . LEU A 1 329 ? 22.750 4.116 -20.938 1.00 96.44 329 LEU A C 1
ATOM 2445 O O . LEU A 1 329 ? 23.439 5.134 -20.973 1.00 96.44 329 LEU A O 1
ATOM 2449 N N . THR A 1 330 ? 23.142 2.970 -21.480 1.00 95.06 330 THR A N 1
ATOM 2450 C CA . THR A 1 330 ? 24.391 2.841 -22.235 1.00 95.06 330 THR A CA 1
ATOM 2451 C C . THR A 1 330 ? 24.104 2.945 -23.724 1.00 95.06 330 THR A C 1
ATOM 2453 O O . THR A 1 330 ? 23.399 2.110 -24.284 1.00 95.06 330 THR A O 1
ATOM 2456 N N . ILE A 1 331 ? 24.662 3.967 -24.370 1.00 93.75 331 ILE A N 1
ATOM 2457 C CA . ILE A 1 331 ? 24.705 4.083 -25.825 1.00 93.75 331 ILE A CA 1
ATOM 2458 C C . ILE A 1 331 ? 26.124 3.777 -26.278 1.00 93.75 331 ILE A C 1
ATOM 2460 O O . ILE A 1 331 ? 27.048 4.564 -26.064 1.00 93.75 331 ILE A O 1
ATOM 2464 N N . HIS A 1 332 ? 26.308 2.639 -26.928 1.00 86.88 332 HIS A N 1
ATOM 2465 C CA . HIS A 1 332 ? 27.591 2.301 -27.512 1.00 86.88 332 HIS A CA 1
ATOM 2466 C C . HIS A 1 332 ? 27.869 3.198 -28.711 1.00 86.88 332 HIS A C 1
ATOM 2468 O O . HIS A 1 332 ? 26.978 3.532 -29.497 1.00 86.88 332 HIS A O 1
ATOM 2474 N N . GLN A 1 333 ? 29.130 3.584 -28.871 1.00 83.19 333 GLN A N 1
ATOM 2475 C CA . GLN A 1 333 ? 29.581 4.081 -30.155 1.00 83.19 333 GLN A CA 1
ATOM 2476 C C . GLN A 1 333 ? 29.426 2.919 -31.134 1.00 83.19 333 GLN A C 1
ATOM 2478 O O . GLN A 1 333 ? 30.013 1.863 -30.914 1.00 83.19 333 GLN A O 1
ATOM 2483 N N . VAL A 1 334 ? 28.637 3.097 -32.196 1.00 68.94 334 VAL A N 1
ATOM 2484 C CA . VAL A 1 334 ? 28.811 2.238 -33.366 1.00 68.94 334 VAL A CA 1
ATOM 2485 C C . VAL A 1 334 ? 30.237 2.510 -33.786 1.00 68.94 334 VAL A C 1
ATOM 2487 O O . VAL A 1 334 ? 30.559 3.650 -34.148 1.00 68.94 334 VAL A O 1
ATOM 2490 N N . ALA A 1 335 ? 31.114 1.518 -33.620 1.00 57.09 335 ALA A N 1
ATOM 2491 C CA . ALA A 1 335 ? 32.409 1.559 -34.256 1.00 57.09 335 ALA A CA 1
ATOM 2492 C C . ALA A 1 335 ? 32.071 1.836 -35.714 1.00 57.09 335 ALA A C 1
ATOM 2494 O O . ALA A 1 335 ? 31.482 1.001 -36.394 1.00 57.09 335 ALA A O 1
ATOM 2495 N N . ARG A 1 336 ? 32.311 3.067 -36.182 1.00 55.88 336 ARG A N 1
ATOM 2496 C CA . ARG A 1 336 ? 32.388 3.277 -37.615 1.00 55.88 336 ARG A CA 1
ATOM 2497 C C . ARG A 1 336 ? 33.521 2.350 -37.983 1.00 55.88 336 ARG A C 1
ATOM 2499 O O . ARG A 1 336 ? 34.665 2.691 -37.699 1.00 55.88 336 ARG A O 1
ATOM 2506 N N . SER A 1 337 ? 33.190 1.171 -38.502 1.00 51.06 337 SER A N 1
ATOM 2507 C CA . SER A 1 337 ? 34.148 0.319 -39.161 1.00 51.06 337 SER A CA 1
ATOM 2508 C C . SER A 1 337 ? 34.709 1.215 -40.249 1.00 51.06 337 SER A C 1
ATOM 2510 O O . SER A 1 337 ? 34.097 1.431 -41.293 1.00 51.06 337 SER A O 1
ATOM 2512 N N . THR A 1 338 ? 35.848 1.838 -39.986 1.00 53.00 338 THR A N 1
ATOM 2513 C CA . THR A 1 338 ? 36.545 2.647 -40.976 1.00 53.00 338 THR A CA 1
ATOM 2514 C C . THR A 1 338 ? 37.076 1.761 -42.113 1.00 53.00 338 THR A C 1
ATOM 2516 O O . THR A 1 338 ? 37.703 2.290 -43.023 1.00 53.00 338 THR A O 1
ATOM 2519 N N . GLY A 1 339 ? 36.793 0.444 -42.102 1.00 67.38 339 GLY A N 1
ATOM 2520 C CA . GLY A 1 339 ? 37.150 -0.513 -43.150 1.00 67.38 339 GLY A CA 1
ATOM 2521 C C . GLY A 1 339 ? 36.004 -1.326 -43.778 1.00 67.38 339 GLY A C 1
ATOM 2522 O O . GLY A 1 339 ? 36.085 -1.606 -44.972 1.00 67.38 339 GLY A O 1
ATOM 2523 N N . CYS A 1 340 ? 34.942 -1.702 -43.051 1.00 82.00 340 CYS A N 1
ATOM 2524 C CA . CYS A 1 340 ? 33.944 -2.639 -43.591 1.00 82.00 340 CYS A CA 1
ATOM 2525 C C . CYS A 1 340 ? 32.892 -1.930 -44.451 1.00 82.00 340 CYS A C 1
ATOM 2527 O O . CYS A 1 340 ? 32.016 -1.229 -43.950 1.00 82.00 340 CYS A O 1
ATOM 2529 N N . SER A 1 341 ? 32.968 -2.133 -45.767 1.00 86.94 341 SER A N 1
ATOM 2530 C CA . SER A 1 341 ? 31.910 -1.730 -46.708 1.00 86.94 341 SER A CA 1
ATOM 2531 C C . SER A 1 341 ? 30.683 -2.652 -46.647 1.00 86.94 341 SER A C 1
ATOM 2533 O O . SER A 1 341 ? 29.600 -2.251 -47.067 1.00 86.94 341 SER A O 1
ATOM 2535 N N . GLY A 1 342 ? 30.843 -3.842 -46.064 1.00 90.12 342 GLY A N 1
ATOM 2536 C CA . GLY A 1 342 ? 29.806 -4.834 -45.820 1.00 90.12 342 GLY A CA 1
ATOM 2537 C C . GLY A 1 342 ? 30.335 -5.970 -44.936 1.00 90.12 342 GLY A C 1
ATOM 2538 O O . GLY A 1 342 ? 31.547 -6.090 -44.756 1.00 90.12 342 GLY A O 1
ATOM 2539 N N . PHE A 1 343 ? 29.438 -6.795 -44.395 1.00 92.75 343 PHE A N 1
ATOM 2540 C CA . PHE A 1 343 ? 29.787 -7.934 -43.540 1.00 92.75 343 PHE A CA 1
ATOM 2541 C C . PHE A 1 343 ? 29.620 -9.262 -44.252 1.00 92.75 343 PHE A C 1
ATOM 2543 O O . PHE A 1 343 ? 28.628 -9.494 -44.948 1.00 92.75 343 PHE A O 1
ATOM 2550 N N . ARG A 1 344 ? 30.561 -10.165 -43.998 1.00 95.38 344 ARG A N 1
ATOM 2551 C CA . ARG A 1 344 ? 30.393 -11.585 -44.271 1.00 95.38 344 ARG A CA 1
ATOM 2552 C C . ARG A 1 344 ? 29.733 -12.225 -43.056 1.00 95.38 344 ARG A C 1
ATOM 2554 O O . ARG A 1 344 ? 30.187 -12.045 -41.928 1.00 95.38 344 ARG A O 1
ATOM 2561 N N . VAL A 1 345 ? 28.632 -12.932 -43.272 1.00 96.62 345 VAL A N 1
ATOM 2562 C CA . VAL A 1 345 ? 27.803 -13.469 -42.185 1.00 96.62 345 VAL A CA 1
ATOM 2563 C C . VAL A 1 345 ? 27.743 -14.978 -42.316 1.00 96.62 345 VAL A C 1
ATOM 2565 O O . VAL A 1 345 ? 27.346 -15.477 -43.364 1.00 96.62 345 VAL A O 1
ATOM 2568 N N . TRP A 1 346 ? 28.088 -15.719 -41.266 1.00 97.31 346 TRP A N 1
ATOM 2569 C CA . TRP A 1 346 ? 28.010 -17.182 -41.255 1.00 97.31 346 TRP A CA 1
ATOM 2570 C C . TRP A 1 346 ? 26.843 -17.687 -40.429 1.00 97.31 346 TRP A C 1
ATOM 2572 O O . TRP A 1 346 ? 26.524 -17.150 -39.375 1.00 97.31 346 TRP A O 1
ATOM 2582 N N . ASN A 1 347 ? 26.236 -18.782 -40.872 1.00 97.56 347 ASN A N 1
ATOM 2583 C CA . ASN A 1 347 ? 25.263 -19.502 -40.071 1.00 97.56 347 ASN A CA 1
ATOM 2584 C C . ASN A 1 347 ? 25.985 -20.285 -38.963 1.00 97.56 347 ASN A C 1
ATOM 2586 O O . ASN A 1 347 ? 26.596 -21.311 -39.242 1.00 97.56 347 ASN A O 1
ATOM 2590 N N . ALA A 1 348 ? 25.859 -19.843 -37.715 1.00 96.94 348 ALA A N 1
ATOM 2591 C CA . ALA A 1 348 ? 26.367 -20.517 -36.519 1.00 96.94 348 ALA A CA 1
ATOM 2592 C C . ALA A 1 348 ? 25.224 -21.044 -35.624 1.00 96.94 348 ALA A C 1
ATOM 2594 O O . ALA A 1 348 ? 25.376 -21.232 -34.421 1.00 96.94 348 ALA A O 1
ATOM 2595 N N . THR A 1 349 ? 24.040 -21.297 -36.193 1.00 96.38 349 THR A N 1
ATOM 2596 C CA . THR A 1 349 ? 22.840 -21.698 -35.429 1.00 96.38 349 THR A CA 1
ATOM 2597 C C . THR A 1 349 ? 22.802 -23.181 -35.023 1.00 96.38 349 THR A C 1
ATOM 2599 O O . THR A 1 349 ? 21.779 -23.661 -34.525 1.00 96.38 349 THR A O 1
ATOM 2602 N N . GLY A 1 350 ? 23.871 -23.938 -35.284 1.00 96.69 350 GLY A N 1
ATOM 2603 C CA . GLY A 1 350 ? 24.004 -25.363 -34.964 1.00 96.69 350 GLY A CA 1
ATOM 2604 C C . GLY A 1 350 ? 23.354 -26.324 -35.969 1.00 96.69 350 GLY A C 1
ATOM 2605 O O . GLY A 1 350 ? 23.514 -27.535 -35.841 1.00 96.69 350 GLY A O 1
ATOM 2606 N N . ALA A 1 351 ? 22.636 -25.825 -36.981 1.00 96.75 351 ALA A N 1
ATOM 2607 C CA . ALA A 1 351 ? 21.997 -26.637 -38.020 1.00 96.75 351 ALA A CA 1
ATOM 2608 C C . ALA A 1 351 ? 21.852 -25.862 -39.341 1.00 96.75 351 ALA A C 1
ATOM 2610 O O . ALA A 1 351 ? 22.056 -24.649 -39.389 1.00 96.75 351 ALA A O 1
ATOM 2611 N N . ALA A 1 352 ? 21.467 -26.554 -40.417 1.00 97.44 352 ALA A N 1
ATOM 2612 C CA . ALA A 1 352 ? 21.053 -25.887 -41.648 1.00 97.44 352 ALA A CA 1
ATOM 2613 C C . ALA A 1 352 ? 19.765 -25.082 -41.415 1.00 97.44 352 ALA A C 1
ATOM 2615 O O . ALA A 1 352 ? 18.826 -25.579 -40.787 1.00 97.44 352 ALA A O 1
ATOM 2616 N N . ARG A 1 353 ? 19.721 -23.843 -41.910 1.00 97.50 353 ARG A N 1
ATOM 2617 C CA . ARG A 1 353 ? 18.572 -22.936 -41.775 1.00 97.50 353 ARG A CA 1
ATOM 2618 C C . ARG A 1 353 ? 18.263 -22.251 -43.096 1.00 97.50 353 ARG A C 1
ATOM 2620 O O . ARG A 1 353 ? 19.102 -22.205 -43.992 1.00 97.50 353 ARG A O 1
ATOM 2627 N N . ILE A 1 354 ? 17.047 -21.725 -43.192 1.00 97.50 354 ILE A N 1
ATOM 2628 C CA . ILE A 1 354 ? 16.589 -20.947 -44.339 1.00 97.50 354 ILE A CA 1
ATOM 2629 C C . ILE A 1 354 ? 16.814 -19.469 -44.040 1.00 97.50 354 ILE A C 1
ATOM 2631 O O . ILE A 1 354 ? 16.305 -18.974 -43.034 1.00 97.50 354 ILE A O 1
ATOM 2635 N N . PHE A 1 355 ? 17.543 -18.780 -44.912 1.00 96.88 355 PHE A N 1
ATOM 2636 C CA . PHE A 1 355 ? 17.794 -17.347 -44.811 1.00 96.88 355 PHE A CA 1
ATOM 2637 C C . PHE A 1 355 ? 17.282 -16.613 -46.049 1.00 96.88 355 PHE A C 1
ATOM 2639 O O . PHE A 1 355 ? 17.259 -17.174 -47.147 1.00 96.88 355 PHE A O 1
ATOM 2646 N N . ARG A 1 356 ? 16.882 -15.352 -45.865 1.00 95.88 356 ARG A N 1
ATOM 2647 C CA . ARG A 1 356 ? 16.568 -14.415 -46.944 1.00 95.88 356 ARG A CA 1
ATOM 2648 C C . ARG A 1 356 ? 17.514 -13.230 -46.904 1.00 95.88 356 ARG A C 1
ATOM 2650 O O . ARG A 1 356 ? 17.672 -12.614 -45.854 1.00 95.88 356 ARG A O 1
ATOM 2657 N N . LEU A 1 357 ? 18.069 -12.906 -48.065 1.00 93.44 357 LEU A N 1
ATOM 2658 C CA . LEU A 1 357 ? 18.846 -11.698 -48.323 1.00 93.44 357 LEU A CA 1
ATOM 2659 C C . LEU A 1 357 ? 18.448 -11.181 -49.717 1.00 93.44 357 LEU A C 1
ATOM 2661 O O . LEU A 1 357 ? 18.422 -11.960 -50.666 1.00 93.44 357 LEU A O 1
ATOM 2665 N N . ASP A 1 358 ? 18.038 -9.915 -49.836 1.00 86.12 358 ASP A N 1
ATOM 2666 C CA . ASP A 1 358 ? 17.500 -9.299 -51.071 1.00 86.12 358 ASP A CA 1
ATOM 2667 C C . ASP A 1 358 ? 16.431 -10.117 -51.804 1.00 86.12 358 ASP A C 1
ATOM 2669 O O . ASP A 1 358 ? 16.443 -10.267 -53.024 1.00 86.12 358 ASP A O 1
ATOM 2673 N N . SER A 1 359 ? 15.461 -10.653 -51.065 1.00 86.88 359 SER A N 1
ATOM 2674 C CA . SER A 1 359 ? 14.386 -11.497 -51.616 1.00 86.88 359 SER A CA 1
ATOM 2675 C C . SER A 1 359 ? 14.828 -12.873 -52.135 1.00 86.88 359 SER A C 1
ATOM 2677 O O . SER A 1 359 ? 13.971 -13.663 -52.532 1.00 86.88 359 SER A O 1
ATOM 2679 N N . VAL A 1 360 ? 16.120 -13.211 -52.085 1.00 90.75 360 VAL A N 1
ATOM 2680 C CA . VAL A 1 360 ? 16.615 -14.552 -52.416 1.00 90.75 360 VAL A CA 1
ATOM 2681 C C . VAL A 1 360 ? 16.573 -15.417 -51.166 1.00 90.75 360 VAL A C 1
ATOM 2683 O O . VAL A 1 360 ? 17.166 -15.083 -50.144 1.00 90.75 360 VAL A O 1
ATOM 2686 N N . CYS A 1 361 ? 15.856 -16.534 -51.256 1.00 94.81 361 CYS A N 1
ATOM 2687 C CA . CYS A 1 361 ? 15.711 -17.496 -50.175 1.00 94.81 361 CYS A CA 1
ATOM 2688 C C . CYS A 1 36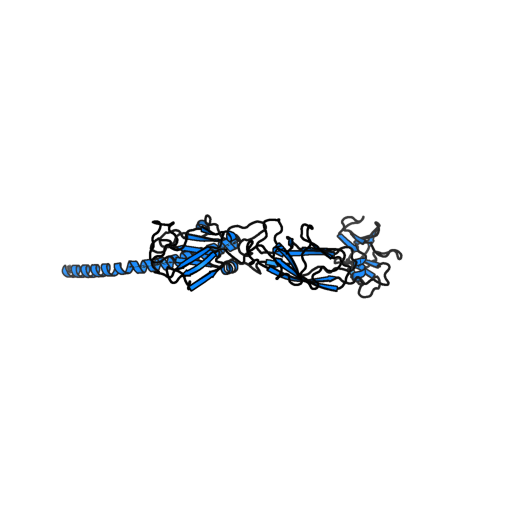1 ? 16.662 -18.678 -50.382 1.00 94.81 361 CYS A C 1
ATOM 2690 O O . CYS A 1 361 ? 16.572 -19.356 -51.408 1.00 94.81 361 CYS A O 1
ATOM 2692 N N . SER A 1 362 ? 17.540 -18.963 -49.422 1.00 95.31 362 SER A N 1
ATOM 2693 C CA . SER A 1 362 ? 18.522 -20.045 -49.527 1.00 95.31 362 SER A CA 1
ATOM 2694 C C . SER A 1 362 ? 18.596 -20.881 -48.249 1.00 95.31 362 SER A C 1
ATOM 2696 O O . SER A 1 362 ? 18.397 -20.393 -47.138 1.00 95.31 362 SER A O 1
ATOM 2698 N N . SER A 1 363 ? 18.862 -22.180 -48.413 1.00 96.50 363 SER A N 1
ATOM 2699 C CA . SER A 1 363 ? 19.189 -23.073 -47.301 1.00 96.50 363 SER A CA 1
ATOM 2700 C C . SER A 1 363 ? 20.697 -23.067 -47.098 1.00 96.50 363 SER A C 1
ATOM 2702 O O . SER A 1 363 ? 21.429 -23.528 -47.970 1.00 96.50 363 SER A O 1
ATOM 2704 N N . VAL A 1 364 ? 21.152 -22.586 -45.946 1.00 96.75 364 VAL A N 1
ATOM 2705 C CA . VAL A 1 364 ? 22.573 -22.449 -45.607 1.00 96.75 364 VAL A CA 1
ATOM 2706 C C . VAL A 1 364 ? 22.892 -23.407 -44.465 1.00 96.75 364 VAL A C 1
ATOM 2708 O O . VAL A 1 364 ? 22.245 -23.372 -43.417 1.00 96.75 364 VAL A O 1
ATOM 2711 N N . GLY A 1 365 ? 23.864 -24.299 -44.662 1.00 97.19 365 GLY A N 1
ATOM 2712 C CA . GLY A 1 365 ? 24.321 -25.255 -43.652 1.00 97.19 365 GLY A CA 1
ATOM 2713 C C . GLY A 1 365 ? 24.968 -24.578 -42.441 1.00 97.19 365 GLY A C 1
ATOM 2714 O O . GLY A 1 365 ? 25.348 -23.411 -42.498 1.00 97.19 365 GLY A O 1
ATOM 2715 N N . ASN A 1 366 ? 25.109 -25.305 -41.331 1.00 97.44 366 ASN A N 1
ATOM 2716 C CA . ASN A 1 366 ? 25.871 -24.793 -40.191 1.00 97.44 366 ASN A CA 1
ATOM 2717 C C . ASN A 1 366 ? 27.340 -24.573 -40.587 1.00 97.44 366 ASN A C 1
ATOM 2719 O O . ASN A 1 366 ? 27.908 -25.373 -41.330 1.00 97.44 366 ASN A O 1
ATOM 2723 N N . ASN A 1 367 ? 27.946 -23.509 -40.070 1.00 96.12 367 ASN A N 1
ATOM 2724 C CA . ASN A 1 367 ? 29.276 -23.005 -40.410 1.00 96.12 367 ASN A CA 1
ATOM 2725 C C . ASN A 1 367 ? 29.466 -22.627 -41.888 1.00 96.12 367 ASN A C 1
ATOM 2727 O O . ASN A 1 367 ? 30.601 -22.418 -42.319 1.00 96.12 367 ASN A O 1
ATOM 2731 N N . GLN A 1 368 ? 28.387 -22.516 -42.667 1.00 96.44 368 GLN A N 1
ATOM 2732 C CA . GLN A 1 368 ? 28.440 -21.988 -44.027 1.00 96.44 368 GLN A CA 1
ATOM 2733 C C . GLN A 1 368 ? 28.122 -20.495 -44.031 1.00 96.44 368 GLN A C 1
ATOM 2735 O O . GLN A 1 368 ? 27.348 -20.003 -43.208 1.00 96.44 368 GLN A O 1
ATOM 2740 N N . GLU A 1 369 ? 28.757 -19.776 -44.949 1.00 96.31 369 GLU A N 1
ATOM 2741 C CA . GLU A 1 369 ? 28.500 -18.358 -45.163 1.00 96.31 369 GLU A CA 1
ATOM 2742 C C . GLU A 1 369 ? 27.082 -18.174 -45.721 1.00 96.31 369 GLU A C 1
ATOM 2744 O O . GLU A 1 369 ? 26.651 -18.935 -46.579 1.00 96.31 369 GLU A O 1
ATOM 2749 N N . ILE A 1 370 ? 26.337 -17.201 -45.209 1.00 95.81 370 ILE A N 1
ATOM 2750 C CA . ILE A 1 370 ? 25.010 -16.801 -45.694 1.00 95.81 370 ILE A CA 1
ATOM 2751 C C . ILE A 1 370 ? 25.175 -15.853 -46.889 1.00 95.81 370 ILE A C 1
ATOM 2753 O O . ILE A 1 370 ? 24.461 -15.956 -47.884 1.00 95.81 370 ILE A O 1
ATOM 2757 N N . THR A 1 371 ? 26.180 -14.984 -46.819 1.00 94.25 371 THR A N 1
ATOM 2758 C CA . THR A 1 371 ? 26.659 -14.062 -47.859 1.00 94.25 371 THR A CA 1
ATOM 2759 C C . THR A 1 371 ? 27.540 -14.775 -48.900 1.00 94.25 371 THR A C 1
ATOM 2761 O O . THR A 1 371 ? 28.647 -14.348 -49.190 1.00 94.25 371 THR A O 1
ATOM 2764 N N . VAL A 1 372 ? 27.082 -15.917 -49.431 1.00 82.62 372 VAL A N 1
ATOM 2765 C CA . VAL A 1 372 ? 27.877 -16.864 -50.255 1.00 82.62 372 VAL A CA 1
ATOM 2766 C C . VAL A 1 372 ? 28.494 -16.302 -51.545 1.00 82.62 372 VAL A C 1
ATOM 2768 O O . VAL A 1 372 ? 29.391 -16.936 -52.104 1.00 82.62 372 VAL A O 1
ATOM 2771 N N . ASP A 1 373 ? 28.022 -15.168 -52.057 1.00 74.56 373 ASP A N 1
ATOM 2772 C CA . ASP A 1 373 ? 28.605 -14.544 -53.244 1.00 74.56 373 ASP A CA 1
ATOM 2773 C C . ASP A 1 373 ? 29.733 -13.596 -52.795 1.00 74.56 373 ASP A C 1
ATOM 2775 O O . ASP A 1 373 ? 29.473 -12.711 -51.980 1.00 74.56 373 ASP A O 1
ATOM 2779 N N . PRO A 1 374 ? 30.973 -13.726 -53.309 1.00 65.69 374 PRO A N 1
ATOM 2780 C CA . PRO A 1 374 ? 32.088 -12.845 -52.944 1.00 65.69 374 PRO A CA 1
ATOM 2781 C C . PRO A 1 374 ? 31.825 -11.355 -53.226 1.00 65.69 374 PRO A C 1
ATOM 2783 O O . PRO A 1 374 ? 32.585 -10.504 -52.768 1.00 65.69 374 PRO A O 1
ATOM 2786 N N . THR A 1 375 ? 30.768 -11.027 -53.970 1.00 74.38 375 THR A N 1
ATOM 2787 C CA . THR A 1 375 ? 30.295 -9.657 -54.201 1.00 74.38 375 THR A CA 1
ATOM 2788 C C . THR A 1 375 ? 29.125 -9.241 -53.303 1.00 74.38 375 THR A C 1
ATOM 2790 O O . THR A 1 375 ? 28.801 -8.054 -53.240 1.00 74.38 375 THR A O 1
ATOM 2793 N N . ARG A 1 376 ? 28.494 -10.178 -52.582 1.00 89.06 376 ARG A N 1
ATOM 2794 C CA . ARG A 1 376 ? 27.308 -9.930 -51.756 1.00 89.06 376 ARG A CA 1
ATOM 2795 C C . ARG A 1 376 ? 27.659 -9.946 -50.277 1.00 89.06 376 ARG A C 1
ATOM 2797 O O . ARG A 1 376 ? 27.601 -10.979 -49.632 1.00 89.06 376 ARG A O 1
ATOM 2804 N N . LEU A 1 377 ? 27.919 -8.773 -49.721 1.00 93.50 377 LEU A N 1
ATOM 2805 C CA . LEU A 1 377 ? 28.097 -8.557 -48.283 1.00 93.50 377 LEU A CA 1
ATOM 2806 C C . LEU A 1 377 ? 26.823 -7.992 -47.671 1.00 93.50 377 LEU A C 1
ATOM 2808 O O . LEU A 1 377 ? 26.147 -7.238 -48.353 1.00 93.50 377 LEU A O 1
ATOM 2812 N N . LEU A 1 378 ? 26.520 -8.263 -46.403 1.00 93.31 378 LEU A N 1
ATOM 2813 C CA . LEU A 1 378 ? 25.474 -7.528 -45.687 1.00 93.31 378 LEU A CA 1
ATOM 2814 C C . LEU A 1 378 ? 25.876 -6.044 -45.629 1.00 93.31 378 LEU A C 1
ATOM 2816 O O . LEU A 1 378 ? 26.824 -5.704 -44.922 1.00 93.31 378 LEU A O 1
ATOM 2820 N N . ASN A 1 379 ? 25.198 -5.185 -46.393 1.00 91.88 379 ASN A N 1
ATOM 2821 C CA . ASN A 1 379 ? 25.499 -3.758 -46.531 1.00 91.88 379 ASN A CA 1
ATOM 2822 C C . ASN A 1 379 ? 24.600 -2.897 -45.636 1.00 91.88 379 ASN A C 1
ATOM 2824 O O . ASN A 1 379 ? 23.579 -3.344 -45.113 1.00 91.88 379 ASN A O 1
ATOM 2828 N N . SER A 1 380 ? 24.954 -1.618 -45.493 1.00 86.44 380 SER A N 1
ATOM 2829 C CA . SER A 1 380 ? 24.149 -0.653 -44.738 1.00 86.44 380 SER A CA 1
ATOM 2830 C C . SER A 1 380 ? 22.708 -0.572 -45.258 1.00 86.44 380 SER A C 1
ATOM 2832 O O . SER A 1 380 ? 22.476 -0.377 -46.450 1.00 86.44 380 SER A O 1
ATOM 2834 N N . GLY A 1 381 ? 21.742 -0.709 -44.345 1.00 83.56 381 GLY A N 1
ATOM 2835 C CA . GLY A 1 381 ? 20.306 -0.715 -44.646 1.00 83.56 381 GLY A CA 1
ATOM 2836 C C . GLY A 1 381 ? 19.722 -2.088 -44.994 1.00 83.56 381 GLY A C 1
ATOM 2837 O O . GLY A 1 381 ? 18.502 -2.214 -45.081 1.00 83.56 381 GLY A O 1
ATOM 2838 N N . GLU A 1 382 ? 20.554 -3.117 -45.148 1.00 91.94 382 GLU A N 1
ATOM 2839 C CA . GLU A 1 382 ? 20.103 -4.475 -45.442 1.00 91.94 382 GLU A CA 1
ATOM 2840 C C . GLU A 1 382 ? 19.878 -5.306 -44.170 1.00 91.94 382 GLU A C 1
ATOM 2842 O O . GLU A 1 382 ? 20.373 -5.002 -43.075 1.00 91.94 382 GLU A O 1
ATOM 2847 N N . ILE A 1 383 ? 19.101 -6.376 -44.337 1.00 93.50 383 ILE A N 1
ATOM 2848 C CA . ILE A 1 383 ? 18.691 -7.296 -43.279 1.00 93.50 383 ILE A CA 1
ATOM 2849 C C . ILE A 1 383 ? 18.830 -8.726 -43.816 1.00 93.50 383 ILE A C 1
ATOM 2851 O O . ILE A 1 383 ? 18.401 -9.005 -44.936 1.00 93.50 383 ILE A O 1
ATOM 2855 N N . ILE A 1 384 ? 19.398 -9.633 -43.018 1.00 96.44 384 ILE A N 1
ATOM 2856 C CA . ILE A 1 384 ? 19.278 -11.082 -43.236 1.00 96.44 384 ILE A CA 1
ATOM 2857 C C . ILE A 1 384 ? 18.188 -11.595 -42.302 1.00 96.44 384 ILE A C 1
ATOM 2859 O O . ILE A 1 384 ? 18.258 -11.411 -41.089 1.00 96.44 384 ILE A O 1
ATOM 2863 N N . GLU A 1 385 ? 17.192 -12.268 -42.858 1.00 96.88 385 GLU A N 1
ATOM 2864 C CA . GLU A 1 385 ? 16.064 -12.829 -42.112 1.00 96.88 385 GLU A CA 1
ATOM 2865 C C . GLU A 1 385 ? 16.144 -14.355 -42.096 1.00 96.88 385 GLU A C 1
ATOM 2867 O O . GLU A 1 385 ? 16.446 -14.969 -43.120 1.00 96.88 385 GLU A O 1
ATOM 2872 N N . ARG A 1 386 ? 15.832 -14.988 -40.964 1.00 96.94 386 ARG A N 1
ATOM 2873 C CA . ARG A 1 386 ? 15.801 -16.449 -40.818 1.00 96.94 386 ARG A CA 1
ATOM 2874 C C . ARG A 1 386 ? 14.368 -16.963 -40.769 1.00 96.94 386 ARG A C 1
ATOM 2876 O O . ARG A 1 386 ? 13.520 -16.404 -40.077 1.00 96.94 386 ARG A O 1
ATOM 2883 N N . PHE A 1 387 ? 14.111 -18.086 -41.432 1.00 97.50 387 PHE A N 1
ATOM 2884 C CA . PHE A 1 387 ? 12.779 -18.680 -41.552 1.00 97.50 387 PHE A CA 1
ATOM 2885 C C . PHE A 1 387 ? 12.736 -20.130 -41.076 1.00 97.50 387 PHE A C 1
ATOM 2887 O O . PHE A 1 387 ? 13.736 -20.852 -41.083 1.00 97.50 387 PHE A O 1
ATOM 2894 N N . THR A 1 388 ? 11.541 -20.565 -40.679 1.00 95.81 388 THR A N 1
ATOM 2895 C CA . THR A 1 388 ? 11.281 -21.946 -40.239 1.00 95.81 388 THR A CA 1
ATOM 2896 C C . THR A 1 388 ? 11.248 -22.950 -41.388 1.00 95.81 388 THR A C 1
ATOM 2898 O O . THR A 1 388 ? 11.605 -24.111 -41.193 1.00 95.81 388 THR A O 1
ATOM 2901 N N . THR A 1 389 ? 10.813 -22.528 -42.579 1.00 94.50 389 THR A N 1
ATOM 2902 C CA . THR A 1 389 ? 10.528 -23.425 -43.708 1.00 94.50 389 THR A CA 1
ATOM 2903 C C . THR A 1 389 ? 11.057 -22.883 -45.035 1.00 94.50 389 THR A C 1
ATOM 2905 O O . THR A 1 389 ? 11.30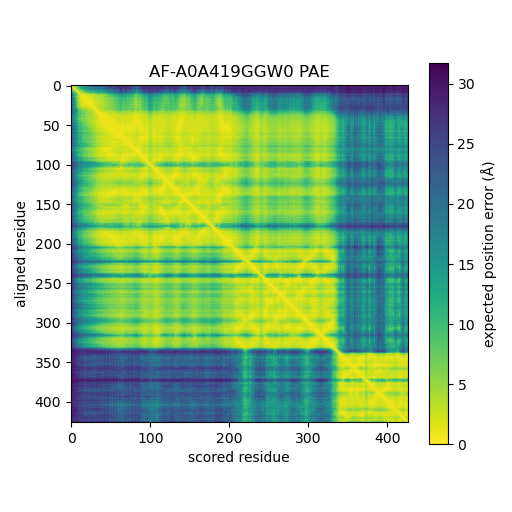4 -21.684 -45.192 1.00 94.50 389 THR A O 1
ATOM 2908 N N . ALA A 1 390 ? 11.263 -23.791 -45.997 1.00 92.31 390 ALA A N 1
ATOM 2909 C CA . ALA A 1 390 ? 11.703 -23.448 -47.346 1.00 92.31 390 ALA A CA 1
ATOM 2910 C C . ALA A 1 390 ? 10.712 -22.488 -48.030 1.00 92.31 390 ALA A C 1
ATOM 2912 O O . ALA A 1 390 ? 9.512 -22.531 -47.768 1.00 92.31 390 ALA A O 1
ATOM 2913 N N . GLY A 1 391 ? 11.219 -21.615 -48.904 1.00 93.19 391 GLY A N 1
ATOM 2914 C CA . GLY A 1 391 ? 10.419 -20.537 -49.500 1.00 93.19 391 GLY A CA 1
ATOM 2915 C C . GLY A 1 391 ? 10.244 -19.315 -48.592 1.00 93.19 391 GLY A C 1
ATOM 2916 O O . GLY A 1 391 ? 9.453 -18.435 -48.913 1.00 93.19 391 GLY A O 1
ATOM 2917 N N . CYS A 1 392 ? 10.995 -19.243 -47.487 1.00 95.81 392 CYS A N 1
ATOM 2918 C CA . CYS A 1 392 ? 11.041 -18.102 -46.575 1.00 95.81 392 CYS A CA 1
ATOM 2919 C C . CYS A 1 392 ? 9.674 -17.799 -45.946 1.00 95.81 392 CYS A C 1
ATOM 2921 O O . CYS A 1 392 ? 9.192 -16.666 -45.942 1.00 95.81 392 CYS A O 1
ATOM 2923 N N . VAL A 1 393 ? 9.055 -18.850 -45.400 1.00 96.12 393 VAL A N 1
ATOM 2924 C CA . VAL A 1 393 ? 7.781 -18.791 -44.675 1.00 96.12 393 VAL A CA 1
ATOM 2925 C C . VAL A 1 393 ? 8.023 -18.987 -43.175 1.00 96.12 393 VAL A C 1
ATOM 2927 O O . VAL A 1 393 ? 8.813 -19.838 -42.756 1.00 96.12 393 VAL A O 1
ATOM 2930 N N . GLY A 1 394 ? 7.335 -18.178 -42.363 1.00 95.19 394 GLY A N 1
ATOM 2931 C CA . GLY A 1 394 ? 7.458 -18.164 -40.903 1.00 95.19 394 GLY A CA 1
ATOM 2932 C C . GLY A 1 394 ? 8.781 -17.552 -40.445 1.00 95.19 394 GLY A C 1
ATOM 2933 O O . GLY A 1 394 ? 9.715 -18.294 -40.138 1.00 95.19 394 GLY A O 1
ATOM 2934 N N . LEU A 1 395 ? 8.848 -16.214 -40.443 1.00 95.25 395 LEU A N 1
ATOM 2935 C CA . LEU A 1 395 ? 9.985 -15.438 -39.937 1.00 95.25 395 LEU A CA 1
ATOM 2936 C C . LEU A 1 395 ? 10.241 -15.800 -38.469 1.00 95.25 395 LEU A C 1
ATOM 2938 O O . LEU A 1 395 ? 9.316 -15.780 -37.660 1.00 95.25 395 LEU A O 1
ATOM 2942 N N . VAL A 1 396 ? 11.486 -16.144 -38.149 1.00 95.12 396 VAL A N 1
ATOM 2943 C CA . VAL A 1 396 ? 11.929 -16.467 -36.788 1.00 95.12 396 VAL A CA 1
ATOM 2944 C C . VAL A 1 396 ? 12.572 -15.242 -36.153 1.00 95.12 396 VAL A C 1
ATOM 2946 O O . VAL A 1 396 ? 12.145 -14.801 -35.092 1.00 95.12 396 VAL A O 1
ATOM 2949 N N . ASP A 1 397 ? 13.594 -14.699 -36.810 1.00 94.81 397 ASP A N 1
ATOM 2950 C CA . ASP A 1 397 ? 14.351 -13.521 -36.391 1.00 94.81 397 ASP A CA 1
ATOM 2951 C C . ASP A 1 397 ? 15.125 -12.930 -37.582 1.00 94.81 397 ASP A C 1
ATOM 2953 O O . ASP A 1 397 ? 15.026 -13.416 -38.714 1.00 94.81 397 ASP A O 1
ATOM 2957 N N . SER A 1 398 ? 15.869 -11.855 -37.328 1.00 95.31 398 SER A N 1
ATOM 2958 C CA . SER A 1 398 ? 16.674 -11.167 -38.332 1.00 95.31 398 SER A CA 1
ATOM 2959 C C . SER A 1 398 ? 17.909 -10.505 -37.727 1.00 95.31 398 SER A C 1
ATOM 2961 O O . SER A 1 398 ? 17.868 -10.046 -36.585 1.00 95.31 398 SER A O 1
ATOM 2963 N N . ILE A 1 399 ? 18.957 -10.363 -38.534 1.00 94.31 399 ILE A N 1
ATOM 2964 C CA . ILE A 1 399 ? 20.130 -9.527 -38.267 1.00 94.31 399 ILE A CA 1
ATOM 2965 C C . ILE A 1 399 ? 20.143 -8.331 -39.220 1.00 94.31 399 ILE A C 1
ATOM 2967 O O . ILE A 1 399 ? 19.948 -8.468 -40.426 1.00 94.31 399 ILE A O 1
ATOM 2971 N N . THR A 1 400 ? 20.430 -7.157 -38.675 1.00 91.94 400 THR A N 1
ATOM 2972 C CA . THR A 1 400 ? 20.690 -5.922 -39.419 1.00 91.94 400 THR A CA 1
ATOM 2973 C C . THR A 1 400 ? 22.189 -5.675 -39.571 1.00 91.94 400 THR A C 1
ATOM 2975 O O . THR A 1 400 ? 22.985 -6.120 -38.743 1.00 91.94 400 THR A O 1
ATOM 2978 N N . PHE A 1 401 ? 22.578 -4.885 -40.574 1.00 89.00 401 PHE A N 1
ATOM 2979 C CA . PHE A 1 401 ? 23.956 -4.397 -40.718 1.00 89.00 401 PHE A CA 1
ATOM 2980 C C . PHE A 1 401 ? 24.546 -3.851 -39.410 1.00 89.00 401 PHE A C 1
ATOM 2982 O O . PHE A 1 401 ? 25.656 -4.204 -39.032 1.00 89.00 401 PHE A O 1
ATOM 2989 N N . ASN A 1 402 ? 23.781 -3.044 -38.669 1.00 82.75 402 ASN A N 1
ATOM 2990 C CA . ASN A 1 402 ? 24.253 -2.448 -37.419 1.00 82.75 402 ASN A CA 1
ATOM 2991 C C . ASN A 1 402 ? 24.537 -3.504 -36.343 1.00 82.75 402 ASN A C 1
ATOM 2993 O O . ASN A 1 402 ? 25.514 -3.382 -35.615 1.00 82.75 402 ASN A O 1
ATOM 2997 N N . GLN A 1 403 ? 23.718 -4.558 -36.252 1.00 87.19 403 GLN A N 1
ATOM 2998 C CA . GLN A 1 403 ? 23.989 -5.668 -35.334 1.00 87.19 403 GLN A CA 1
ATOM 2999 C C . GLN A 1 403 ? 25.278 -6.412 -35.707 1.00 87.19 403 GLN A C 1
ATOM 3001 O O . GLN A 1 403 ? 26.009 -6.805 -34.803 1.00 87.19 403 GLN A O 1
ATOM 3006 N N . ALA A 1 404 ? 25.585 -6.552 -37.002 1.00 89.81 404 ALA A N 1
ATOM 3007 C CA . ALA A 1 404 ? 26.861 -7.105 -37.459 1.00 89.81 404 ALA A CA 1
ATOM 3008 C C . ALA A 1 404 ? 28.047 -6.191 -37.098 1.00 89.81 404 ALA A C 1
ATOM 3010 O O . ALA A 1 404 ? 29.002 -6.657 -36.490 1.00 89.81 404 ALA A O 1
ATOM 3011 N N . VAL A 1 405 ? 27.944 -4.879 -37.349 1.00 85.44 405 VAL A N 1
ATOM 3012 C CA . VAL A 1 405 ? 28.967 -3.894 -36.938 1.00 85.44 405 VAL A CA 1
ATOM 3013 C C . VAL A 1 405 ? 29.262 -3.975 -35.442 1.00 85.44 405 VAL A C 1
ATOM 3015 O O . VAL A 1 405 ? 30.412 -3.907 -35.021 1.00 85.44 405 VAL A O 1
ATOM 3018 N N . ASN A 1 406 ? 28.219 -4.118 -34.627 1.00 81.31 406 ASN A N 1
ATOM 3019 C CA . ASN A 1 406 ? 28.372 -4.194 -33.180 1.00 81.31 406 ASN A CA 1
ATOM 3020 C C . ASN A 1 406 ? 29.030 -5.500 -32.729 1.00 81.31 406 ASN A C 1
ATOM 3022 O O . ASN A 1 406 ? 29.768 -5.497 -31.746 1.00 81.31 406 ASN A O 1
ATOM 3026 N N . ALA A 1 407 ? 28.750 -6.603 -33.422 1.00 87.50 407 ALA A N 1
ATOM 3027 C CA . ALA A 1 407 ? 29.355 -7.894 -33.133 1.00 87.50 407 ALA A CA 1
ATOM 3028 C C . ALA A 1 407 ? 30.850 -7.927 -33.503 1.00 87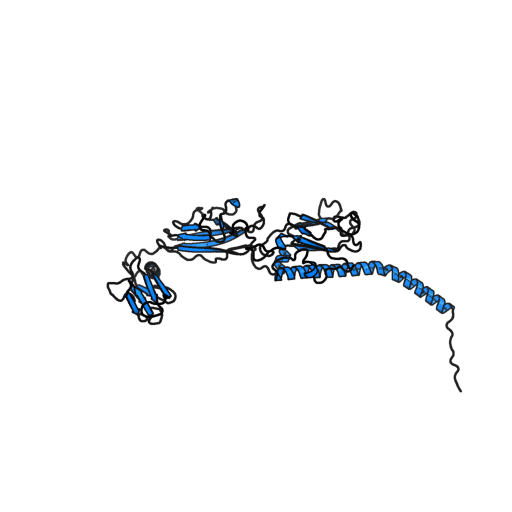.50 407 ALA A C 1
ATOM 3030 O O . ALA A 1 407 ? 31.634 -8.465 -32.731 1.00 87.50 407 ALA A O 1
ATOM 3031 N N . ASP A 1 408 ? 31.243 -7.277 -34.602 1.00 89.00 408 ASP A N 1
ATOM 3032 C CA . ASP A 1 408 ? 32.631 -7.150 -35.098 1.00 89.00 408 ASP A CA 1
ATOM 3033 C C . ASP A 1 408 ? 33.410 -5.978 -34.459 1.00 89.00 408 ASP A C 1
ATOM 3035 O O . ASP A 1 408 ? 34.475 -5.561 -34.911 1.00 89.00 408 ASP A O 1
ATOM 3039 N N . ALA A 1 409 ? 32.890 -5.384 -33.381 1.00 79.56 409 ALA A N 1
ATOM 3040 C CA . ALA A 1 409 ? 33.499 -4.195 -32.781 1.00 79.56 409 ALA A CA 1
ATOM 3041 C C . ALA A 1 409 ? 34.881 -4.453 -32.137 1.00 79.56 409 ALA A C 1
ATOM 3043 O O . ALA A 1 409 ? 35.564 -3.495 -31.763 1.00 79.56 409 ALA A O 1
ATOM 3044 N N . LEU A 1 410 ? 35.280 -5.719 -31.955 1.00 77.25 410 LEU A N 1
ATOM 3045 C CA . LEU A 1 410 ? 36.505 -6.097 -31.245 1.00 77.25 410 LEU A CA 1
ATOM 3046 C C . LEU A 1 410 ? 37.744 -6.153 -32.149 1.00 77.25 410 LEU A C 1
ATOM 3048 O O . LEU A 1 410 ? 38.808 -5.705 -31.719 1.00 77.25 410 LEU A O 1
ATOM 3052 N N . ASP A 1 411 ? 37.631 -6.664 -33.374 1.00 81.88 411 ASP A N 1
ATOM 3053 C CA . ASP A 1 411 ? 38.755 -6.868 -34.300 1.00 81.88 411 ASP A CA 1
ATOM 3054 C C . ASP A 1 411 ? 38.536 -6.291 -35.709 1.00 81.88 411 ASP A C 1
ATOM 3056 O O . ASP A 1 411 ? 39.530 -6.074 -36.406 1.00 81.88 411 ASP A O 1
ATOM 3060 N N . ASN A 1 412 ? 37.312 -5.886 -36.070 1.00 86.00 412 ASN A N 1
ATOM 3061 C CA . ASN A 1 412 ? 36.980 -5.204 -37.328 1.00 86.00 412 ASN A CA 1
ATOM 3062 C C . ASN A 1 412 ? 37.425 -5.985 -38.577 1.00 86.00 412 ASN A C 1
ATOM 3064 O O . ASN A 1 412 ? 37.968 -5.393 -39.522 1.00 86.00 412 ASN A O 1
ATOM 3068 N N . ASP A 1 413 ? 37.254 -7.305 -38.582 1.00 90.56 413 ASP A N 1
ATOM 3069 C CA . ASP A 1 413 ? 37.634 -8.152 -39.715 1.00 90.56 413 ASP A CA 1
ATOM 3070 C C . ASP A 1 413 ? 36.496 -8.323 -40.746 1.00 90.56 413 ASP A C 1
ATOM 3072 O O . ASP A 1 413 ? 36.678 -8.961 -41.793 1.00 90.56 413 ASP A O 1
ATOM 3076 N N . CYS A 1 414 ? 35.349 -7.685 -40.480 1.00 93.50 414 CYS A N 1
ATOM 3077 C CA . CYS A 1 414 ? 34.122 -7.702 -41.265 1.00 93.50 414 CYS A CA 1
ATOM 3078 C C . CYS A 1 414 ? 33.442 -9.077 -41.319 1.00 93.50 414 CYS A C 1
ATOM 3080 O O . CYS A 1 414 ? 32.728 -9.374 -42.289 1.00 93.50 414 CYS A O 1
ATOM 3082 N N . GLN A 1 415 ? 33.651 -9.925 -40.308 1.00 93.88 415 GLN A N 1
ATOM 3083 C CA . GLN A 1 415 ? 33.095 -11.270 -40.236 1.00 93.88 415 GLN A CA 1
ATOM 3084 C C . GLN A 1 415 ? 32.309 -11.480 -38.947 1.00 93.88 415 GLN A C 1
ATOM 3086 O O . GLN A 1 415 ? 32.788 -11.259 -37.845 1.00 93.88 415 GLN A O 1
ATOM 3091 N N . VAL A 1 416 ? 31.079 -11.974 -39.079 1.00 95.19 416 VAL A N 1
ATOM 3092 C CA . VAL A 1 416 ? 30.223 -12.246 -37.918 1.00 95.19 416 VAL A CA 1
ATOM 3093 C C . VAL A 1 416 ? 29.536 -13.600 -38.011 1.00 95.19 416 VAL A C 1
ATOM 3095 O O . VAL A 1 416 ? 29.263 -14.127 -39.096 1.00 95.19 416 VAL A O 1
ATOM 3098 N N . ASN A 1 417 ? 29.204 -14.151 -36.849 1.00 97.12 417 ASN A N 1
ATOM 3099 C CA . ASN A 1 417 ? 28.424 -15.370 -36.702 1.00 97.12 417 ASN A CA 1
ATOM 3100 C C . ASN A 1 417 ? 26.961 -15.023 -36.375 1.00 97.12 417 ASN A C 1
ATOM 3102 O O . ASN A 1 417 ? 26.675 -14.292 -35.430 1.00 97.12 417 ASN A O 1
ATOM 3106 N N . TYR A 1 418 ? 26.018 -15.573 -37.145 1.00 96.81 418 TYR A N 1
ATOM 3107 C CA . TYR A 1 418 ? 24.581 -15.555 -36.857 1.00 96.81 418 TYR A CA 1
ATOM 3108 C C . TYR A 1 418 ? 24.238 -16.768 -35.987 1.00 96.81 418 TYR A C 1
ATOM 3110 O O . TYR A 1 418 ? 24.222 -17.906 -36.464 1.00 96.81 418 TYR A O 1
ATOM 3118 N N . GLU A 1 419 ? 23.897 -16.532 -34.725 1.00 95.56 419 GLU A N 1
ATOM 3119 C CA . GLU A 1 419 ? 23.550 -17.555 -33.737 1.00 95.56 419 GLU A CA 1
ATOM 3120 C C . GLU A 1 419 ? 22.041 -17.586 -33.439 1.00 95.56 419 GLU A C 1
ATOM 3122 O O . GLU A 1 419 ? 21.271 -16.721 -33.846 1.00 95.56 419 GLU A O 1
ATOM 3127 N N . THR A 1 420 ? 21.569 -18.593 -32.698 1.00 88.88 420 THR A N 1
ATOM 3128 C CA . THR A 1 420 ? 20.168 -18.625 -32.229 1.00 88.88 420 THR A CA 1
ATOM 3129 C C . THR A 1 420 ? 19.843 -17.534 -31.212 1.00 88.88 420 THR A C 1
ATOM 3131 O O . THR A 1 420 ? 18.670 -17.244 -31.001 1.00 88.88 420 THR A O 1
ATOM 3134 N N . THR A 1 421 ? 20.866 -16.985 -30.558 1.00 85.56 421 THR A N 1
ATOM 3135 C CA . THR A 1 421 ? 20.773 -15.998 -29.477 1.00 85.56 421 THR A CA 1
ATOM 3136 C C . THR A 1 421 ? 21.153 -14.584 -29.909 1.00 85.56 421 THR A C 1
ATOM 3138 O O . THR A 1 421 ? 21.121 -13.679 -29.079 1.00 85.56 421 THR A O 1
ATOM 3141 N N . GLY A 1 422 ? 21.497 -14.372 -31.182 1.00 89.31 422 GLY A N 1
ATOM 3142 C CA . GLY A 1 422 ? 21.911 -13.072 -31.700 1.00 89.31 422 GLY A CA 1
ATOM 3143 C C . GLY A 1 422 ? 23.084 -13.181 -32.665 1.00 89.31 422 GLY A C 1
ATOM 3144 O O . GLY A 1 422 ? 23.133 -14.085 -33.496 1.00 89.31 422 GLY A O 1
ATOM 3145 N N . VAL A 1 423 ? 24.010 -12.233 -32.563 1.00 89.12 423 VAL A N 1
ATOM 3146 C CA . VAL A 1 423 ? 25.167 -12.105 -33.452 1.00 89.12 423 VAL A CA 1
ATOM 3147 C C . VAL A 1 423 ? 26.412 -11.959 -32.600 1.00 89.12 423 VAL A C 1
ATOM 3149 O O . VAL A 1 423 ? 26.409 -11.186 -31.642 1.00 89.12 423 VAL A O 1
ATOM 3152 N N . THR A 1 424 ? 27.461 -12.685 -32.953 1.00 90.31 424 THR A N 1
ATOM 3153 C CA . THR A 1 424 ? 28.757 -12.651 -32.274 1.00 90.31 424 THR A CA 1
ATOM 3154 C C . THR A 1 424 ? 29.867 -12.395 -33.280 1.00 90.31 424 THR A C 1
ATOM 3156 O O . THR A 1 424 ? 29.683 -12.569 -34.491 1.00 90.31 424 THR A O 1
ATOM 3159 N N . ASN A 1 425 ? 31.012 -11.940 -32.774 1.00 89.81 425 ASN A N 1
ATOM 3160 C CA . ASN A 1 425 ? 32.214 -11.850 -33.586 1.00 89.81 425 ASN A CA 1
ATOM 3161 C C . ASN A 1 425 ? 32.618 -13.235 -34.101 1.00 89.81 425 ASN A C 1
ATOM 3163 O O . ASN A 1 425 ? 32.351 -14.231 -33.413 1.00 89.81 425 ASN A O 1
ATOM 3167 N N . ARG A 1 426 ? 33.215 -13.313 -35.293 1.00 85.88 426 ARG A N 1
ATOM 3168 C CA . ARG A 1 426 ? 33.542 -14.615 -35.877 1.00 85.88 426 ARG A CA 1
ATOM 3169 C C . ARG A 1 426 ? 34.687 -15.348 -35.185 1.00 85.88 426 ARG A C 1
ATOM 3171 O O . ARG A 1 426 ? 35.693 -14.713 -34.817 1.00 85.88 426 ARG A O 1
#

Radius of gyration: 38.16 Å; Cα contacts (8 Å, |Δi|>4): 946; chains: 1; bounding box: 71×82×125 Å

pLDDT: mean 91.84, std 8.85, range [47.16, 98.69]

Secondary structure (DSSP, 8-state):
--------PPPHHHHHHHHHHHHHHHHHHHHHHHHHHHHHHHHHHHHHHHHHHHHHHHHHHHHSSPPPTTTHHHHSS--B-TTSPBPEEEEEHHHH---TT-S-SSTT-S--SEEEEEESSTT-SS-SEEEEEEEEEEEE-TTTT---S--SEEE-S-EEEEEE-TT-TTB-S-TTSTTSS--B----EEEEEEHHHHHHHHT--S-SEEE----PPPEETT-S-EEEEEEEEES----SSS--EEEEEE-SSSSPPTTEEEEETTSSSBPEEES-STTS-GGGSEEESEEEEEE-----EEEEEEEEEE--SSTTSS---EEEEEEEEEEE-----SS-SSBEEEE-SSS-EEEEETTEEEEE-TT-BSS-STT--B-TT-EEEEEEETTTEEEEEEEEHHHHHHHTTTT--SEEEEETTEEEE-